Protein AF-A0A178E1E1-F1 (afdb_monomer_lite)

Foldseek 3Di:
DDDDDDPPPDPPVVCVVLQVLQVVCVVVVNHGPVSVVVLVVDPVSVVVSCVSCVPPPPLDDPVLVVDVVSVVVSVVVVVVVVVVCCVPVVPPPVDDDPPLCQPCNPPLPPLQVQVQLVLQVLLVQADDPQVLQNPPFQKKWWKLFQQPPPPVCPVPPPPWDKGKTWMFGFARDNATKTFTEIETEGEDDDPPPPPDDFAFSPHHPNVQRHPDDQQWYWYWYCDPNTIGTDDTDGDPDHRIARDKDFLVQQFDAPPDDGVLNPDDLLLLLLLLLSLLVSCLNNPPHLLPPDADARRQWMFGDDPPDPPDTPSLIIIGMDRSNVRDPPPDCDDPPQPDRDRNLLSSLQRLLCSQQSHHDDFDPDPDPRVSNRVSLVSSVVSLVVVVVCVVVVNDDDHDPLSNQLSCCSSPVDQPPVRVPDDCNDPSNVSSSSVPRHNVSSVCCSCVVVVDDVVCSSVVPPPPPPPVPPPPPVPPPPPDDDDDDDDDDDDDDDDDDDDDDDDDDDDDDDDDDDDDDDDDDDDDDDDDDDDDDDDDDDDDDDDDDDDDDDDDDDDDDDDDDDDDDDDDDDD

Radius of gyration: 34.83 Å; chains: 1; bounding box: 107×127×86 Å

Sequence (567 aa):
MEITDIHIGGDSSQFVQLRTFARECGSAGCGGYQQCFEILSHQSTHAQYITLLGEDVSLFRKSERRDADKRDKFLKRVRRAREHLLDVYYRDDAGDDVVDVSLSQHPSHGMKEDADKVCNYLARHWRCKCPEREDGPREARLSLIRYRQLVQKLVSSQKNSPAKFEVLLPMCKKSVEWKVTNVEVKKVRSLFDTRESPMAVKHDVCYHLRHTSEMAQVDFLIENEGFWHRRPQLVDGINHYTSMESLDQFLGDELDRSYISHCNPREQLILCYVLANAMLYLYPNSWFSTQWDRNTVYFVRRPNQSRSPALGFPYLALNLQTHKTPQNEPHPLQTHIHPAILSLGIVFLEVATGTRFNRSQNQSLWEQCNENHARAKQSFNDLKRRQRQRRAKQIPSSLMKAIGECLQLHTPSTAANNNLQEEGPIRHYILSCIVKPLANELENGYGVLLEDLHKSLIPEMQADLEDFDDTQSLLSHRSTVSISKSIHRNTNVNTLPVLINARADEASGPTQLHAEHVQSYFYRDRGEECVSQCAILAEADDEHVDGDDGRGSERDYPRAAPSGDQG

pLDDT: mean 70.9, std 23.61, range [21.98, 98.25]

Secondary structure (DSSP, 8-state):
---------S-GGG-HHHHHHHHHHHHTTS--HHHHTTGGG-HHHHHHHHHHHHHH--SS-HHHHS-HHHHHHHHHHHHHHHHHHHHHH-S--S-TT-----TTTSTTTTHHHHHHHHHHHHHHH-----GGGTT---EEEEESSTT-TTGGGTTS--TTPPEEEEEEEE-SSSS--EEEEEEEEESS--TT--S-PPEE--S-HHHHHHHS-TTEEEEEEEETTEEEEPPPEE-SS--EES-EEEHHHHPBPTTS--HHHHS-HHHHHHHHHHHHHHHHHHSSSGGGSSPP-TTTEEEEPPTTS-S---TTS-EEEEESSS---------TT-S-S-HHHHHHHHHHHHHHH-B-------SSHHHHHHHHHHHHHHHHHHHHHHHHTT-SPPPPHHHHHHHHHHHH----GGGTT--TTSHHHHHHHIIIIIIHHHHHIIIIIH---HHHHHHTTS--TTTTSSSSSTTS-SS----------------------------------------------PPP---------------------------PPP---PPPPPPP---

Structure (mmCIF, N/CA/C/O backbone):
data_AF-A0A178E1E1-F1
#
_entry.id   AF-A0A178E1E1-F1
#
loop_
_atom_site.group_PDB
_atom_site.id
_atom_site.type_symbol
_atom_site.label_atom_id
_atom_site.label_alt_id
_atom_site.label_comp_id
_atom_site.label_asym_id
_atom_site.label_entity_id
_atom_site.label_seq_id
_atom_site.pdbx_PDB_ins_code
_atom_site.Cartn_x
_atom_site.Cartn_y
_atom_site.Cartn_z
_atom_site.occupancy
_atom_site.B_iso_or_equiv
_atom_site.auth_seq_id
_atom_site.auth_comp_id
_atom_site.auth_asym_id
_atom_site.auth_atom_id
_atom_site.pdbx_PDB_model_num
ATOM 1 N N . MET A 1 1 ? -5.274 32.796 47.481 1.00 30.98 1 MET A N 1
ATOM 2 C CA . MET A 1 1 ? -5.339 31.324 47.423 1.00 30.98 1 MET A CA 1
ATOM 3 C C . MET A 1 1 ? -3.904 30.876 47.232 1.00 30.98 1 MET A C 1
ATOM 5 O O . MET A 1 1 ? -3.383 30.973 46.130 1.00 30.98 1 MET A O 1
ATOM 9 N N . GLU A 1 2 ? -3.222 30.616 48.345 1.00 26.52 2 GLU A N 1
ATOM 10 C CA . GLU A 1 2 ? -1.822 30.190 48.368 1.00 26.52 2 GLU A CA 1
ATOM 11 C C . GLU A 1 2 ? -1.740 28.775 47.795 1.00 26.52 2 GLU A C 1
ATOM 13 O O . GLU A 1 2 ? -2.419 27.865 48.271 1.00 26.52 2 GLU A O 1
ATOM 18 N N . ILE A 1 3 ? -0.961 28.618 46.726 1.00 28.11 3 ILE A N 1
ATOM 19 C CA . ILE A 1 3 ? -0.645 27.313 46.155 1.00 28.11 3 ILE A CA 1
ATOM 20 C C . ILE A 1 3 ? 0.373 26.680 47.099 1.00 28.11 3 ILE A C 1
ATOM 22 O O . ILE A 1 3 ? 1.466 27.204 47.290 1.00 28.11 3 ILE A O 1
ATOM 26 N N . THR A 1 4 ? -0.037 25.593 47.739 1.00 30.83 4 THR A N 1
ATOM 27 C CA . THR A 1 4 ? 0.789 24.796 48.639 1.00 30.83 4 THR A CA 1
ATOM 28 C C . THR A 1 4 ? 1.830 24.013 47.841 1.00 30.83 4 THR A C 1
ATOM 30 O O . THR A 1 4 ? 1.519 23.397 46.821 1.00 30.83 4 THR A O 1
ATOM 33 N N . ASP A 1 5 ? 3.074 24.062 48.321 1.00 33.53 5 ASP A N 1
ATOM 34 C CA . ASP A 1 5 ? 4.231 23.359 47.772 1.00 33.53 5 ASP A CA 1
ATOM 35 C C . ASP A 1 5 ? 3.972 21.852 47.652 1.00 33.53 5 ASP A C 1
ATOM 37 O O . ASP A 1 5 ? 3.761 21.147 48.643 1.00 33.53 5 ASP A O 1
ATOM 41 N N . ILE A 1 6 ? 4.051 21.334 46.427 1.00 33.41 6 ILE A N 1
ATOM 42 C CA . ILE A 1 6 ? 4.107 19.894 46.179 1.00 33.41 6 ILE A CA 1
ATOM 43 C C . ILE A 1 6 ? 5.494 19.413 46.620 1.00 33.41 6 ILE A C 1
ATOM 45 O O . ILE A 1 6 ? 6.502 19.663 45.958 1.00 33.41 6 ILE A O 1
ATOM 49 N N . HIS A 1 7 ? 5.546 18.727 47.761 1.00 34.84 7 HIS A N 1
ATOM 50 C CA . HIS A 1 7 ? 6.749 18.090 48.291 1.00 34.84 7 HIS A CA 1
ATOM 51 C C . HIS A 1 7 ? 7.154 16.904 47.398 1.00 34.84 7 HIS A C 1
ATOM 53 O O . HIS A 1 7 ? 6.679 15.781 47.565 1.00 34.84 7 HIS A O 1
ATOM 59 N N . ILE A 1 8 ? 8.044 17.143 46.433 1.00 40.53 8 ILE A N 1
ATOM 60 C CA . ILE A 1 8 ? 8.744 16.071 45.719 1.00 40.53 8 ILE A CA 1
ATOM 61 C C . ILE A 1 8 ? 9.770 15.493 46.701 1.00 40.53 8 ILE A C 1
ATOM 63 O O . ILE A 1 8 ? 10.815 16.092 46.947 1.00 40.53 8 ILE A O 1
ATOM 67 N N . GLY A 1 9 ? 9.439 14.351 47.308 1.00 36.03 9 GLY A N 1
ATOM 68 C CA . GLY A 1 9 ? 10.208 13.660 48.353 1.00 36.03 9 GLY A CA 1
ATOM 69 C C . GLY A 1 9 ? 11.513 13.000 47.888 1.00 36.03 9 GLY A C 1
ATOM 70 O O . GLY A 1 9 ? 11.798 11.873 48.278 1.00 36.03 9 GLY A O 1
ATOM 71 N N . GLY A 1 10 ? 12.300 13.682 47.056 1.00 45.28 10 GLY A N 1
ATOM 72 C CA . GLY A 1 10 ? 13.691 13.340 46.770 1.00 45.28 10 GLY A CA 1
ATOM 73 C C . GLY A 1 10 ? 14.606 14.310 47.508 1.00 45.28 10 GLY A C 1
ATOM 74 O O . GLY A 1 10 ? 14.356 15.515 47.509 1.00 45.28 10 GLY A O 1
ATOM 75 N N . ASP A 1 11 ? 15.654 13.800 48.150 1.00 47.06 11 ASP A N 1
ATOM 76 C CA . ASP A 1 11 ? 16.632 14.582 48.906 1.00 47.06 11 ASP A CA 1
ATOM 77 C C . ASP A 1 11 ? 17.359 15.592 47.995 1.00 47.06 11 ASP A C 1
ATOM 79 O O . ASP A 1 11 ? 18.430 15.347 47.438 1.00 47.06 11 ASP A O 1
ATOM 83 N N . SER A 1 12 ? 16.739 16.758 47.808 1.00 47.44 12 SER A N 1
ATOM 84 C CA . SER A 1 12 ? 17.210 17.839 46.935 1.00 47.44 12 SER A CA 1
ATOM 85 C C . SER A 1 12 ? 18.552 18.440 47.376 1.00 47.44 12 SER A C 1
ATOM 87 O O . SER A 1 12 ? 19.099 19.301 46.683 1.00 47.44 12 SER A O 1
ATOM 89 N N . SER A 1 13 ? 19.106 17.982 48.504 1.00 52.44 13 SER A N 1
ATOM 90 C CA . SER A 1 13 ? 20.466 18.287 48.943 1.00 52.44 13 SER A CA 1
ATOM 91 C C . SER A 1 13 ? 21.546 17.618 48.075 1.00 52.44 13 SER A C 1
ATOM 93 O O . SER A 1 13 ? 22.664 18.127 48.006 1.00 52.44 13 SER A O 1
ATOM 95 N N . GLN A 1 14 ? 21.216 16.549 47.339 1.00 51.47 14 GLN A N 1
ATOM 96 C CA . GLN A 1 14 ? 22.190 15.775 46.553 1.00 51.47 14 GLN A CA 1
ATOM 97 C C . GLN A 1 14 ? 22.585 16.432 45.219 1.00 51.47 14 GLN A C 1
ATOM 99 O O . GLN A 1 14 ? 23.617 16.093 44.641 1.00 51.47 14 GLN A O 1
ATOM 104 N N . PHE A 1 15 ? 21.817 17.415 44.737 1.00 54.28 15 PHE A N 1
ATOM 105 C CA . PHE A 1 15 ? 22.012 18.027 43.416 1.00 54.28 15 PHE A CA 1
ATOM 106 C C . PHE A 1 15 ? 22.240 19.539 43.506 1.00 54.28 15 PHE A C 1
ATOM 108 O O . PHE A 1 15 ? 21.513 20.341 42.916 1.00 54.28 15 PHE A O 1
ATOM 115 N N . VAL A 1 16 ? 23.285 19.935 44.240 1.00 65.25 16 VAL A N 1
ATOM 116 C CA . VAL A 1 16 ? 23.644 21.345 44.495 1.00 65.25 16 VAL A CA 1
ATOM 117 C C . VAL A 1 16 ? 23.728 22.168 43.204 1.00 65.25 16 VAL A C 1
ATOM 119 O O . VAL A 1 16 ? 23.211 23.281 43.157 1.00 65.25 16 VAL A O 1
ATOM 122 N N . GLN A 1 17 ? 24.303 21.610 42.134 1.00 61.03 17 GLN A N 1
ATOM 123 C CA . GLN A 1 17 ? 24.437 22.302 40.845 1.00 61.03 17 GLN A CA 1
ATOM 124 C C . GLN A 1 17 ? 23.088 22.540 40.155 1.00 61.03 17 GLN A C 1
ATOM 126 O O . GLN A 1 17 ? 22.851 23.631 39.645 1.00 61.03 17 GLN A O 1
ATOM 131 N N . LEU A 1 18 ? 22.171 21.568 40.208 1.00 56.81 18 LEU A N 1
ATOM 132 C CA . LEU A 1 18 ? 20.825 21.714 39.644 1.00 56.81 18 LEU A CA 1
ATOM 133 C C . LEU A 1 18 ? 20.018 22.775 40.407 1.00 56.81 18 LEU A C 1
ATOM 135 O O . LEU A 1 18 ? 19.228 23.510 39.822 1.00 56.81 18 LEU A O 1
ATOM 139 N N . ARG A 1 19 ? 20.246 22.884 41.721 1.00 65.00 19 ARG A N 1
ATOM 140 C CA . ARG A 1 19 ? 19.605 23.877 42.593 1.00 65.00 19 ARG A CA 1
ATOM 141 C C . ARG A 1 19 ? 20.136 25.289 42.356 1.00 65.00 19 ARG A C 1
ATOM 143 O O . ARG A 1 19 ? 19.377 26.251 42.442 1.00 65.00 19 ARG A O 1
ATOM 150 N N . THR A 1 20 ? 21.433 25.422 42.089 1.00 69.81 20 THR A N 1
ATOM 151 C CA . THR A 1 20 ? 22.041 26.690 41.663 1.00 69.81 20 THR A CA 1
ATOM 152 C C . THR A 1 20 ? 21.468 27.121 40.318 1.00 69.81 20 THR A C 1
ATOM 154 O O . THR A 1 20 ? 20.915 28.213 40.235 1.00 69.81 20 THR A O 1
ATOM 157 N N . PHE A 1 21 ? 21.437 26.216 39.338 1.00 65.38 21 PHE A N 1
ATOM 158 C CA . PHE A 1 21 ? 20.871 26.484 38.016 1.00 65.38 21 PHE A CA 1
ATOM 159 C C . PHE A 1 21 ? 19.385 26.881 38.066 1.00 65.38 21 PHE A C 1
ATOM 161 O O . PHE A 1 21 ? 18.981 27.877 37.475 1.00 65.38 21 PHE A O 1
ATOM 168 N N . ALA A 1 22 ? 18.555 26.160 38.829 1.00 64.12 22 ALA A N 1
ATOM 169 C CA . ALA A 1 22 ? 17.136 26.498 38.976 1.00 64.12 22 ALA A CA 1
ATOM 170 C C . ALA A 1 22 ? 16.911 27.871 39.637 1.00 64.12 22 ALA A C 1
ATOM 172 O O . ALA A 1 22 ? 15.934 28.555 39.337 1.00 64.12 22 ALA A O 1
ATOM 173 N N . ARG A 1 23 ? 17.816 28.291 40.531 1.00 73.38 23 ARG A N 1
ATOM 174 C CA . ARG A 1 23 ? 17.774 29.616 41.165 1.00 73.38 23 ARG A CA 1
ATOM 175 C C . ARG A 1 23 ? 18.157 30.714 40.179 1.00 73.38 23 ARG A C 1
ATOM 177 O O . ARG A 1 23 ? 17.515 31.761 40.166 1.00 73.38 23 ARG A O 1
ATOM 184 N N . GLU A 1 24 ? 19.175 30.472 39.360 1.00 74.12 24 GLU A N 1
ATOM 185 C CA . GLU A 1 24 ? 19.589 31.370 38.276 1.00 74.12 24 GLU A CA 1
ATOM 186 C C . GLU A 1 24 ? 18.470 31.540 37.240 1.00 74.12 24 GLU A C 1
ATOM 188 O O . GLU A 1 24 ? 18.123 32.670 36.906 1.00 74.12 24 GLU A O 1
ATOM 193 N N . CYS A 1 25 ? 17.805 30.449 36.843 1.00 66.88 25 CYS A N 1
ATOM 194 C CA . CYS A 1 25 ? 16.628 30.490 35.966 1.00 66.88 25 CYS A CA 1
ATOM 195 C C . CYS A 1 25 ? 15.478 31.306 36.575 1.00 66.88 25 CYS A C 1
ATOM 197 O O . CYS A 1 25 ? 14.899 32.161 35.901 1.00 66.88 25 CYS A O 1
ATOM 199 N N . GLY A 1 26 ? 15.194 31.108 37.868 1.00 73.38 26 GLY A N 1
ATOM 200 C CA . GLY A 1 26 ? 14.188 31.890 38.587 1.00 73.38 26 GLY A CA 1
ATOM 201 C C . GLY A 1 26 ? 14.531 33.381 38.644 1.00 73.38 26 GLY A C 1
ATOM 202 O O . GLY A 1 26 ? 13.653 34.226 38.486 1.00 73.38 26 GLY A O 1
ATOM 203 N N . SER A 1 27 ? 15.815 33.707 38.802 1.00 77.62 27 SER A N 1
ATOM 204 C CA . SER A 1 27 ? 16.307 35.088 38.897 1.00 77.62 27 SER A CA 1
ATOM 205 C C . SER A 1 27 ? 16.315 35.797 37.537 1.00 77.62 27 SER A C 1
ATOM 207 O O . SER A 1 27 ? 16.122 37.007 37.471 1.00 77.62 27 SER A O 1
ATOM 209 N N . ALA A 1 28 ? 16.475 35.038 36.451 1.00 74.31 28 ALA A N 1
ATOM 210 C CA . ALA A 1 28 ? 16.389 35.505 35.069 1.00 74.31 28 ALA A CA 1
ATOM 211 C C . ALA A 1 28 ? 14.946 35.573 34.525 1.00 74.31 28 ALA A C 1
ATOM 213 O O . ALA A 1 28 ? 14.748 35.830 33.340 1.00 74.31 28 ALA A O 1
ATOM 214 N N . GLY A 1 29 ? 13.929 35.311 35.357 1.00 76.81 29 GLY A N 1
ATOM 215 C CA . GLY A 1 29 ? 12.523 35.327 34.939 1.00 76.81 29 GLY A CA 1
ATOM 216 C C . GLY A 1 29 ? 12.108 34.148 34.049 1.00 76.81 29 GLY A C 1
ATOM 217 O O . GLY A 1 29 ? 11.016 34.170 33.489 1.00 76.81 29 GLY A O 1
ATOM 218 N N . CYS A 1 30 ? 12.944 33.112 33.935 1.00 66.38 30 CYS A N 1
ATOM 219 C CA . CYS A 1 30 ? 12.681 31.918 33.124 1.00 66.38 30 CYS A CA 1
ATOM 220 C C . CYS A 1 30 ? 11.817 30.868 33.852 1.00 66.38 30 CYS A C 1
ATOM 222 O O . CYS A 1 30 ? 11.437 29.867 33.254 1.00 66.38 30 CYS A O 1
ATOM 224 N N . GLY A 1 31 ? 11.478 31.106 35.125 1.00 71.06 31 GLY A N 1
ATOM 225 C CA . GLY A 1 31 ? 10.771 30.158 35.991 1.00 71.06 31 GLY A CA 1
ATOM 226 C C . GLY A 1 31 ? 11.721 29.364 36.898 1.00 71.06 31 GLY A C 1
ATOM 227 O O . GLY A 1 31 ? 12.930 29.319 36.680 1.00 71.06 31 GLY A O 1
ATOM 228 N N . GLY A 1 32 ? 11.180 28.796 37.976 1.00 67.31 32 GLY A N 1
ATOM 229 C CA . GLY A 1 32 ? 11.909 27.974 38.943 1.00 67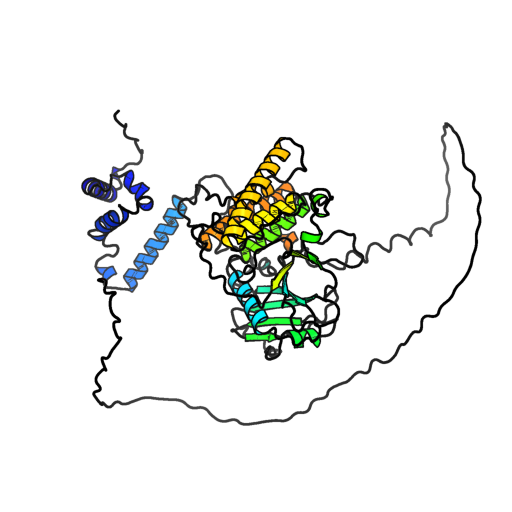.31 32 GLY A CA 1
ATOM 230 C C . GLY A 1 32 ? 11.995 26.495 38.543 1.00 67.31 32 GLY A C 1
ATOM 231 O O . GLY A 1 32 ? 11.752 26.108 37.404 1.00 67.31 32 GLY A O 1
ATOM 232 N N . TYR A 1 33 ? 12.333 25.640 39.513 1.00 54.91 33 TYR A N 1
ATOM 233 C CA . TYR A 1 33 ? 12.613 24.211 39.303 1.00 54.91 33 TYR A CA 1
ATOM 234 C C . TYR A 1 33 ? 11.488 23.441 38.584 1.00 54.91 33 TYR A C 1
ATOM 236 O O . TYR A 1 33 ? 11.773 22.587 37.750 1.00 54.91 33 TYR A O 1
ATOM 244 N N . GLN A 1 34 ? 10.219 23.752 38.877 1.00 56.31 34 GLN A N 1
ATOM 245 C CA . GLN A 1 34 ? 9.066 23.126 38.216 1.00 56.31 34 GLN A CA 1
ATOM 246 C C . GLN A 1 34 ? 8.953 23.527 36.741 1.00 56.31 34 GLN A C 1
ATOM 248 O O . GLN A 1 34 ? 8.688 22.673 35.904 1.00 56.31 34 GLN A O 1
ATOM 253 N N . GLN A 1 35 ? 9.233 24.787 36.400 1.00 59.97 35 GLN A N 1
ATOM 254 C CA . GLN A 1 35 ? 9.200 25.251 35.011 1.00 59.97 35 GLN A CA 1
ATOM 255 C C . GLN A 1 35 ? 10.381 24.718 34.185 1.00 59.97 35 GLN A C 1
ATOM 257 O O . GLN A 1 35 ? 10.253 24.546 32.974 1.00 59.97 35 GLN A O 1
ATOM 262 N N . CYS A 1 36 ? 11.504 24.365 34.826 1.00 53.47 36 CYS A N 1
ATOM 263 C CA . CYS A 1 36 ? 12.625 23.717 34.141 1.00 53.47 36 CYS A CA 1
ATOM 264 C C . CYS A 1 36 ? 12.261 22.342 33.539 1.00 53.47 36 CYS A C 1
ATOM 266 O O . CYS A 1 36 ? 12.885 21.916 32.569 1.00 53.47 36 CYS A O 1
ATOM 268 N N . PHE A 1 37 ? 11.254 21.647 34.076 1.00 53.16 37 PHE A N 1
ATOM 269 C CA . PHE A 1 37 ? 10.762 20.390 33.495 1.00 53.16 37 PHE A CA 1
ATOM 270 C C . PHE A 1 37 ? 9.948 20.604 32.208 1.00 53.16 37 PHE A C 1
ATOM 272 O O . PHE A 1 37 ? 9.867 19.700 31.380 1.00 53.16 37 PHE A O 1
ATOM 279 N N . GLU A 1 38 ? 9.408 21.806 31.999 1.00 51.97 38 GLU A N 1
ATOM 280 C CA . GLU A 1 38 ? 8.539 22.160 30.869 1.00 51.97 38 GLU A CA 1
ATOM 281 C C . GLU A 1 38 ? 9.270 22.970 29.776 1.00 51.97 38 GLU A C 1
ATOM 283 O O . GLU A 1 38 ? 8.635 23.488 28.855 1.00 51.97 38 GLU A O 1
ATOM 288 N N . ILE A 1 39 ? 10.610 23.064 29.833 1.00 52.53 39 ILE A N 1
ATOM 289 C CA . ILE A 1 39 ? 11.452 23.877 28.924 1.00 52.53 39 ILE A CA 1
ATOM 290 C C . ILE A 1 39 ? 11.191 23.584 27.441 1.00 52.53 39 ILE A C 1
ATOM 292 O O . ILE A 1 39 ? 11.249 24.491 26.611 1.00 52.53 39 ILE A O 1
ATOM 296 N N . LEU A 1 40 ? 10.889 22.332 27.090 1.00 48.91 40 LEU A N 1
ATOM 297 C CA . LEU A 1 40 ? 10.675 21.930 25.695 1.00 48.91 40 LEU A CA 1
ATOM 298 C C . LEU A 1 40 ? 9.359 22.469 25.104 1.00 48.91 40 LEU A C 1
ATOM 300 O O . LEU A 1 40 ? 9.224 22.532 23.884 1.00 48.91 40 LEU A O 1
ATOM 304 N N . SER A 1 41 ? 8.415 22.895 25.946 1.00 48.34 41 SER A N 1
ATOM 305 C CA . SER A 1 41 ? 7.077 23.356 25.543 1.00 48.34 41 SER A CA 1
ATOM 306 C C . SER A 1 41 ? 7.011 24.855 25.222 1.00 48.34 41 SER A C 1
ATOM 308 O O . SER A 1 41 ? 6.053 25.306 24.595 1.00 48.34 41 SER A O 1
ATOM 310 N N . HIS A 1 42 ? 8.015 25.646 25.618 1.00 53.50 42 HIS A N 1
ATOM 311 C CA . HIS A 1 42 ? 7.993 27.107 25.504 1.00 53.50 42 HIS A CA 1
ATOM 312 C C . HIS A 1 42 ? 9.102 27.630 24.575 1.00 53.50 42 HIS A C 1
ATOM 314 O O . HIS A 1 42 ? 10.205 27.973 24.999 1.00 53.50 42 HIS A O 1
ATOM 320 N N . GLN A 1 43 ? 8.796 27.748 23.276 1.00 56.41 43 GLN A N 1
ATOM 321 C CA . GLN A 1 43 ? 9.752 28.218 22.257 1.00 56.41 43 GLN A CA 1
ATOM 322 C C . GLN A 1 43 ? 10.350 29.608 22.551 1.00 56.41 43 GLN A C 1
ATOM 324 O O . GLN A 1 43 ? 11.498 29.864 22.193 1.00 56.41 43 GLN A O 1
ATOM 329 N N . SER A 1 44 ? 9.612 30.502 23.220 1.00 60.91 44 SER A N 1
ATOM 330 C CA . SER A 1 44 ? 10.072 31.865 23.522 1.00 60.91 44 SER A CA 1
ATOM 331 C C . SER A 1 44 ? 11.089 31.937 24.666 1.00 60.91 44 SER A C 1
ATOM 333 O O . SER A 1 44 ? 11.924 32.838 24.672 1.00 60.91 44 SER A O 1
ATOM 335 N N . THR A 1 45 ? 11.056 30.999 25.616 1.00 62.38 45 THR A N 1
ATOM 336 C CA . THR A 1 45 ? 12.011 30.939 26.738 1.00 62.38 45 THR A CA 1
ATOM 337 C C . THR A 1 45 ? 13.205 30.036 26.431 1.00 62.38 45 THR A C 1
ATOM 339 O O . THR A 1 45 ? 14.261 30.195 27.037 1.00 62.38 45 THR A O 1
ATOM 342 N N . HIS A 1 46 ? 13.099 29.151 25.434 1.00 61.97 46 HIS A N 1
ATOM 343 C CA . HIS A 1 46 ? 14.177 28.252 25.008 1.00 61.97 46 HIS A CA 1
ATOM 344 C C . HIS A 1 46 ? 15.485 28.987 24.665 1.00 61.97 46 HIS A C 1
ATOM 346 O O . HIS A 1 46 ? 16.561 28.553 25.070 1.00 61.97 46 HIS A O 1
ATOM 352 N N . ALA A 1 47 ? 15.412 30.134 23.979 1.00 62.81 47 ALA A N 1
ATOM 353 C CA . ALA A 1 47 ? 16.594 30.943 23.675 1.00 62.81 47 ALA A CA 1
ATOM 354 C C . ALA A 1 47 ? 17.258 31.508 24.944 1.00 62.81 47 ALA A C 1
ATOM 356 O O . ALA A 1 47 ? 18.478 31.494 25.042 1.00 62.81 47 ALA A O 1
ATOM 357 N N . GLN A 1 48 ? 16.473 31.939 25.937 1.00 64.69 48 GLN A N 1
ATOM 358 C CA . GLN A 1 48 ? 16.988 32.445 27.217 1.00 64.69 48 GLN A CA 1
ATOM 359 C C . GLN A 1 48 ? 17.613 31.327 28.059 1.00 64.69 48 GLN A C 1
ATOM 361 O O . GLN A 1 48 ? 18.687 31.521 28.625 1.00 64.69 48 GLN A O 1
ATOM 366 N N . TYR A 1 49 ? 17.007 30.135 28.066 1.00 65.38 49 TYR A N 1
ATOM 367 C CA . TYR A 1 49 ? 17.591 28.939 28.676 1.00 65.38 49 TYR A CA 1
ATOM 368 C C . TYR A 1 49 ? 18.898 28.522 27.997 1.00 65.38 49 TYR A C 1
ATOM 370 O O . TYR A 1 49 ? 19.853 28.181 28.688 1.00 65.38 49 TYR A O 1
ATOM 378 N N . ILE A 1 50 ? 18.976 28.579 26.663 1.00 61.53 50 ILE A N 1
ATOM 379 C CA . ILE A 1 50 ? 20.222 28.321 25.927 1.00 61.53 50 ILE A CA 1
ATOM 380 C C . ILE A 1 50 ? 21.280 29.380 26.235 1.00 61.53 50 ILE A C 1
ATOM 382 O O . ILE A 1 50 ? 22.444 29.016 26.342 1.00 61.53 50 ILE A O 1
ATOM 386 N N . THR A 1 51 ? 20.916 30.650 26.413 1.00 62.16 51 THR A N 1
ATOM 387 C CA . THR A 1 51 ? 21.868 31.694 26.824 1.00 62.16 51 THR A CA 1
ATOM 388 C C . THR A 1 51 ? 22.386 31.444 28.243 1.00 62.16 51 THR A C 1
ATOM 390 O O . THR A 1 51 ? 23.596 31.429 28.445 1.00 62.16 51 THR A O 1
ATOM 393 N N . LEU A 1 52 ? 21.501 31.133 29.199 1.00 62.94 52 LEU A N 1
ATOM 394 C CA . LEU A 1 52 ? 21.868 30.770 30.578 1.00 62.94 52 LEU A CA 1
ATOM 395 C C . LEU A 1 52 ? 22.749 29.513 30.640 1.00 62.94 52 LEU A C 1
ATOM 397 O O . LEU A 1 52 ? 23.744 29.476 31.357 1.00 62.94 52 LEU A O 1
ATOM 401 N N . LEU A 1 53 ? 22.417 28.481 29.860 1.00 61.56 53 LEU A N 1
ATOM 402 C CA . LEU A 1 53 ? 23.245 27.281 29.728 1.00 61.56 53 LEU A CA 1
ATOM 403 C C . LEU A 1 53 ? 24.551 27.580 28.975 1.00 61.56 53 LEU A C 1
ATOM 405 O O . LEU A 1 53 ? 25.584 26.989 29.262 1.00 61.56 53 LEU A O 1
ATOM 409 N N . GLY A 1 54 ? 24.521 28.478 27.996 1.00 53.53 54 GLY A N 1
ATOM 410 C CA . GLY A 1 54 ? 25.618 28.743 27.071 1.00 53.53 54 GLY A CA 1
ATOM 411 C C . GLY A 1 54 ? 26.756 29.571 27.660 1.00 53.53 54 GLY A C 1
ATOM 412 O O . GLY A 1 54 ? 27.902 29.371 27.247 1.00 53.53 54 GLY A O 1
ATOM 413 N N . GLU A 1 55 ? 26.473 30.462 28.615 1.00 50.81 55 GLU A N 1
ATOM 414 C CA . GLU A 1 55 ? 27.495 31.332 29.212 1.00 50.81 55 GLU A CA 1
ATOM 415 C C . GLU A 1 55 ? 28.387 30.594 30.228 1.00 50.81 55 GLU A C 1
ATOM 417 O O . GLU A 1 55 ? 29.608 30.753 30.170 1.00 50.81 55 GLU A O 1
ATOM 422 N N . ASP A 1 56 ? 27.832 29.690 31.049 1.00 47.69 56 ASP A N 1
ATOM 423 C CA . ASP A 1 56 ? 28.589 29.000 32.112 1.00 47.69 56 ASP A CA 1
ATOM 424 C C . ASP A 1 56 ? 28.726 27.475 31.947 1.00 47.69 56 ASP A C 1
ATOM 426 O O . ASP A 1 56 ? 29.634 26.863 32.528 1.00 47.69 56 ASP A O 1
ATOM 430 N N . VAL A 1 57 ? 27.919 26.820 31.103 1.00 49.38 57 VAL A N 1
ATOM 431 C CA . VAL A 1 57 ? 28.082 25.381 30.837 1.00 49.38 57 VAL A CA 1
ATOM 432 C C . VAL A 1 57 ? 29.036 25.192 29.669 1.00 49.38 57 VAL A C 1
ATOM 434 O O . VAL A 1 57 ? 28.663 25.017 28.507 1.00 49.38 57 VAL A O 1
ATOM 437 N N . SER A 1 58 ? 30.334 25.143 29.975 1.00 54.28 58 SER A N 1
ATOM 438 C CA . SER A 1 58 ? 31.283 24.569 29.028 1.00 54.28 58 SER A CA 1
ATOM 439 C C . SER A 1 58 ? 30.973 23.078 28.872 1.00 54.28 58 SER A C 1
ATOM 441 O O . SER A 1 58 ? 31.461 22.262 29.653 1.00 54.28 58 SER A O 1
ATOM 443 N N . LEU A 1 59 ? 30.186 22.718 27.850 1.00 56.56 59 LEU A N 1
ATOM 444 C CA . LEU A 1 59 ? 29.865 21.318 27.530 1.00 56.56 59 LEU A CA 1
ATOM 445 C C . LEU A 1 59 ? 31.141 20.466 27.437 1.00 56.56 59 LEU A C 1
ATOM 447 O O . LEU A 1 59 ? 31.156 19.301 27.799 1.00 56.56 59 LEU A O 1
ATOM 451 N N . PHE A 1 60 ? 32.230 21.100 27.004 1.00 54.06 60 PHE A N 1
ATOM 452 C CA . PHE A 1 60 ? 33.570 20.542 26.954 1.00 54.06 60 PHE A CA 1
ATOM 453 C C . PHE A 1 60 ? 34.472 21.225 27.973 1.00 54.06 60 PHE A C 1
ATOM 455 O O . PHE A 1 60 ? 34.554 22.460 28.004 1.00 54.06 60 PHE A O 1
ATOM 462 N N . ARG A 1 61 ? 35.246 20.433 28.720 1.00 71.81 61 ARG A N 1
ATOM 463 C CA . ARG A 1 61 ? 36.368 20.950 29.515 1.00 71.81 61 ARG A CA 1
ATOM 464 C C . ARG A 1 61 ? 37.327 21.719 28.602 1.00 71.81 61 ARG A C 1
ATOM 466 O O . ARG A 1 61 ? 37.448 21.413 27.415 1.00 71.81 61 ARG A O 1
ATOM 473 N N . LYS A 1 62 ? 38.086 22.680 29.145 1.00 72.25 62 LYS A N 1
ATOM 474 C CA . LYS A 1 62 ? 39.083 23.452 28.364 1.00 72.25 62 LYS A CA 1
ATOM 475 C C . LYS A 1 62 ? 40.027 22.553 27.542 1.00 72.25 62 LYS A C 1
ATOM 477 O O . LYS A 1 62 ? 40.404 22.927 26.436 1.00 72.25 62 LYS A O 1
ATOM 482 N N . SER A 1 63 ? 40.360 21.365 28.055 1.00 70.25 63 SER A N 1
ATOM 483 C CA . SER A 1 63 ? 41.170 20.351 27.366 1.00 70.25 63 SER A CA 1
ATOM 484 C C . SER A 1 63 ? 40.444 19.625 26.226 1.00 70.25 63 SER A C 1
ATOM 486 O O . SER A 1 63 ? 41.087 19.254 25.255 1.00 70.25 63 SER A O 1
ATOM 488 N N . GLU A 1 64 ? 39.128 19.436 26.318 1.00 75.06 64 GLU A N 1
ATOM 489 C CA . GLU A 1 64 ? 38.287 18.807 25.288 1.00 75.06 64 GLU A CA 1
ATOM 490 C C . GLU A 1 64 ? 37.928 19.803 24.170 1.00 75.06 64 GLU A C 1
ATOM 492 O O . GLU A 1 64 ? 37.724 19.403 23.031 1.00 75.06 64 GLU A O 1
ATOM 497 N N . ARG A 1 65 ? 37.900 21.116 24.450 1.00 74.00 65 ARG A N 1
ATOM 498 C CA . ARG A 1 65 ? 37.638 22.149 23.424 1.00 74.00 65 ARG A CA 1
ATOM 499 C C . ARG A 1 65 ? 38.718 22.216 22.342 1.00 74.00 65 ARG A C 1
ATOM 501 O O . ARG A 1 65 ? 38.402 22.502 21.192 1.00 74.00 65 ARG A O 1
ATOM 508 N N . ARG A 1 66 ? 39.980 21.995 22.720 1.00 77.94 66 ARG A N 1
ATOM 509 C CA . ARG A 1 66 ? 41.149 22.148 21.836 1.00 77.94 66 ARG A CA 1
ATOM 510 C C . ARG A 1 66 ? 41.542 20.862 21.104 1.00 77.94 66 ARG A C 1
ATOM 512 O O . ARG A 1 66 ? 42.356 20.923 20.196 1.00 77.94 66 ARG A O 1
ATOM 519 N N . ASP A 1 67 ? 40.983 19.724 21.502 1.00 81.81 67 ASP A N 1
ATOM 520 C CA . ASP A 1 67 ? 41.404 18.391 21.068 1.00 81.81 67 ASP A CA 1
ATOM 521 C C . ASP A 1 67 ? 40.182 17.617 20.551 1.00 81.81 67 ASP A C 1
ATOM 523 O O . ASP A 1 67 ? 39.273 17.272 21.314 1.00 81.81 67 ASP A O 1
ATOM 527 N N . ALA A 1 68 ? 40.140 17.397 19.234 1.00 75.56 68 ALA A N 1
ATOM 528 C CA . ALA A 1 68 ? 38.991 16.812 18.549 1.00 75.56 68 ALA A CA 1
ATOM 529 C C . ALA A 1 68 ? 38.685 15.376 19.009 1.00 75.56 68 ALA A C 1
ATOM 531 O O . ALA A 1 68 ? 37.510 15.028 19.144 1.00 75.56 68 ALA A O 1
ATOM 532 N N . ASP A 1 69 ? 39.706 14.583 19.337 1.00 81.31 69 ASP A N 1
ATOM 533 C CA . ASP A 1 69 ? 39.535 13.197 19.783 1.00 81.31 69 ASP A CA 1
ATOM 534 C C . ASP A 1 69 ? 38.949 13.146 21.193 1.00 81.31 69 ASP A C 1
ATOM 536 O O . ASP A 1 69 ? 38.043 12.359 21.495 1.00 81.31 69 ASP A O 1
ATOM 540 N N . LYS A 1 70 ? 39.411 14.038 22.078 1.00 72.94 70 LYS A N 1
ATOM 541 C CA . LYS A 1 70 ? 38.826 14.183 23.420 1.00 72.94 70 LYS A CA 1
ATOM 542 C C . LYS A 1 70 ? 37.377 14.658 23.353 1.00 72.94 70 LYS A C 1
ATOM 544 O O . LYS A 1 70 ? 36.544 14.171 24.125 1.00 72.94 70 LYS A O 1
ATOM 549 N N . ARG A 1 71 ? 37.069 15.560 22.416 1.00 74.94 71 ARG A N 1
ATOM 550 C CA . ARG A 1 71 ? 35.711 16.047 22.148 1.00 74.94 71 ARG A CA 1
ATOM 551 C C . ARG A 1 71 ? 34.780 14.923 21.696 1.00 74.94 71 ARG A C 1
ATOM 553 O O . ARG A 1 71 ? 33.705 14.766 22.275 1.00 74.94 71 ARG A O 1
ATOM 560 N N . ASP A 1 72 ? 35.199 14.105 20.732 1.00 71.94 72 ASP A N 1
ATOM 561 C CA . ASP A 1 72 ? 34.403 12.964 20.261 1.00 71.94 72 ASP A CA 1
ATOM 562 C C . ASP A 1 72 ? 34.188 11.929 21.377 1.00 71.94 72 ASP A C 1
ATOM 564 O O . ASP A 1 72 ? 33.061 11.499 21.645 1.00 71.94 72 ASP A O 1
ATOM 568 N N . LYS A 1 73 ? 35.240 11.620 22.147 1.00 75.81 73 LYS A N 1
ATOM 569 C CA . LYS A 1 73 ? 35.154 10.710 23.299 1.00 75.81 73 LYS A CA 1
ATOM 570 C C . LYS A 1 73 ? 34.211 11.224 24.391 1.00 75.81 73 LYS A C 1
ATOM 572 O O . LYS A 1 73 ? 33.574 10.423 25.081 1.00 75.81 73 LYS A O 1
ATOM 577 N N . PHE A 1 74 ? 34.116 12.538 24.593 1.00 74.12 74 PHE A N 1
ATOM 578 C CA . PHE A 1 74 ? 33.123 13.141 25.483 1.00 74.12 74 PHE A CA 1
ATOM 579 C C . PHE A 1 74 ? 31.703 13.002 24.925 1.00 74.12 74 PHE A C 1
ATOM 581 O O . PHE A 1 74 ? 30.845 12.454 25.615 1.00 74.12 74 PHE A O 1
ATOM 588 N N . LEU A 1 75 ? 31.461 13.392 23.670 1.00 70.19 75 LEU A N 1
ATOM 589 C CA . LEU A 1 75 ? 30.138 13.273 23.042 1.00 70.19 75 LEU A CA 1
ATOM 590 C C . LEU A 1 75 ? 29.638 11.828 23.029 1.00 70.19 75 LEU A C 1
ATOM 592 O O . LEU A 1 75 ? 28.466 11.571 23.295 1.00 70.19 75 LEU A O 1
ATOM 596 N N . LYS A 1 76 ? 30.533 10.864 22.804 1.00 74.00 76 LYS A N 1
ATOM 597 C CA . LYS A 1 76 ? 30.219 9.436 22.886 1.00 74.00 76 LYS A CA 1
ATOM 598 C C . LYS A 1 76 ? 29.781 9.012 24.292 1.00 74.00 76 LYS A C 1
ATOM 600 O O . LYS A 1 76 ? 28.861 8.210 24.419 1.00 74.00 76 LYS A O 1
ATOM 605 N N . ARG A 1 77 ? 30.399 9.558 25.348 1.00 72.94 77 ARG A N 1
ATOM 606 C CA . ARG A 1 77 ? 29.974 9.330 26.743 1.00 72.94 77 ARG A CA 1
ATOM 607 C C . ARG A 1 77 ? 28.620 9.974 27.032 1.00 72.94 77 ARG A C 1
ATOM 609 O O . ARG A 1 77 ? 27.791 9.323 27.653 1.00 72.94 77 ARG A O 1
ATOM 616 N N . VAL A 1 78 ? 28.372 11.189 26.541 1.00 69.06 78 VAL A N 1
ATOM 617 C CA . VAL A 1 78 ? 27.074 11.871 26.692 1.00 69.06 78 VAL A CA 1
ATOM 618 C C . VAL A 1 78 ? 25.958 11.109 25.979 1.00 69.06 78 VAL A C 1
ATOM 620 O O . VAL A 1 78 ? 24.905 10.906 26.570 1.00 69.06 78 VAL A O 1
ATOM 623 N N . ARG A 1 79 ? 26.189 10.617 24.752 1.00 67.81 79 ARG A N 1
ATOM 624 C CA . ARG A 1 79 ? 25.219 9.767 24.036 1.00 67.81 79 ARG A CA 1
ATOM 625 C C . ARG A 1 79 ? 24.892 8.500 24.827 1.00 67.81 79 ARG A C 1
ATOM 627 O O . ARG A 1 79 ? 23.721 8.231 25.049 1.00 67.81 79 ARG A O 1
ATOM 634 N N . ARG A 1 80 ? 25.911 7.800 25.341 1.00 63.62 80 ARG A N 1
ATOM 635 C CA . ARG A 1 80 ? 25.719 6.616 26.201 1.00 63.62 80 ARG A CA 1
ATOM 636 C C . ARG A 1 80 ? 24.976 6.935 27.497 1.00 63.62 80 ARG A C 1
ATOM 638 O O . ARG A 1 80 ? 24.131 6.160 27.917 1.00 63.62 80 ARG A O 1
ATOM 645 N N . ALA A 1 81 ? 25.285 8.063 28.135 1.00 60.19 81 ALA A N 1
ATOM 646 C CA . ALA A 1 81 ? 24.590 8.497 29.342 1.00 60.19 81 ALA A CA 1
ATOM 647 C C . ALA A 1 81 ? 23.123 8.834 29.045 1.00 60.19 81 ALA A C 1
ATOM 649 O O . ALA A 1 81 ? 22.255 8.431 29.804 1.00 60.19 81 ALA A O 1
ATOM 650 N N . ARG A 1 82 ? 22.829 9.499 27.920 1.00 71.50 82 ARG A N 1
ATOM 651 C CA . ARG A 1 82 ? 21.456 9.735 27.453 1.00 71.50 82 ARG A CA 1
ATOM 652 C C . ARG A 1 82 ? 20.717 8.420 27.211 1.00 71.50 82 ARG A C 1
ATOM 654 O O . ARG A 1 82 ? 19.606 8.279 27.698 1.00 71.50 82 ARG A O 1
ATOM 661 N N . GLU A 1 83 ? 21.316 7.485 26.476 1.00 61.97 83 GLU A N 1
ATOM 662 C CA . GLU A 1 83 ? 20.739 6.154 26.225 1.00 61.97 83 GLU A CA 1
ATOM 663 C C . GLU A 1 83 ? 20.425 5.435 27.542 1.00 61.97 83 GLU A C 1
ATOM 665 O O . GLU A 1 83 ? 19.322 4.933 27.716 1.00 61.97 83 GLU A O 1
ATOM 670 N N . HIS A 1 84 ? 21.356 5.464 28.499 1.00 58.88 84 HIS A N 1
ATOM 671 C CA . HIS A 1 84 ? 21.158 4.873 29.819 1.00 58.88 84 HIS A CA 1
ATOM 672 C C . HIS A 1 84 ? 20.068 5.581 30.633 1.00 58.88 84 HIS A C 1
ATOM 674 O O . HIS A 1 84 ? 19.258 4.917 31.261 1.00 58.88 84 HIS A O 1
ATOM 680 N N . LEU A 1 85 ? 20.010 6.915 30.621 1.00 54.44 85 LEU A N 1
ATOM 681 C CA . LEU A 1 85 ? 18.975 7.667 31.336 1.00 54.44 85 LEU A CA 1
ATOM 682 C C . LEU A 1 85 ? 17.585 7.448 30.728 1.00 54.44 85 LEU A C 1
ATOM 684 O O . LEU A 1 85 ? 16.613 7.372 31.471 1.00 54.44 85 LEU A O 1
ATOM 688 N N . LEU A 1 86 ? 17.489 7.310 29.403 1.00 56.69 86 LEU A N 1
ATOM 689 C CA . LEU A 1 86 ? 16.250 6.910 28.737 1.00 56.69 86 LEU A CA 1
ATOM 690 C C . LEU A 1 86 ? 15.852 5.479 29.130 1.00 56.69 86 LEU A C 1
ATOM 692 O O . LEU A 1 86 ? 14.697 5.244 29.452 1.00 56.69 86 LEU A O 1
ATOM 696 N N . ASP A 1 87 ? 16.802 4.546 29.194 1.00 51.78 87 ASP A N 1
ATOM 697 C CA . ASP A 1 87 ? 16.535 3.169 29.638 1.00 51.78 87 ASP A CA 1
ATOM 698 C C . ASP A 1 87 ? 16.156 3.076 31.129 1.00 51.78 87 ASP A C 1
ATOM 700 O O . ASP A 1 87 ? 15.327 2.260 31.504 1.00 51.78 87 ASP A O 1
ATOM 704 N N . VAL A 1 88 ? 16.731 3.907 32.002 1.00 53.81 88 VAL A N 1
ATOM 705 C CA . VAL A 1 88 ? 16.474 3.843 33.453 1.00 53.81 88 VAL A CA 1
ATOM 706 C C . VAL A 1 88 ? 15.214 4.602 33.862 1.00 53.81 88 VAL A C 1
ATOM 708 O O . VAL A 1 88 ? 14.474 4.119 34.711 1.00 53.81 88 VAL A O 1
ATOM 711 N N . TYR A 1 89 ? 14.976 5.788 33.298 1.00 46.53 89 TYR A N 1
ATOM 712 C CA . TYR A 1 89 ? 13.913 6.693 33.759 1.00 46.53 89 TYR A CA 1
ATOM 713 C C . TYR A 1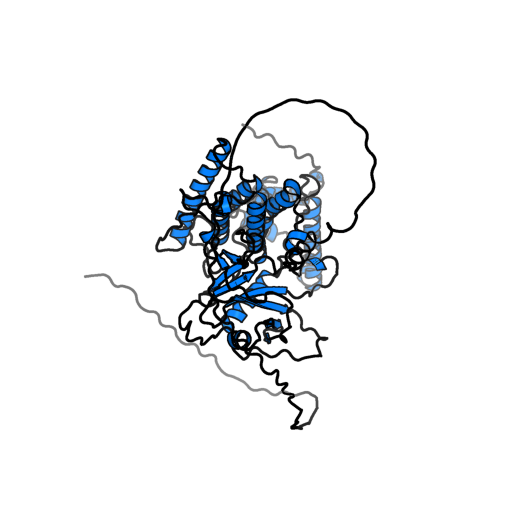 89 ? 12.717 6.790 32.810 1.00 46.53 89 TYR A C 1
ATOM 715 O O . TYR A 1 89 ? 11.679 7.305 33.211 1.00 46.53 89 TYR A O 1
ATOM 723 N N . TYR A 1 90 ? 12.861 6.323 31.569 1.00 46.28 90 TYR A N 1
ATOM 724 C CA . TYR A 1 90 ? 11.788 6.268 30.571 1.00 46.28 90 TYR A CA 1
ATOM 725 C C . TYR A 1 90 ? 11.475 4.832 30.137 1.00 46.28 90 TYR A C 1
ATOM 727 O O . TYR A 1 90 ? 10.831 4.627 29.109 1.00 46.28 90 TYR A O 1
ATOM 735 N N . ARG A 1 91 ? 11.880 3.828 30.927 1.00 46.25 91 ARG A N 1
ATOM 736 C CA . ARG A 1 91 ? 11.185 2.542 30.883 1.00 46.25 91 ARG A CA 1
ATOM 737 C C . ARG A 1 91 ? 9.743 2.818 31.274 1.00 46.25 91 ARG A C 1
ATOM 739 O O . ARG A 1 91 ? 9.470 3.167 32.417 1.00 46.25 91 ARG A O 1
ATOM 746 N N . ASP A 1 92 ? 8.852 2.742 30.293 1.00 44.94 92 ASP A N 1
ATOM 747 C CA . ASP A 1 92 ? 7.417 2.733 30.525 1.00 44.94 92 ASP A CA 1
ATOM 748 C C . ASP A 1 92 ? 7.130 1.575 31.494 1.00 44.94 92 ASP A C 1
ATOM 750 O O . ASP A 1 92 ? 7.048 0.417 31.093 1.00 44.94 92 ASP A O 1
ATOM 754 N N . ASP A 1 93 ? 6.966 1.885 32.782 1.00 40.78 93 ASP A N 1
ATOM 755 C CA . ASP A 1 93 ? 6.485 0.959 33.820 1.00 40.78 93 ASP A CA 1
ATOM 756 C C . ASP A 1 93 ? 5.006 0.564 33.594 1.00 40.78 93 ASP A C 1
ATOM 758 O O . ASP A 1 93 ? 4.360 -0.062 34.438 1.00 40.78 93 ASP A O 1
ATOM 762 N N . ALA A 1 94 ? 4.440 0.904 32.433 1.00 46.41 94 ALA A N 1
ATOM 763 C CA . ALA A 1 94 ? 3.132 0.476 31.977 1.00 46.41 94 ALA A CA 1
ATOM 764 C C . ALA A 1 94 ? 3.158 -0.981 31.481 1.00 46.41 94 ALA A C 1
ATOM 766 O O . ALA A 1 94 ? 2.812 -1.248 30.337 1.00 46.41 94 ALA A O 1
ATOM 767 N N . GLY A 1 95 ? 3.503 -1.911 32.373 1.00 44.78 95 GLY A N 1
ATOM 768 C CA . GLY A 1 95 ? 3.139 -3.326 32.282 1.00 44.78 95 GLY A CA 1
ATOM 769 C C . GLY A 1 95 ? 3.859 -4.146 31.206 1.00 44.78 95 GLY A C 1
ATOM 770 O O . GLY A 1 95 ? 3.767 -3.876 30.015 1.00 44.78 95 GLY A O 1
ATOM 771 N N . ASP A 1 96 ? 4.528 -5.193 31.683 1.00 46.59 96 ASP A N 1
ATOM 772 C CA . ASP A 1 96 ? 5.060 -6.366 30.983 1.00 46.59 96 ASP A CA 1
ATOM 773 C C . ASP A 1 96 ? 4.663 -6.579 29.499 1.00 46.59 96 ASP A C 1
ATOM 775 O O . ASP A 1 96 ? 3.495 -6.580 29.107 1.00 46.59 96 ASP A O 1
ATOM 779 N N . ASP A 1 97 ? 5.696 -6.901 28.711 1.00 46.50 97 ASP A N 1
ATOM 780 C CA . ASP A 1 97 ? 5.683 -7.570 27.399 1.00 46.50 97 ASP A CA 1
ATOM 781 C C . ASP A 1 97 ? 5.363 -6.783 26.122 1.00 46.50 97 ASP A C 1
ATOM 783 O O . ASP A 1 97 ? 5.305 -7.366 25.033 1.00 46.50 97 ASP A O 1
ATOM 787 N N . VAL A 1 98 ? 5.289 -5.452 26.154 1.00 51.41 98 VAL A N 1
ATOM 788 C CA . VAL A 1 98 ? 5.342 -4.687 24.899 1.00 51.41 98 VAL A CA 1
ATOM 789 C C . VAL A 1 98 ? 6.784 -4.320 24.571 1.00 51.41 98 VAL A C 1
ATOM 791 O O . VAL A 1 98 ? 7.232 -3.210 24.831 1.00 51.41 98 VAL A O 1
ATOM 794 N N . VAL A 1 99 ? 7.506 -5.257 23.945 1.00 57.16 99 VAL A N 1
ATOM 795 C CA . VAL A 1 99 ? 8.749 -4.952 23.221 1.00 57.16 99 VAL A CA 1
ATOM 796 C C . VAL A 1 99 ? 8.443 -3.796 22.268 1.00 57.16 99 VAL A C 1
ATOM 798 O O . VAL A 1 99 ? 7.710 -3.971 21.288 1.00 57.16 99 VAL A O 1
ATOM 801 N N . ASP A 1 100 ? 8.936 -2.599 22.583 1.00 60.88 100 ASP A N 1
ATOM 802 C CA . ASP A 1 100 ? 8.817 -1.450 21.696 1.00 60.88 100 ASP A CA 1
ATOM 803 C C . ASP A 1 100 ? 9.670 -1.741 20.460 1.00 60.88 100 ASP A C 1
ATOM 805 O O . ASP A 1 100 ? 10.904 -1.721 20.484 1.00 60.88 100 ASP A O 1
ATOM 809 N N . VAL A 1 101 ? 9.001 -2.148 19.382 1.00 64.56 101 VAL A N 1
ATOM 810 C CA . VAL A 1 101 ? 9.663 -2.543 18.145 1.00 64.56 101 VAL A CA 1
ATOM 811 C C . VAL A 1 101 ? 10.195 -1.276 17.488 1.00 64.56 101 VAL A C 1
ATOM 813 O O . VAL A 1 101 ? 9.489 -0.590 16.746 1.00 64.56 101 VAL A O 1
ATOM 816 N N . SER A 1 102 ? 11.464 -0.967 17.751 1.00 75.25 102 SER A N 1
ATOM 817 C CA . SER A 1 102 ? 12.165 0.115 17.069 1.00 75.25 102 SER A CA 1
ATOM 818 C C . SER A 1 102 ? 12.065 -0.080 15.555 1.00 75.25 102 SER A C 1
ATOM 820 O O . SER A 1 102 ? 12.457 -1.123 15.027 1.00 75.25 102 SER A O 1
ATOM 822 N N . LEU A 1 103 ? 11.607 0.943 14.824 1.00 76.94 103 LEU A N 1
ATOM 823 C CA . LEU A 1 103 ? 11.527 0.904 13.356 1.00 76.94 103 LEU A CA 1
ATOM 824 C C . LEU A 1 103 ? 12.859 0.545 12.689 1.00 76.94 103 LEU A C 1
ATOM 826 O O . LEU A 1 103 ? 12.860 -0.044 11.615 1.00 76.94 103 LEU A O 1
ATOM 830 N N . SER A 1 104 ? 13.980 0.896 13.325 1.00 77.44 104 SER A N 1
ATOM 831 C CA . SER A 1 104 ? 15.330 0.578 12.843 1.00 77.44 104 SER A CA 1
ATOM 832 C C . SER A 1 104 ? 15.623 -0.926 12.815 1.00 77.44 104 SER A C 1
ATOM 834 O O . SER A 1 104 ? 16.441 -1.385 12.020 1.00 77.44 104 SER A O 1
ATOM 836 N N . GLN A 1 105 ? 14.944 -1.688 13.673 1.00 77.38 105 GLN A N 1
ATOM 837 C CA . GLN A 1 105 ? 15.023 -3.145 13.761 1.00 77.38 105 GLN A CA 1
ATOM 838 C C . GLN A 1 105 ? 13.854 -3.821 13.040 1.00 77.38 105 GLN A C 1
ATOM 840 O O . GLN A 1 105 ? 13.911 -5.014 12.746 1.00 77.38 105 GLN A O 1
ATOM 845 N N . HIS A 1 106 ? 12.791 -3.069 12.745 1.00 80.94 106 HIS A N 1
ATOM 846 C CA . HIS A 1 106 ? 11.644 -3.592 12.029 1.00 80.94 106 HIS A CA 1
ATOM 847 C C . HIS A 1 106 ? 12.040 -3.965 10.585 1.00 80.94 106 HIS A C 1
ATOM 849 O O . HIS A 1 106 ? 12.763 -3.207 9.929 1.00 80.94 106 HIS A O 1
ATOM 855 N N . PRO A 1 107 ? 11.527 -5.074 10.015 1.00 81.06 107 PRO A N 1
ATOM 856 C CA . PRO A 1 107 ? 11.946 -5.529 8.686 1.00 81.06 107 PRO A CA 1
ATOM 857 C C . PRO A 1 107 ? 11.550 -4.595 7.530 1.00 81.06 107 PRO A C 1
ATOM 859 O O . PRO A 1 107 ? 11.936 -4.817 6.385 1.00 81.06 107 PRO A O 1
ATOM 862 N N . SER A 1 108 ? 10.780 -3.541 7.813 1.00 82.25 108 SER A N 1
ATOM 863 C CA . SER A 1 108 ? 10.469 -2.476 6.857 1.00 82.25 108 SER A CA 1
ATOM 864 C C . SER A 1 108 ? 11.611 -1.490 6.624 1.00 82.25 108 SER A C 1
ATOM 866 O O . SER A 1 108 ? 11.528 -0.679 5.697 1.00 82.25 108 SER A O 1
ATOM 868 N N . HIS A 1 109 ? 12.633 -1.491 7.479 1.00 83.88 109 HIS A N 1
ATOM 869 C CA . HIS A 1 109 ? 13.771 -0.593 7.355 1.00 83.88 109 HIS A CA 1
ATOM 870 C C . HIS A 1 109 ? 14.542 -0.871 6.056 1.00 83.88 109 HIS A C 1
ATOM 872 O O . HIS A 1 109 ? 14.928 -2.006 5.782 1.00 83.88 109 HIS A O 1
ATOM 878 N N . GLY A 1 110 ? 14.771 0.158 5.238 1.00 85.25 110 GLY A N 1
ATOM 879 C CA . GLY A 1 110 ? 15.479 0.020 3.962 1.00 85.25 110 GLY A CA 1
ATOM 880 C C . GLY A 1 110 ? 14.639 -0.513 2.790 1.00 85.25 110 GLY A C 1
ATOM 881 O O . GLY A 1 110 ? 15.099 -0.457 1.651 1.00 85.25 110 GLY A O 1
ATOM 882 N N . MET A 1 111 ? 13.437 -1.056 3.044 1.00 88.19 111 MET A N 1
ATOM 883 C CA . MET A 1 111 ? 12.596 -1.655 1.994 1.00 88.19 111 MET A CA 1
ATOM 884 C C . MET A 1 111 ? 12.009 -0.594 1.060 1.00 88.19 111 MET A C 1
ATOM 886 O O . MET A 1 111 ? 11.822 -0.841 -0.129 1.00 88.19 111 MET A O 1
ATOM 890 N N . LYS A 1 112 ? 11.731 0.594 1.603 1.00 90.12 112 LYS A N 1
ATOM 891 C CA . LYS A 1 112 ? 11.241 1.743 0.847 1.00 90.12 112 LYS A CA 1
ATOM 892 C C . LYS A 1 112 ? 12.215 2.092 -0.278 1.00 90.12 112 LYS A C 1
ATOM 894 O O . LYS A 1 112 ? 11.805 2.155 -1.430 1.00 90.12 112 LYS A O 1
ATOM 899 N N . GLU A 1 113 ? 13.490 2.276 0.039 1.00 91.19 113 GLU A N 1
ATOM 900 C CA . GLU A 1 113 ? 14.510 2.677 -0.928 1.00 91.19 113 GLU A CA 1
ATOM 901 C C . GLU A 1 113 ? 14.676 1.620 -2.025 1.00 91.19 113 GLU A C 1
ATOM 903 O O . GLU A 1 113 ? 14.800 1.951 -3.204 1.00 91.19 113 GLU A O 1
ATOM 908 N N . ASP A 1 114 ? 14.629 0.340 -1.650 1.00 93.25 114 ASP A N 1
ATOM 909 C CA . ASP A 1 114 ? 14.728 -0.768 -2.597 1.00 93.25 114 ASP A CA 1
ATOM 910 C C . ASP A 1 114 ? 13.485 -0.831 -3.511 1.00 93.25 114 ASP A C 1
ATOM 912 O O . ASP A 1 114 ? 13.616 -0.986 -4.726 1.00 93.25 114 ASP A O 1
ATOM 916 N N . ALA A 1 115 ? 12.282 -0.614 -2.972 1.00 92.94 115 ALA A N 1
ATOM 917 C CA . ALA A 1 115 ? 11.050 -0.552 -3.758 1.00 92.94 115 ALA A CA 1
ATOM 918 C C . ALA A 1 115 ? 11.011 0.670 -4.697 1.00 92.94 115 ALA A C 1
ATOM 920 O O . ALA A 1 115 ? 10.580 0.542 -5.846 1.00 92.94 115 ALA A O 1
ATOM 921 N N . ASP A 1 116 ? 11.486 1.836 -4.243 1.00 92.44 116 ASP A N 1
ATOM 922 C CA . ASP A 1 116 ? 11.639 3.046 -5.067 1.00 92.44 116 ASP A CA 1
ATOM 923 C C . ASP A 1 116 ? 12.577 2.774 -6.250 1.00 92.44 116 ASP A C 1
ATOM 925 O O . ASP A 1 116 ? 12.269 3.133 -7.390 1.00 92.44 116 ASP A O 1
ATOM 929 N N . LYS A 1 117 ? 13.700 2.079 -6.010 1.00 94.44 117 LYS A N 1
ATOM 930 C CA . LYS A 1 117 ? 14.603 1.637 -7.082 1.00 94.44 117 LYS A CA 1
ATOM 931 C C . LYS A 1 117 ? 13.863 0.768 -8.092 1.00 94.44 117 LYS A C 1
ATOM 933 O O . LYS A 1 117 ? 13.932 1.066 -9.282 1.00 94.44 117 LYS A O 1
ATOM 938 N N . VAL A 1 118 ? 13.119 -0.250 -7.651 1.00 95.19 118 VAL A N 1
ATOM 939 C CA . VAL A 1 118 ? 12.341 -1.101 -8.570 1.00 95.19 118 VAL A CA 1
ATOM 940 C C . VAL A 1 118 ? 11.399 -0.268 -9.438 1.00 95.19 118 VAL A C 1
ATOM 942 O O . VAL A 1 118 ? 11.419 -0.427 -10.658 1.00 95.19 118 VAL A O 1
ATOM 945 N N . CYS A 1 119 ? 10.630 0.649 -8.843 1.00 93.88 119 CYS A N 1
ATOM 946 C CA . CYS A 1 119 ? 9.725 1.516 -9.600 1.00 93.88 119 CYS A CA 1
ATOM 947 C C . CYS A 1 119 ? 10.482 2.338 -10.656 1.00 93.88 119 CYS A C 1
ATOM 949 O O . CYS A 1 119 ? 10.140 2.306 -11.839 1.00 93.88 119 CYS A O 1
ATOM 951 N N . ASN A 1 120 ? 11.563 3.008 -10.250 1.00 93.25 120 ASN A N 1
ATOM 952 C CA . ASN A 1 120 ? 12.348 3.884 -11.119 1.00 93.25 120 ASN A CA 1
ATOM 953 C C . ASN A 1 120 ? 13.022 3.130 -12.274 1.00 93.25 120 ASN A C 1
ATOM 955 O O . ASN A 1 120 ? 12.991 3.593 -13.418 1.00 93.25 120 ASN A O 1
ATOM 959 N N . TYR A 1 121 ? 13.616 1.963 -12.008 1.00 94.88 121 TYR A N 1
ATOM 960 C CA . TYR A 1 121 ? 14.242 1.145 -13.050 1.00 94.88 121 TYR A CA 1
ATOM 961 C C . TYR A 1 121 ? 13.200 0.585 -14.020 1.00 94.88 121 TYR A C 1
ATOM 963 O O . TYR A 1 121 ? 13.400 0.672 -15.233 1.00 94.88 121 TYR A O 1
ATOM 971 N N . LEU A 1 122 ? 12.060 0.093 -13.526 1.00 94.50 122 LEU A N 1
ATOM 972 C CA . LEU A 1 122 ? 10.974 -0.342 -14.403 1.00 94.50 122 LEU A CA 1
ATOM 973 C C . LEU A 1 122 ? 10.463 0.822 -15.258 1.00 94.50 122 LEU A C 1
ATOM 975 O O . LEU A 1 122 ? 10.434 0.695 -16.476 1.00 94.50 122 LEU A O 1
ATOM 979 N N . ALA A 1 123 ? 10.159 1.982 -14.673 1.00 91.88 123 ALA A N 1
ATOM 980 C CA . ALA A 1 123 ? 9.693 3.154 -15.415 1.00 91.88 123 ALA A CA 1
ATOM 981 C C . ALA A 1 123 ? 10.687 3.610 -16.501 1.00 91.88 123 ALA A C 1
ATOM 983 O O . ALA A 1 123 ? 10.293 3.908 -17.631 1.00 91.88 123 ALA A O 1
ATOM 984 N N . ARG A 1 124 ? 11.989 3.620 -16.190 1.00 92.00 124 ARG A N 1
ATOM 985 C CA . ARG A 1 124 ? 13.053 4.044 -17.115 1.00 92.00 124 ARG A CA 1
ATOM 986 C C . ARG A 1 124 ? 13.275 3.064 -18.270 1.00 92.00 124 ARG A C 1
ATOM 988 O O . ARG A 1 124 ? 13.546 3.500 -19.398 1.00 92.00 124 ARG A O 1
ATOM 995 N N . HIS A 1 125 ? 13.211 1.764 -17.987 1.00 92.69 125 HIS A N 1
ATOM 996 C CA . HIS A 1 125 ? 13.545 0.699 -18.938 1.00 92.69 125 HIS A CA 1
ATOM 997 C C . HIS A 1 125 ? 12.321 0.081 -19.626 1.00 92.69 125 HIS A C 1
ATOM 999 O O . HIS A 1 125 ? 12.486 -0.667 -20.586 1.00 92.69 125 HIS A O 1
ATOM 1005 N N . TRP A 1 126 ? 11.105 0.420 -19.203 1.00 90.00 126 TRP A N 1
ATOM 1006 C CA . TRP A 1 126 ? 9.873 0.029 -19.880 1.00 90.00 126 TRP A CA 1
ATOM 1007 C C . TRP A 1 126 ? 9.577 0.984 -21.034 1.00 90.00 126 TRP A C 1
ATOM 1009 O O . TRP A 1 126 ? 9.066 2.080 -20.828 1.00 90.00 126 TRP A O 1
ATOM 1019 N N . ARG A 1 127 ? 9.881 0.579 -22.263 1.00 85.31 127 ARG A N 1
ATOM 1020 C CA . ARG A 1 127 ? 9.751 1.316 -23.531 1.00 85.31 127 ARG A CA 1
ATOM 1021 C C . ARG A 1 127 ? 8.993 0.517 -24.604 1.00 85.31 127 ARG A C 1
ATOM 1023 O O . ARG A 1 127 ? 9.378 0.551 -25.771 1.00 85.31 127 ARG A O 1
ATOM 1030 N N . CYS A 1 128 ? 7.910 -0.161 -24.216 1.00 82.31 128 CYS A N 1
ATOM 1031 C CA . CYS A 1 128 ? 7.103 -0.967 -25.136 1.00 82.31 128 CYS A CA 1
ATOM 1032 C C . CYS A 1 128 ? 6.643 -0.156 -26.363 1.00 82.31 128 CYS A C 1
ATOM 1034 O O . CYS A 1 128 ? 5.994 0.879 -26.208 1.00 82.31 128 CYS A O 1
ATOM 1036 N N . LYS A 1 129 ? 6.915 -0.672 -27.569 1.00 81.56 129 LYS A N 1
ATOM 1037 C CA . LYS A 1 129 ? 6.308 -0.240 -28.844 1.00 81.56 129 LYS A CA 1
ATOM 1038 C C . LYS A 1 129 ? 5.278 -1.271 -29.290 1.00 81.56 129 LYS A C 1
ATOM 1040 O O . LYS A 1 129 ? 5.507 -2.030 -30.231 1.00 81.56 129 LYS A O 1
ATOM 1045 N N . CYS A 1 130 ? 4.201 -1.389 -28.531 1.00 80.44 130 CYS A N 1
ATOM 1046 C CA . CYS A 1 130 ? 3.183 -2.389 -28.805 1.00 80.44 130 CYS A CA 1
ATOM 1047 C C . CYS A 1 130 ? 2.055 -1.715 -29.582 1.00 80.44 130 CYS A C 1
ATOM 1049 O O . CYS A 1 130 ? 1.407 -0.850 -28.999 1.00 80.44 130 CYS A O 1
ATOM 1051 N N . PRO A 1 131 ? 1.828 -2.080 -30.860 1.00 72.81 131 PRO A N 1
ATOM 1052 C CA . PRO A 1 131 ? 0.852 -1.401 -31.718 1.00 72.81 131 PRO A CA 1
ATOM 1053 C C . PRO A 1 131 ? -0.568 -1.459 -31.134 1.00 72.81 131 PRO A C 1
ATOM 1055 O O . PRO A 1 131 ? -1.375 -0.559 -31.300 1.00 72.81 131 PRO A O 1
ATOM 1058 N N . GLU A 1 132 ? -0.855 -2.506 -30.363 1.00 71.75 132 GLU A N 1
ATOM 1059 C CA . GLU A 1 132 ? -2.136 -2.705 -29.679 1.00 71.75 132 GLU A CA 1
ATOM 1060 C C . GLU A 1 132 ? -2.308 -1.814 -28.432 1.00 71.75 132 GLU A C 1
ATOM 1062 O O . GLU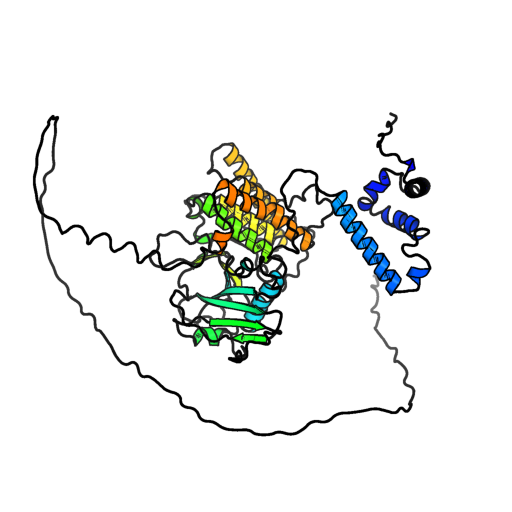 A 1 132 ? -3.373 -1.805 -27.821 1.00 71.75 132 GLU A O 1
ATOM 1067 N N . ARG A 1 133 ? -1.264 -1.083 -28.018 1.00 68.38 133 ARG A N 1
ATOM 1068 C CA . ARG A 1 133 ? -1.239 -0.241 -26.811 1.00 68.38 133 ARG A CA 1
ATOM 1069 C C . ARG A 1 133 ? -0.515 1.088 -27.027 1.00 68.38 133 ARG A C 1
ATOM 1071 O O . ARG A 1 133 ? 0.098 1.583 -26.083 1.00 68.38 133 ARG A O 1
ATOM 1078 N N . GLU A 1 134 ? -0.553 1.643 -28.239 1.00 60.16 134 GLU A N 1
ATOM 1079 C CA . GLU A 1 134 ? 0.279 2.803 -28.604 1.00 60.16 134 GLU A CA 1
ATOM 1080 C C . GLU A 1 134 ? 0.154 3.993 -27.635 1.00 60.16 134 GLU A C 1
ATOM 1082 O O . GLU A 1 134 ? 1.171 4.631 -27.380 1.00 60.16 134 GLU A O 1
ATOM 1087 N N . ASP A 1 135 ? -0.995 4.168 -26.964 1.00 63.66 135 ASP A N 1
ATOM 1088 C CA . ASP A 1 135 ? -1.229 5.251 -25.989 1.00 63.66 135 ASP A CA 1
ATOM 1089 C C . ASP A 1 135 ? -1.743 4.789 -24.605 1.00 63.66 135 ASP A C 1
ATOM 1091 O O . ASP A 1 135 ? -2.229 5.589 -23.801 1.00 63.66 135 ASP A O 1
ATOM 1095 N N . GLY A 1 136 ? -1.668 3.490 -24.297 1.00 68.56 136 GLY A N 1
ATOM 1096 C CA . GLY A 1 136 ? -2.172 2.956 -23.026 1.00 68.56 136 GLY A CA 1
ATOM 1097 C C . GLY A 1 136 ? -1.258 3.275 -21.828 1.00 68.56 136 GLY A C 1
ATOM 1098 O O . GLY A 1 136 ? -0.032 3.269 -21.979 1.00 68.56 136 GLY A O 1
ATOM 1099 N N . PRO A 1 137 ? -1.810 3.491 -20.615 1.00 77.81 137 PRO A N 1
ATOM 1100 C CA . PRO A 1 137 ? -1.003 3.683 -19.415 1.00 77.81 137 PRO A CA 1
ATOM 1101 C C . PRO A 1 137 ? -0.095 2.471 -19.172 1.00 77.81 137 PRO A C 1
ATOM 1103 O O . PRO A 1 137 ? -0.531 1.319 -19.251 1.00 77.81 137 PRO A O 1
ATOM 1106 N N . ARG A 1 138 ? 1.182 2.720 -18.853 1.00 84.81 138 ARG A N 1
ATOM 1107 C CA . ARG A 1 138 ? 2.151 1.670 -18.490 1.00 84.81 138 ARG A CA 1
ATOM 1108 C C . ARG A 1 138 ? 1.915 1.213 -17.058 1.00 84.81 138 ARG A C 1
ATOM 1110 O O . ARG A 1 138 ? 2.671 1.550 -16.149 1.00 84.81 138 ARG A O 1
ATOM 1117 N N . GLU A 1 139 ? 0.823 0.490 -16.868 1.00 91.56 139 GLU A N 1
ATOM 1118 C CA . GLU A 1 139 ? 0.447 -0.058 -15.574 1.00 91.56 139 GLU A CA 1
ATOM 1119 C C . GLU A 1 139 ? 1.329 -1.260 -15.209 1.00 91.56 139 GLU A C 1
ATOM 1121 O O . GLU A 1 139 ? 1.471 -2.204 -15.985 1.00 91.56 139 GLU A O 1
ATOM 1126 N N . ALA A 1 140 ? 1.898 -1.230 -14.010 1.00 94.06 140 ALA A N 1
ATOM 1127 C CA . ALA A 1 140 ? 2.532 -2.360 -13.347 1.00 94.06 140 ALA A CA 1
ATOM 1128 C C . ALA A 1 140 ? 1.790 -2.638 -12.039 1.00 94.06 140 ALA A C 1
ATOM 1130 O O . ALA A 1 140 ? 1.271 -1.707 -11.422 1.00 94.06 140 ALA A O 1
ATOM 1131 N N . ARG A 1 141 ? 1.740 -3.900 -11.597 1.00 95.00 141 ARG A N 1
ATOM 1132 C CA . ARG A 1 141 ? 1.065 -4.251 -10.338 1.00 95.00 141 ARG A CA 1
ATOM 1133 C C . ARG A 1 141 ? 2.018 -4.916 -9.358 1.00 95.00 141 ARG A C 1
ATOM 1135 O O . ARG A 1 141 ? 2.488 -6.019 -9.610 1.00 95.00 141 ARG A O 1
ATOM 1142 N N . LEU A 1 142 ? 2.299 -4.259 -8.241 1.00 95.12 142 LEU A N 1
ATOM 1143 C CA . LEU A 1 142 ? 3.179 -4.771 -7.192 1.00 95.12 142 LEU A CA 1
ATOM 1144 C C . LEU A 1 142 ? 2.412 -5.722 -6.272 1.00 95.12 142 LEU A C 1
ATOM 1146 O O . LEU A 1 142 ? 1.371 -5.345 -5.739 1.00 95.12 142 LEU A O 1
ATOM 1150 N N . SER A 1 143 ? 2.932 -6.925 -6.031 1.00 94.19 143 SER A N 1
ATOM 1151 C CA . SER A 1 143 ? 2.387 -7.799 -4.986 1.00 94.19 143 SER A CA 1
ATOM 1152 C C . SER A 1 143 ? 2.571 -7.152 -3.615 1.00 94.19 143 SER A C 1
ATOM 1154 O O . SER A 1 143 ? 3.692 -6.812 -3.238 1.00 94.19 143 SER A O 1
ATOM 1156 N N . LEU A 1 144 ? 1.499 -7.037 -2.831 1.00 92.44 144 LEU A N 1
ATOM 1157 C CA . LEU A 1 144 ? 1.548 -6.416 -1.502 1.00 92.44 144 LEU A CA 1
ATOM 1158 C C . LEU A 1 144 ? 1.983 -7.367 -0.382 1.00 92.44 144 LEU A C 1
ATOM 1160 O O . LEU A 1 144 ? 1.926 -7.003 0.792 1.00 92.44 144 LEU A O 1
ATOM 1164 N N . ILE A 1 145 ? 2.438 -8.574 -0.724 1.00 87.19 145 ILE A N 1
ATOM 1165 C CA . ILE A 1 145 ? 2.938 -9.529 0.273 1.00 87.19 145 ILE A CA 1
ATOM 1166 C C . ILE A 1 145 ? 4.264 -10.158 -0.130 1.00 87.19 145 ILE A C 1
ATOM 1168 O O . ILE A 1 145 ? 5.153 -10.325 0.708 1.00 87.19 145 ILE A O 1
ATOM 1172 N N . ARG A 1 146 ? 4.452 -10.461 -1.418 1.00 80.56 146 ARG A N 1
ATOM 1173 C CA . ARG A 1 146 ? 5.630 -11.200 -1.896 1.00 80.56 146 ARG A CA 1
ATOM 1174 C C . ARG A 1 146 ? 6.917 -10.378 -1.977 1.00 80.56 146 ARG A C 1
ATOM 1176 O O . ARG A 1 146 ? 7.922 -10.887 -2.452 1.00 80.56 146 ARG A O 1
ATOM 1183 N N . TYR A 1 147 ? 6.938 -9.159 -1.441 1.00 68.69 147 TYR A N 1
ATOM 1184 C CA . TYR A 1 147 ? 8.175 -8.390 -1.294 1.00 68.69 147 TYR A CA 1
ATOM 1185 C C . TYR A 1 147 ? 9.005 -8.775 -0.039 1.00 68.69 147 TYR A C 1
ATOM 1187 O O . TYR A 1 147 ? 10.069 -8.214 0.220 1.00 68.69 147 TYR A O 1
ATOM 1195 N N . ARG A 1 148 ? 8.511 -9.728 0.776 1.00 60.16 148 ARG A N 1
ATOM 1196 C CA . ARG A 1 148 ? 8.982 -10.014 2.151 1.00 60.16 148 ARG A CA 1
ATOM 1197 C C . ARG A 1 148 ? 9.769 -11.299 2.367 1.00 60.16 148 ARG A C 1
ATOM 1199 O O . ARG A 1 148 ? 10.090 -11.601 3.516 1.00 60.16 148 ARG A O 1
ATOM 1206 N N . GLN A 1 149 ? 10.142 -12.038 1.320 1.00 59.34 149 GLN A N 1
ATOM 1207 C CA . GLN A 1 149 ? 10.928 -13.282 1.472 1.00 59.34 149 GLN A CA 1
ATOM 1208 C C . GLN A 1 149 ? 12.282 -13.083 2.209 1.00 59.34 149 GLN A C 1
ATOM 1210 O O . GLN A 1 149 ? 12.969 -14.040 2.547 1.00 59.34 149 GLN A O 1
ATOM 1215 N N . LEU A 1 150 ? 12.634 -11.834 2.520 1.00 49.25 150 LEU A N 1
ATOM 1216 C CA . LEU A 1 150 ? 13.747 -11.391 3.349 1.00 49.25 150 LEU A CA 1
ATOM 1217 C C . LEU A 1 150 ? 13.660 -11.697 4.856 1.00 49.25 150 LEU A C 1
ATOM 1219 O O . LEU A 1 150 ? 14.703 -11.878 5.486 1.00 49.25 150 LEU A O 1
ATOM 1223 N N . VAL A 1 151 ? 12.467 -11.712 5.462 1.00 49.59 151 VAL A N 1
ATOM 1224 C CA . VAL A 1 151 ? 12.344 -11.565 6.933 1.00 49.59 151 VAL A CA 1
ATOM 1225 C C . VAL A 1 151 ? 12.724 -12.836 7.698 1.00 49.59 151 VAL A C 1
ATOM 1227 O O . VAL A 1 151 ? 13.222 -12.769 8.819 1.00 49.59 151 VAL A O 1
ATOM 1230 N N . GLN A 1 152 ? 12.605 -14.007 7.074 1.00 51.31 152 GLN A N 1
ATOM 1231 C CA . GLN A 1 152 ? 12.857 -15.286 7.743 1.00 51.31 152 GLN A CA 1
ATOM 1232 C C . GLN A 1 152 ? 14.340 -15.544 8.086 1.00 51.31 152 GLN A C 1
ATOM 1234 O O . GLN A 1 152 ? 14.665 -16.552 8.707 1.00 51.31 152 GLN A O 1
ATOM 1239 N N . LYS A 1 153 ? 15.250 -14.627 7.724 1.00 50.62 153 LYS A N 1
ATOM 1240 C CA . LYS A 1 153 ? 16.681 -14.703 8.049 1.00 50.62 153 LYS A CA 1
ATOM 1241 C C . LYS A 1 153 ? 17.105 -13.923 9.295 1.00 50.62 153 LYS A C 1
ATOM 1243 O O . LYS A 1 153 ? 18.296 -13.935 9.588 1.00 50.62 153 LYS A O 1
ATOM 1248 N N . LEU A 1 154 ? 16.187 -13.309 10.051 1.00 49.66 154 LEU A N 1
ATOM 1249 C CA . LEU A 1 154 ? 16.493 -12.549 11.282 1.00 49.66 154 LEU A CA 1
ATOM 1250 C C . LEU A 1 154 ? 17.252 -13.343 12.363 1.00 49.66 154 LEU A C 1
ATOM 1252 O O . LEU A 1 154 ? 17.880 -12.743 13.228 1.00 49.66 154 LEU A O 1
ATOM 1256 N N . VAL A 1 155 ? 17.265 -14.675 12.283 1.00 53.91 155 VAL A N 1
ATOM 1257 C CA . VAL A 1 155 ? 18.045 -15.542 13.186 1.00 53.91 155 VAL A CA 1
ATOM 1258 C C . VAL A 1 155 ? 19.502 -15.722 12.716 1.00 53.91 155 VAL A C 1
ATOM 1260 O O . VAL A 1 155 ? 20.363 -16.151 13.477 1.00 53.91 155 VAL A O 1
ATOM 1263 N N . SER A 1 156 ? 19.824 -15.347 11.476 1.00 55.16 156 SER A N 1
ATOM 1264 C CA . SER A 1 156 ? 21.174 -15.422 10.912 1.00 55.16 156 SER A CA 1
ATOM 1265 C C . SER A 1 156 ? 21.744 -14.019 10.698 1.00 55.16 156 SER A C 1
ATOM 1267 O O . SER A 1 156 ? 21.133 -13.167 10.065 1.00 55.16 156 SER A O 1
ATOM 1269 N N . SER A 1 157 ? 22.952 -13.776 11.190 1.00 57.25 157 SER A N 1
ATOM 1270 C CA . SER A 1 157 ? 23.699 -12.507 11.179 1.00 57.25 157 SER A CA 1
ATOM 1271 C C . SER A 1 157 ? 24.062 -11.938 9.786 1.00 57.25 157 SER A C 1
ATOM 1273 O O . SER A 1 157 ? 24.946 -11.086 9.665 1.00 57.25 157 SER A O 1
ATOM 1275 N N . GLN A 1 158 ? 23.390 -12.359 8.712 1.00 58.75 158 GLN A N 1
ATOM 1276 C CA . GLN A 1 158 ? 23.623 -11.880 7.351 1.00 58.75 158 GLN A CA 1
ATOM 1277 C C . GLN A 1 158 ? 22.873 -10.567 7.086 1.00 58.75 158 GLN A C 1
ATOM 1279 O O . GLN A 1 158 ? 21.743 -10.560 6.609 1.00 58.75 158 GLN A O 1
ATOM 1284 N N . LYS A 1 159 ? 23.547 -9.436 7.319 1.00 66.12 159 LYS A N 1
ATOM 1285 C CA . LYS A 1 159 ? 23.041 -8.071 7.053 1.00 66.12 159 LYS A CA 1
ATOM 1286 C C . LYS A 1 159 ? 22.747 -7.737 5.573 1.00 66.12 159 LYS A C 1
ATOM 1288 O O . LYS A 1 159 ? 22.302 -6.631 5.296 1.00 66.12 159 LYS A O 1
ATOM 1293 N N . ASN A 1 160 ? 22.984 -8.657 4.632 1.00 72.56 160 ASN A N 1
ATOM 1294 C CA . ASN A 1 160 ? 22.991 -8.380 3.187 1.00 72.56 160 ASN A CA 1
ATOM 1295 C C . ASN A 1 160 ? 22.065 -9.310 2.383 1.00 72.56 160 ASN A C 1
ATOM 1297 O O . ASN A 1 160 ? 22.419 -9.742 1.285 1.00 72.56 160 ASN A O 1
ATOM 1301 N N . SER A 1 161 ? 20.904 -9.677 2.919 1.00 79.06 161 SER A N 1
ATOM 1302 C CA . SER A 1 161 ? 19.918 -10.417 2.133 1.00 79.06 161 SER A CA 1
ATOM 1303 C C . SER A 1 161 ? 19.308 -9.509 1.044 1.00 79.06 161 SER A C 1
ATOM 1305 O O . SER A 1 161 ? 19.002 -8.346 1.314 1.00 79.06 161 SER A O 1
ATOM 1307 N N . PRO A 1 162 ? 19.167 -9.997 -0.201 1.00 87.50 162 PRO A N 1
ATOM 1308 C CA . PRO A 1 162 ? 18.646 -9.195 -1.304 1.00 87.50 162 PRO A CA 1
ATOM 1309 C C . PRO A 1 162 ? 17.124 -9.054 -1.240 1.00 87.50 162 PRO A C 1
ATOM 1311 O O . PRO A 1 162 ? 16.418 -10.047 -1.053 1.00 87.50 162 PRO A O 1
ATOM 1314 N N . ALA A 1 163 ? 16.607 -7.839 -1.426 1.00 90.06 163 ALA A N 1
ATOM 1315 C CA . ALA A 1 163 ? 15.165 -7.613 -1.491 1.00 90.06 163 ALA A CA 1
ATOM 1316 C C . ALA A 1 163 ? 14.608 -8.154 -2.803 1.00 90.06 163 ALA A C 1
ATOM 1318 O O . ALA A 1 163 ? 15.190 -7.917 -3.852 1.00 90.06 163 ALA A O 1
ATOM 1319 N N . LYS A 1 164 ? 13.494 -8.884 -2.767 1.00 92.12 164 LYS A N 1
ATOM 1320 C CA . LYS A 1 164 ? 12.867 -9.464 -3.960 1.00 92.12 164 LYS A CA 1
ATOM 1321 C C . LYS A 1 164 ? 11.437 -8.970 -4.041 1.00 92.12 164 LYS A C 1
ATOM 1323 O O . LYS A 1 164 ? 10.704 -9.156 -3.083 1.00 92.12 164 LYS A O 1
ATOM 1328 N N . PHE A 1 165 ? 11.054 -8.370 -5.161 1.00 93.75 165 PHE A N 1
ATOM 1329 C CA . PHE A 1 165 ? 9.727 -7.807 -5.399 1.00 93.75 165 PHE A CA 1
ATOM 1330 C C . PHE A 1 165 ? 9.042 -8.562 -6.531 1.00 93.75 165 PHE A C 1
ATOM 1332 O O . PHE A 1 165 ? 9.590 -8.642 -7.627 1.00 93.75 165 PHE A O 1
ATOM 1339 N N . GLU A 1 166 ? 7.842 -9.084 -6.294 1.00 94.06 166 GLU A N 1
ATOM 1340 C CA . GLU A 1 166 ? 7.007 -9.614 -7.371 1.00 94.06 166 GLU A CA 1
ATOM 1341 C C . GLU A 1 166 ? 6.186 -8.486 -7.996 1.00 94.06 166 GLU A C 1
ATOM 1343 O O . GLU A 1 166 ? 5.403 -7.816 -7.313 1.00 94.06 166 GLU A O 1
ATOM 1348 N N . VAL A 1 167 ? 6.341 -8.308 -9.303 1.00 95.19 167 VAL A N 1
ATOM 1349 C CA . VAL A 1 167 ? 5.631 -7.313 -10.098 1.00 95.19 167 VAL A CA 1
ATOM 1350 C C . VAL A 1 167 ? 4.952 -8.010 -11.270 1.00 95.19 167 VAL A C 1
ATOM 1352 O O . VAL A 1 167 ? 5.568 -8.776 -12.012 1.00 95.19 167 VAL A O 1
ATOM 1355 N N . LEU A 1 168 ? 3.666 -7.731 -11.451 1.00 95.00 168 LEU A N 1
ATOM 1356 C CA . LEU A 1 168 ? 2.921 -8.135 -12.629 1.00 95.00 168 LEU A CA 1
ATOM 1357 C C . LEU A 1 168 ? 3.074 -7.083 -13.710 1.00 95.00 168 LEU A C 1
ATOM 1359 O O . LEU A 1 168 ? 2.790 -5.899 -13.503 1.00 95.00 168 LEU A O 1
ATOM 1363 N N . LEU A 1 169 ? 3.509 -7.549 -14.869 1.00 94.19 169 LEU A N 1
ATOM 1364 C CA . LEU A 1 169 ? 3.871 -6.717 -15.997 1.00 94.19 169 LEU A CA 1
ATOM 1365 C C . LEU A 1 169 ? 3.043 -7.158 -17.208 1.00 94.19 169 LEU A C 1
ATOM 1367 O O . LEU A 1 169 ? 3.032 -8.348 -17.539 1.00 94.19 169 LEU A O 1
ATOM 1371 N N . PRO A 1 170 ? 2.298 -6.253 -17.859 1.00 91.69 170 PRO A N 1
ATOM 1372 C CA . PRO A 1 170 ? 1.312 -6.671 -18.835 1.00 91.69 170 PRO A CA 1
ATOM 1373 C C . PRO A 1 170 ? 1.997 -6.982 -20.171 1.00 91.69 170 PRO A C 1
ATOM 1375 O O . PRO A 1 170 ? 2.742 -6.166 -20.713 1.00 91.69 170 PRO A O 1
ATOM 1378 N N . MET A 1 171 ? 1.714 -8.149 -20.739 1.00 87.88 171 MET A N 1
ATOM 1379 C CA . MET A 1 171 ? 2.268 -8.593 -22.015 1.00 87.88 171 MET A CA 1
ATOM 1380 C C . MET A 1 171 ? 1.650 -7.836 -23.189 1.00 87.88 171 MET A C 1
ATOM 1382 O O . MET A 1 171 ? 0.499 -7.400 -23.137 1.00 87.88 171 MET A O 1
ATOM 1386 N N . CYS A 1 172 ? 2.426 -7.689 -24.260 1.00 83.50 172 CYS A N 1
ATOM 1387 C CA . CYS A 1 172 ? 1.969 -7.086 -25.506 1.00 83.50 172 CYS A CA 1
ATOM 1388 C C . CYS A 1 172 ? 1.299 -8.119 -26.403 1.00 83.50 172 CYS A C 1
ATOM 1390 O O . CYS A 1 172 ? 1.912 -8.638 -27.337 1.00 83.50 172 CYS A O 1
ATOM 1392 N N . LYS A 1 173 ? 0.053 -8.424 -26.053 1.00 80.00 173 LYS A N 1
ATOM 1393 C CA . LYS A 1 173 ? -0.869 -9.277 -26.795 1.00 80.00 173 LYS A CA 1
ATOM 1394 C C . LYS A 1 173 ? -2.238 -8.585 -26.868 1.00 80.00 173 LYS A C 1
ATOM 1396 O O . LYS A 1 173 ? -2.521 -7.687 -26.067 1.00 80.00 173 LYS A O 1
ATOM 1401 N N . LYS A 1 174 ? -3.100 -9.072 -27.773 1.00 74.06 174 LYS A N 1
ATOM 1402 C CA . LYS A 1 174 ? -4.478 -8.583 -27.969 1.00 74.06 174 LYS A CA 1
ATOM 1403 C C . LYS A 1 174 ? -5.309 -8.643 -26.685 1.00 74.06 174 LYS A C 1
ATOM 1405 O O . LYS A 1 174 ? -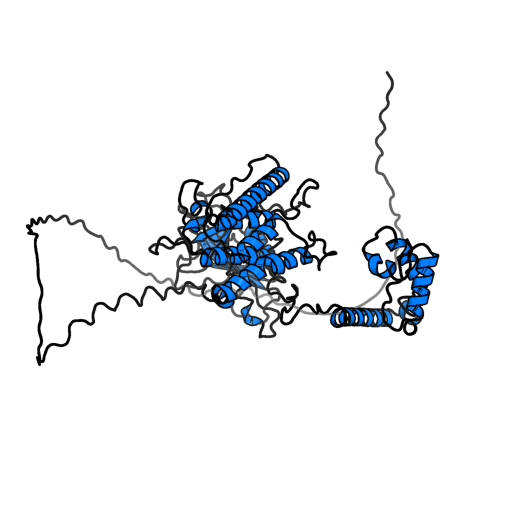6.152 -7.783 -26.455 1.00 74.06 174 LYS A O 1
ATOM 1410 N N . SER A 1 175 ? -5.067 -9.658 -25.857 1.00 74.81 175 SER A N 1
ATOM 1411 C CA . SER A 1 175 ? -5.611 -9.812 -24.508 1.00 74.81 175 SER A CA 1
ATOM 1412 C C . SER A 1 175 ? -4.633 -9.274 -23.462 1.00 74.81 175 SER A C 1
ATOM 1414 O O . SER A 1 175 ? -3.414 -9.418 -23.579 1.00 74.81 175 SER A O 1
ATOM 1416 N N . VAL A 1 176 ? -5.165 -8.665 -22.398 1.00 79.44 176 VAL A N 1
ATOM 1417 C CA . VAL A 1 176 ? -4.346 -8.241 -21.257 1.00 79.44 176 VAL A CA 1
ATOM 1418 C C . VAL A 1 176 ? -3.961 -9.471 -20.440 1.00 79.44 176 VAL A C 1
ATOM 1420 O O . VAL A 1 176 ? -4.717 -9.941 -19.598 1.00 79.44 176 VAL A O 1
ATOM 1423 N N . GLU A 1 177 ? -2.762 -9.980 -20.693 1.00 89.62 177 GLU A N 1
ATOM 1424 C CA . GLU A 1 177 ? -2.129 -11.018 -19.882 1.00 89.62 177 GLU A CA 1
ATOM 1425 C C . GLU A 1 177 ? -1.052 -10.390 -18.994 1.00 89.62 177 GLU A C 1
ATOM 1427 O O . GLU A 1 177 ? -0.258 -9.569 -19.452 1.00 89.62 177 GLU A O 1
ATOM 1432 N N . TRP A 1 178 ? -1.011 -10.769 -17.723 1.00 92.44 178 TRP A N 1
ATOM 1433 C CA . TRP A 1 178 ? -0.107 -10.225 -16.712 1.00 92.44 178 TRP A CA 1
ATOM 1434 C C . TRP A 1 178 ? 0.994 -11.227 -16.400 1.00 92.44 178 TRP A C 1
ATOM 1436 O O . TRP A 1 178 ? 0.721 -12.232 -15.754 1.00 92.44 178 TRP A O 1
ATOM 1446 N N . LYS A 1 179 ? 2.234 -10.974 -16.825 1.00 93.00 179 LYS A N 1
ATOM 1447 C CA . LYS A 1 179 ? 3.362 -11.878 -16.569 1.00 93.00 179 LYS A CA 1
ATOM 1448 C C . LYS A 1 179 ? 3.942 -11.641 -15.177 1.00 93.00 179 LYS A C 1
ATOM 1450 O O . LYS A 1 179 ? 4.236 -10.500 -14.813 1.00 93.00 179 LYS A O 1
ATOM 1455 N N . VAL A 1 180 ? 4.127 -12.718 -14.419 1.00 93.44 180 VAL A N 1
ATOM 1456 C CA . VAL A 1 180 ? 4.744 -12.690 -13.089 1.00 93.44 180 VAL A CA 1
ATOM 1457 C C . VAL A 1 180 ? 6.249 -12.507 -13.244 1.00 93.44 180 VAL A C 1
ATOM 1459 O O . VAL A 1 180 ? 6.926 -13.360 -13.817 1.00 93.44 180 VAL A O 1
ATOM 1462 N N . THR A 1 181 ? 6.771 -11.400 -12.724 1.00 94.44 181 THR A N 1
ATOM 1463 C CA . THR A 1 181 ? 8.184 -11.026 -12.845 1.00 94.44 181 THR A CA 1
ATOM 1464 C C . THR A 1 181 ? 8.748 -10.720 -11.468 1.00 94.44 181 THR A C 1
ATOM 1466 O O . THR A 1 181 ? 8.152 -9.934 -10.731 1.00 94.44 181 THR A O 1
ATOM 1469 N N . ASN A 1 182 ? 9.905 -11.281 -11.112 1.00 94.81 182 ASN A N 1
ATOM 1470 C CA . ASN A 1 182 ? 10.592 -10.868 -9.893 1.00 94.81 182 ASN A CA 1
ATOM 1471 C C . ASN A 1 182 ? 11.681 -9.841 -10.193 1.00 94.81 182 ASN A C 1
ATOM 1473 O O . ASN A 1 182 ? 12.449 -9.991 -11.141 1.00 94.81 182 ASN A O 1
ATOM 1477 N N . VAL A 1 183 ? 11.797 -8.825 -9.344 1.00 95.75 183 VAL A N 1
ATOM 1478 C CA . VAL A 1 183 ? 12.902 -7.866 -9.364 1.00 95.75 183 VAL A CA 1
ATOM 1479 C C . VAL A 1 183 ? 13.657 -7.970 -8.050 1.00 95.75 183 VAL A C 1
ATOM 1481 O O . VAL A 1 183 ? 13.117 -7.672 -6.986 1.00 95.75 183 VAL A O 1
ATOM 1484 N N . GLU A 1 184 ? 14.904 -8.420 -8.116 1.00 94.88 184 GLU A N 1
ATOM 1485 C CA . GLU A 1 184 ? 15.788 -8.525 -6.959 1.00 94.88 184 GLU A CA 1
ATOM 1486 C C . GLU A 1 184 ? 16.683 -7.284 -6.842 1.00 94.88 184 GLU A C 1
ATOM 1488 O O . GLU A 1 184 ? 17.216 -6.819 -7.843 1.00 94.88 184 GLU A O 1
ATOM 1493 N N . VAL A 1 185 ? 16.888 -6.754 -5.638 1.00 93.94 185 VAL A N 1
ATOM 1494 C CA . VAL A 1 185 ? 17.738 -5.594 -5.348 1.00 93.94 185 VAL A CA 1
ATOM 1495 C C . VAL A 1 185 ? 18.879 -6.026 -4.427 1.00 93.94 185 VAL A C 1
ATOM 1497 O O . VAL A 1 185 ? 18.660 -6.422 -3.279 1.00 93.94 185 VAL A O 1
ATOM 1500 N N . LYS A 1 186 ? 20.114 -5.944 -4.933 1.00 93.19 186 LYS A N 1
ATOM 1501 C CA . LYS A 1 186 ? 21.355 -6.233 -4.199 1.00 93.19 186 LYS A CA 1
ATOM 1502 C C . LYS A 1 186 ? 22.101 -4.930 -3.898 1.00 93.19 186 LYS A C 1
ATOM 1504 O O . LYS A 1 186 ? 22.447 -4.178 -4.807 1.00 93.19 186 LYS A O 1
ATOM 1509 N N . LYS A 1 187 ? 22.391 -4.684 -2.613 1.00 88.69 187 LYS A N 1
ATOM 1510 C CA . LYS A 1 187 ? 23.165 -3.507 -2.157 1.00 88.69 187 LYS A CA 1
ATOM 1511 C C . LYS A 1 187 ? 24.674 -3.679 -2.320 1.00 88.69 187 LYS A C 1
ATOM 1513 O O . LYS A 1 187 ? 25.379 -2.698 -2.514 1.00 88.69 187 LYS A O 1
ATOM 1518 N N . VAL A 1 188 ? 25.164 -4.914 -2.228 1.00 86.25 188 VAL A N 1
ATOM 1519 C CA . VAL A 1 188 ? 26.591 -5.247 -2.307 1.00 86.25 188 VAL A CA 1
ATOM 1520 C C . VAL A 1 188 ? 26.792 -6.258 -3.421 1.00 86.25 188 VAL A C 1
ATOM 1522 O O . VAL A 1 188 ? 26.047 -7.236 -3.503 1.00 86.25 188 VAL A O 1
ATOM 1525 N N . ARG A 1 189 ? 27.817 -6.032 -4.249 1.00 77.25 189 ARG A N 1
ATOM 1526 C CA . ARG A 1 189 ? 28.199 -6.958 -5.313 1.00 77.25 189 ARG A CA 1
ATOM 1527 C C . ARG A 1 189 ? 28.555 -8.318 -4.720 1.00 77.25 189 ARG A C 1
ATOM 1529 O O . ARG A 1 189 ? 29.458 -8.412 -3.886 1.00 77.25 189 ARG A O 1
ATOM 1536 N N . SER A 1 190 ? 27.879 -9.371 -5.170 1.00 76.12 190 SER A N 1
ATOM 1537 C CA . SER A 1 190 ? 28.292 -10.735 -4.832 1.00 76.12 190 SER A CA 1
ATOM 1538 C C . SER A 1 190 ? 29.635 -11.025 -5.505 1.00 76.12 190 SER A C 1
ATOM 1540 O O . SER A 1 190 ? 29.710 -11.128 -6.726 1.00 76.12 190 SER A O 1
ATOM 1542 N N . LEU A 1 191 ? 30.707 -11.152 -4.718 1.00 75.06 191 LEU A N 1
ATOM 1543 C CA . LEU A 1 191 ? 32.037 -11.513 -5.229 1.00 75.06 191 LEU A CA 1
ATOM 1544 C C . LEU A 1 191 ? 32.103 -12.963 -5.748 1.00 75.06 191 LEU A C 1
ATOM 1546 O O . LEU A 1 191 ? 33.077 -13.328 -6.399 1.00 75.06 191 LEU A O 1
ATOM 1550 N N . PHE A 1 192 ? 31.079 -13.780 -5.475 1.00 63.31 192 PHE A N 1
ATOM 1551 C CA . PHE A 1 192 ? 31.098 -15.227 -5.704 1.00 63.31 192 PHE A CA 1
ATOM 1552 C C . PHE A 1 192 ? 30.135 -15.730 -6.793 1.00 63.31 192 PHE A C 1
ATOM 1554 O O . PHE A 1 192 ? 30.149 -16.921 -7.091 1.00 63.31 192 PHE A O 1
ATOM 1561 N N . ASP A 1 193 ? 29.347 -14.864 -7.442 1.00 65.69 193 ASP A N 1
ATOM 1562 C CA . ASP A 1 193 ? 28.535 -15.259 -8.608 1.00 65.69 193 ASP A CA 1
ATOM 1563 C C . ASP A 1 193 ? 29.374 -15.162 -9.896 1.00 65.69 193 ASP A C 1
ATOM 1565 O O . ASP A 1 193 ? 29.220 -14.254 -10.709 1.00 65.69 193 ASP A O 1
ATOM 1569 N N . THR A 1 194 ? 30.321 -16.084 -10.075 1.00 58.22 194 THR A N 1
ATOM 1570 C CA . THR A 1 194 ? 31.222 -16.122 -11.244 1.00 58.22 194 THR A CA 1
ATOM 1571 C C . THR A 1 194 ? 30.669 -16.894 -12.438 1.00 58.22 194 THR A C 1
ATOM 1573 O O . THR A 1 194 ? 31.335 -16.959 -13.468 1.00 58.22 194 THR A O 1
ATOM 1576 N N . ARG A 1 195 ? 29.486 -17.515 -12.336 1.00 62.25 195 ARG A N 1
ATOM 1577 C CA . ARG A 1 195 ? 29.102 -18.531 -13.326 1.00 62.25 195 ARG A CA 1
ATOM 1578 C C . ARG A 1 195 ? 28.417 -18.011 -14.582 1.00 62.25 195 ARG A C 1
ATOM 1580 O O . ARG A 1 195 ? 28.650 -18.609 -15.622 1.00 62.25 195 ARG A O 1
ATOM 1587 N N . GLU A 1 196 ? 27.679 -16.904 -14.552 1.00 67.69 196 GLU A N 1
ATOM 1588 C CA . GLU A 1 196 ? 27.111 -16.307 -15.772 1.00 67.69 196 GLU A CA 1
ATOM 1589 C C . GLU A 1 196 ? 26.986 -14.790 -15.601 1.00 67.69 196 GLU A C 1
ATOM 1591 O O . GLU A 1 196 ? 26.411 -14.314 -14.622 1.00 67.69 196 GLU A O 1
ATOM 1596 N N . SER A 1 197 ? 27.547 -14.017 -16.534 1.00 73.00 197 SER A N 1
ATOM 1597 C CA . SER A 1 197 ? 27.447 -12.559 -16.515 1.00 73.00 197 SER A CA 1
ATOM 1598 C C . SER A 1 197 ? 25.993 -12.141 -16.780 1.00 73.00 197 SER A C 1
ATOM 1600 O O . SER A 1 197 ? 25.449 -12.458 -17.840 1.00 73.00 197 SER A O 1
ATOM 1602 N N . PRO A 1 198 ? 25.334 -11.425 -15.847 1.00 80.38 198 PRO A N 1
ATOM 1603 C CA . PRO A 1 198 ? 23.989 -10.919 -16.076 1.00 80.38 198 PRO A CA 1
ATOM 1604 C C . PRO A 1 198 ? 23.959 -10.063 -17.343 1.00 80.38 198 PRO A C 1
ATOM 1606 O O . PRO A 1 198 ? 24.837 -9.223 -17.565 1.00 80.38 198 PRO A O 1
ATOM 1609 N N . MET A 1 199 ? 22.941 -10.245 -18.182 1.00 85.62 199 MET A N 1
ATOM 1610 C CA . MET A 1 199 ? 22.786 -9.413 -19.371 1.00 85.62 199 MET A CA 1
ATOM 1611 C C . MET A 1 199 ? 22.198 -8.073 -18.950 1.00 85.62 199 MET A C 1
ATOM 1613 O O . MET A 1 199 ? 21.099 -8.022 -18.400 1.00 85.62 199 MET A O 1
ATOM 1617 N N . ALA A 1 200 ? 22.908 -6.975 -19.209 1.00 90.94 200 ALA A N 1
ATOM 1618 C CA . ALA A 1 200 ? 22.355 -5.646 -18.978 1.00 90.94 200 ALA A CA 1
ATOM 1619 C C . ALA A 1 200 ? 21.041 -5.493 -19.757 1.00 90.94 200 ALA A C 1
ATOM 1621 O O . ALA A 1 200 ? 20.985 -5.818 -20.949 1.00 90.94 200 ALA A O 1
ATOM 1622 N N . VAL A 1 201 ? 20.014 -4.939 -19.109 1.00 89.50 201 VAL A N 1
ATOM 1623 C CA . VAL A 1 201 ? 18.732 -4.548 -19.718 1.00 89.50 201 VAL A CA 1
ATOM 1624 C C . VAL A 1 201 ? 18.976 -3.275 -20.544 1.00 89.50 201 VAL A C 1
ATOM 1626 O O . VAL A 1 201 ? 18.505 -2.179 -20.244 1.00 89.50 201 VAL A O 1
ATOM 1629 N N . LYS A 1 202 ? 19.831 -3.411 -21.570 1.00 79.12 202 LYS A N 1
ATOM 1630 C CA . LYS A 1 202 ? 20.076 -2.419 -22.629 1.00 79.12 202 LYS A CA 1
ATOM 1631 C C . LYS A 1 202 ? 18.855 -2.310 -23.545 1.00 79.12 202 LYS A C 1
ATOM 1633 O O . LYS A 1 202 ? 18.631 -1.271 -24.156 1.00 79.12 202 LYS A O 1
ATOM 1638 N N . HIS A 1 203 ? 18.087 -3.396 -23.616 1.00 66.94 203 HIS A N 1
ATOM 1639 C CA . HIS A 1 203 ? 16.831 -3.520 -24.336 1.00 66.94 203 HIS A CA 1
ATOM 1640 C C . HIS A 1 203 ? 15.667 -3.254 -23.380 1.00 66.94 203 HIS A C 1
ATOM 1642 O O . HIS A 1 203 ? 15.787 -3.397 -22.171 1.00 66.94 203 HIS A O 1
ATOM 1648 N N . ASP A 1 204 ? 14.545 -2.833 -23.936 1.00 84.12 204 ASP A N 1
ATOM 1649 C CA . ASP A 1 204 ? 13.307 -2.571 -23.214 1.00 84.12 204 ASP A CA 1
ATOM 1650 C C . ASP A 1 204 ? 12.820 -3.805 -22.418 1.00 84.12 204 ASP A C 1
ATOM 1652 O O . ASP A 1 204 ? 12.862 -4.921 -22.935 1.00 84.12 204 ASP A O 1
ATOM 1656 N N . VAL A 1 205 ? 12.315 -3.624 -21.190 1.00 92.25 205 VAL A N 1
ATOM 1657 C CA . VAL A 1 205 ? 11.678 -4.693 -20.380 1.00 92.25 205 VAL A CA 1
ATOM 1658 C C . VAL A 1 205 ? 10.670 -5.498 -21.211 1.00 92.25 205 VAL A C 1
ATOM 1660 O O . VAL A 1 205 ? 10.608 -6.725 -21.123 1.00 92.25 205 VAL A O 1
ATOM 1663 N N . CYS A 1 206 ? 9.942 -4.822 -22.099 1.00 90.31 206 CYS A N 1
ATOM 1664 C CA . CYS A 1 206 ? 8.990 -5.431 -23.021 1.00 90.31 206 CYS A CA 1
ATOM 1665 C C . CYS A 1 206 ? 9.599 -6.494 -23.939 1.00 90.31 206 CYS A C 1
ATOM 1667 O O . CYS A 1 206 ? 8.963 -7.508 -24.228 1.00 90.31 206 CYS A O 1
ATOM 1669 N N . TYR A 1 207 ? 10.831 -6.268 -24.406 1.00 91.44 207 TYR A N 1
ATOM 1670 C CA . TYR A 1 207 ? 11.540 -7.213 -25.262 1.00 91.44 207 TYR A CA 1
ATOM 1671 C C . TYR A 1 207 ? 11.696 -8.551 -24.538 1.00 91.44 207 TYR A C 1
ATOM 1673 O O . TYR A 1 207 ? 11.344 -9.591 -25.094 1.00 91.44 207 TYR A O 1
ATOM 1681 N N . HIS A 1 208 ? 12.139 -8.518 -23.280 1.00 91.81 208 HIS A N 1
ATOM 1682 C CA . HIS A 1 208 ? 12.311 -9.719 -22.466 1.00 91.81 208 HIS A CA 1
ATOM 1683 C C . HIS A 1 208 ? 10.978 -10.423 -22.206 1.00 91.81 208 HIS A C 1
ATOM 1685 O O . HIS A 1 208 ? 10.886 -11.640 -22.364 1.00 91.81 208 HIS A O 1
ATOM 1691 N N . LEU A 1 209 ? 9.921 -9.671 -21.889 1.00 91.31 209 LEU A N 1
ATOM 1692 C CA . LEU A 1 209 ? 8.592 -10.245 -21.666 1.00 91.31 209 LEU A CA 1
ATOM 1693 C C . LEU A 1 209 ? 8.030 -10.927 -22.919 1.00 91.31 209 LEU A C 1
ATOM 1695 O O . LEU A 1 209 ? 7.481 -12.021 -22.807 1.00 91.31 209 LEU A O 1
ATOM 1699 N N . ARG A 1 210 ? 8.205 -10.312 -24.097 1.00 89.25 210 ARG A N 1
ATOM 1700 C CA . ARG A 1 210 ? 7.682 -10.803 -25.383 1.00 89.25 210 ARG A CA 1
ATOM 1701 C C . ARG A 1 210 ? 8.415 -12.034 -25.910 1.00 89.25 210 ARG A C 1
ATOM 1703 O O . ARG A 1 210 ? 7.778 -12.898 -26.498 1.00 89.25 210 ARG A O 1
ATOM 1710 N N . HIS A 1 211 ? 9.736 -12.090 -25.754 1.00 88.94 211 HIS A N 1
ATOM 1711 C CA . HIS A 1 211 ? 10.555 -13.159 -26.342 1.00 88.94 211 HIS A CA 1
ATOM 1712 C C . HIS A 1 211 ? 10.764 -14.347 -25.401 1.00 88.94 211 HIS A C 1
ATOM 1714 O O . HIS A 1 211 ? 11.278 -15.380 -25.819 1.00 88.94 211 HIS A O 1
ATOM 1720 N N . THR A 1 212 ? 10.370 -14.222 -24.135 1.00 89.38 212 THR A N 1
ATOM 1721 C CA . THR A 1 212 ? 10.447 -15.336 -23.190 1.00 89.38 212 THR A CA 1
ATOM 1722 C C . THR A 1 212 ? 9.224 -16.231 -23.335 1.00 89.38 212 THR A C 1
ATOM 1724 O O . THR A 1 212 ? 8.098 -15.741 -23.261 1.00 89.38 212 THR A O 1
ATOM 1727 N N . SER A 1 213 ? 9.464 -17.539 -23.474 1.00 86.94 213 SER A N 1
ATOM 1728 C CA . SER A 1 213 ? 8.434 -18.584 -23.539 1.00 86.94 213 SER A CA 1
ATOM 1729 C C . SER A 1 213 ? 7.365 -18.429 -22.449 1.00 86.94 213 SER A C 1
ATOM 1731 O O . SER A 1 213 ? 7.637 -17.953 -21.342 1.00 86.94 213 SER A O 1
ATOM 1733 N N . GLU A 1 214 ? 6.150 -18.880 -22.753 1.00 84.38 214 GLU A N 1
ATOM 1734 C CA . GLU A 1 214 ? 5.045 -18.983 -21.795 1.00 84.38 214 GLU A CA 1
ATOM 1735 C C . GLU A 1 214 ? 5.319 -19.976 -20.666 1.00 84.38 214 GLU A C 1
ATOM 1737 O O . GLU A 1 214 ? 4.597 -19.957 -19.686 1.00 84.38 214 GLU A O 1
ATOM 1742 N N . MET A 1 215 ? 6.371 -20.792 -20.749 1.00 87.12 215 MET A N 1
ATOM 1743 C CA . MET A 1 215 ? 6.781 -21.708 -19.673 1.00 87.12 215 MET A CA 1
ATOM 1744 C C . MET A 1 215 ? 7.957 -21.171 -18.847 1.00 87.12 215 MET A C 1
ATOM 1746 O O . MET A 1 215 ? 8.439 -21.837 -17.935 1.00 87.12 215 MET A O 1
ATOM 1750 N N . ALA A 1 216 ? 8.454 -19.974 -19.174 1.00 90.44 216 ALA A N 1
ATOM 1751 C CA . ALA A 1 216 ? 9.627 -19.394 -18.536 1.00 90.44 216 ALA A CA 1
ATOM 1752 C C . ALA A 1 216 ? 9.293 -18.080 -17.818 1.00 90.44 216 ALA A C 1
ATOM 1754 O O . ALA A 1 216 ? 8.595 -17.206 -18.349 1.00 90.44 216 ALA A O 1
ATOM 1755 N N . GLN A 1 217 ? 9.810 -17.937 -16.601 1.00 91.19 217 GLN A N 1
ATOM 1756 C CA . GLN A 1 217 ? 9.720 -16.714 -15.813 1.00 91.19 217 GLN A CA 1
ATOM 1757 C C . GLN A 1 217 ? 10.856 -15.762 -16.173 1.00 91.19 217 GLN A C 1
ATOM 1759 O O . GLN A 1 217 ? 12.008 -16.164 -16.340 1.00 91.19 217 GLN A O 1
ATOM 1764 N N . VAL A 1 218 ? 10.497 -14.487 -16.308 1.00 92.50 218 VAL A N 1
ATOM 1765 C CA . VAL A 1 218 ? 11.435 -13.391 -16.538 1.00 92.50 218 VAL A CA 1
ATOM 1766 C C . VAL A 1 218 ? 11.730 -12.760 -15.193 1.00 92.50 218 VAL A C 1
ATOM 1768 O O . VAL A 1 218 ? 10.812 -12.283 -14.533 1.00 92.50 218 VAL A O 1
ATOM 1771 N N . ASP A 1 219 ? 13.002 -12.728 -14.821 1.00 94.31 219 ASP A N 1
ATOM 1772 C CA . ASP A 1 219 ? 13.453 -12.113 -13.581 1.00 94.31 219 ASP A CA 1
ATOM 1773 C C . ASP A 1 219 ? 14.509 -11.050 -13.870 1.00 94.31 219 ASP A C 1
ATOM 1775 O O . ASP A 1 219 ? 15.313 -11.157 -14.804 1.00 94.31 219 ASP A O 1
ATOM 1779 N N . PHE A 1 220 ? 14.527 -10.022 -13.032 1.00 96.06 220 PHE A N 1
ATOM 1780 C CA . PHE A 1 220 ? 15.470 -8.923 -13.114 1.00 96.06 220 PHE A CA 1
ATOM 1781 C C . PHE A 1 220 ? 16.260 -8.759 -11.818 1.00 96.06 220 PHE A C 1
ATOM 1783 O O . PHE A 1 220 ? 15.841 -9.165 -10.734 1.00 96.06 220 PHE A O 1
ATOM 1790 N N . LEU A 1 221 ? 17.425 -8.135 -11.941 1.00 95.44 221 LEU A N 1
ATOM 1791 C CA . LEU A 1 221 ? 18.327 -7.805 -10.852 1.00 95.44 221 LEU A CA 1
ATOM 1792 C C . LEU A 1 221 ? 18.740 -6.338 -10.961 1.00 95.44 221 LEU A C 1
ATOM 1794 O O . LEU A 1 221 ? 19.197 -5.893 -12.009 1.00 95.44 221 LEU A O 1
ATOM 1798 N N . ILE A 1 222 ? 18.626 -5.612 -9.860 1.00 95.62 222 ILE A N 1
ATOM 1799 C CA . ILE A 1 222 ? 19.208 -4.294 -9.653 1.00 95.62 222 ILE A CA 1
ATOM 1800 C C . ILE A 1 222 ? 20.430 -4.482 -8.757 1.00 95.62 222 ILE A C 1
ATOM 1802 O O . ILE A 1 222 ? 20.312 -4.900 -7.605 1.00 95.62 222 ILE A O 1
ATOM 1806 N N . GLU A 1 223 ? 21.611 -4.198 -9.293 1.00 94.50 223 GLU A N 1
ATOM 1807 C CA . GLU A 1 223 ? 22.880 -4.314 -8.569 1.00 94.50 223 GLU A CA 1
ATOM 1808 C C . GLU A 1 223 ? 23.856 -3.250 -9.083 1.00 94.50 223 GLU A C 1
ATOM 1810 O O . GLU A 1 223 ? 24.033 -3.114 -10.296 1.00 94.50 223 GLU A O 1
ATOM 1815 N N . ASN A 1 224 ? 24.497 -2.513 -8.165 1.00 90.25 224 ASN A N 1
ATOM 1816 C CA . ASN A 1 224 ? 25.461 -1.438 -8.460 1.00 90.25 224 ASN A CA 1
ATOM 1817 C C . ASN A 1 224 ? 24.937 -0.392 -9.459 1.00 90.25 224 ASN A C 1
ATOM 1819 O O . ASN A 1 224 ? 25.631 -0.031 -10.405 1.00 90.25 224 ASN A O 1
ATOM 1823 N N . GLU A 1 225 ? 23.689 0.046 -9.283 1.00 90.56 225 GLU A N 1
ATOM 1824 C CA . GLU A 1 225 ? 22.995 0.962 -10.205 1.00 90.56 225 GLU A CA 1
ATOM 1825 C C . GLU A 1 225 ? 22.857 0.446 -11.657 1.00 90.56 225 GLU A C 1
ATOM 1827 O O . GLU A 1 225 ? 22.511 1.178 -12.585 1.00 90.56 225 GLU A O 1
ATOM 1832 N N . GLY A 1 226 ? 23.111 -0.845 -11.868 1.00 93.50 226 GLY A N 1
ATOM 1833 C CA . GLY A 1 226 ? 22.795 -1.550 -13.098 1.00 93.50 226 GLY A CA 1
ATOM 1834 C C . GLY A 1 226 ? 21.454 -2.265 -12.989 1.00 93.50 226 GLY A C 1
ATOM 1835 O O . GLY A 1 226 ? 21.061 -2.712 -11.911 1.00 93.50 226 GLY A O 1
ATOM 1836 N N . PHE A 1 227 ? 20.785 -2.411 -14.132 1.00 95.31 227 PHE A N 1
ATOM 1837 C CA . PHE A 1 227 ? 19.578 -3.216 -14.276 1.00 95.31 227 PHE A CA 1
ATOM 1838 C C . PHE A 1 227 ? 19.848 -4.365 -15.237 1.00 95.31 227 PHE A C 1
ATOM 1840 O O . PHE A 1 227 ? 20.252 -4.156 -16.385 1.00 95.31 227 PHE A O 1
ATOM 1847 N N . TRP A 1 228 ? 19.658 -5.582 -14.747 1.00 94.56 228 TRP A N 1
ATOM 1848 C CA . TRP A 1 228 ? 20.128 -6.806 -15.374 1.00 94.56 228 TRP A CA 1
ATOM 1849 C C . TRP A 1 228 ? 18.983 -7.801 -15.519 1.00 94.56 228 TRP A C 1
ATOM 1851 O O . TRP A 1 228 ? 18.157 -7.945 -14.623 1.00 94.56 228 TRP A O 1
ATOM 1861 N N . HIS A 1 229 ? 18.944 -8.508 -16.639 1.00 93.75 229 HIS A N 1
ATOM 1862 C CA . HIS A 1 229 ? 18.053 -9.637 -16.853 1.00 93.75 229 HIS A CA 1
ATOM 1863 C C . HIS A 1 229 ? 18.737 -10.907 -16.352 1.00 93.75 229 HIS A C 1
ATOM 1865 O O . HIS A 1 229 ? 19.897 -11.173 -16.689 1.00 93.75 229 HIS A O 1
ATOM 1871 N N . ARG A 1 230 ? 18.022 -11.690 -15.544 1.00 91.69 230 ARG A N 1
ATOM 1872 C CA . ARG A 1 230 ? 18.470 -13.015 -15.116 1.00 91.69 230 ARG A CA 1
ATOM 1873 C C . ARG A 1 230 ? 18.113 -14.052 -16.165 1.00 91.69 230 ARG A C 1
ATOM 1875 O O . ARG A 1 230 ? 17.195 -13.867 -16.958 1.00 91.69 230 ARG A O 1
ATOM 1882 N N . ARG A 1 231 ? 18.850 -15.161 -16.169 1.00 88.56 231 ARG A N 1
ATOM 1883 C CA . ARG A 1 231 ? 18.519 -16.296 -17.025 1.00 88.56 231 ARG A CA 1
ATOM 1884 C C . ARG A 1 231 ? 17.085 -16.752 -16.716 1.00 88.56 231 ARG A C 1
ATOM 1886 O O . ARG A 1 231 ? 16.803 -17.007 -15.543 1.00 88.56 231 ARG A O 1
ATOM 1893 N N . PRO A 1 232 ? 16.201 -16.854 -17.725 1.00 88.50 232 PRO A N 1
ATOM 1894 C CA . PRO A 1 232 ? 14.843 -17.313 -17.500 1.00 88.50 232 PRO A CA 1
ATOM 1895 C C . PRO A 1 232 ? 14.849 -18.709 -16.888 1.00 88.50 232 PRO A C 1
ATOM 1897 O O . PRO A 1 232 ? 15.614 -19.577 -17.318 1.00 88.50 232 PRO A O 1
ATOM 1900 N N . GLN A 1 233 ? 13.999 -18.913 -15.891 1.00 88.00 233 GLN A N 1
ATOM 1901 C CA . GLN A 1 233 ? 13.818 -20.208 -15.247 1.00 88.00 233 GLN A CA 1
ATOM 1902 C C . GLN A 1 233 ? 12.527 -20.827 -15.767 1.00 88.00 233 GLN A C 1
ATOM 1904 O O . GLN A 1 233 ? 11.515 -20.134 -15.892 1.00 88.00 233 GLN A O 1
ATOM 1909 N N . LEU A 1 234 ? 12.574 -22.115 -16.110 1.00 89.81 234 LEU A N 1
ATOM 1910 C CA . LEU A 1 234 ? 11.355 -22.876 -16.364 1.00 89.81 234 LEU A CA 1
ATOM 1911 C C . LEU A 1 234 ? 10.598 -22.993 -15.045 1.00 89.81 234 LEU A C 1
ATOM 1913 O O . LEU A 1 234 ? 11.212 -23.261 -14.012 1.00 89.81 234 LEU A O 1
ATOM 1917 N N . VAL A 1 235 ? 9.295 -22.745 -15.084 1.00 86.62 235 VAL A N 1
ATOM 1918 C CA . VAL A 1 235 ? 8.454 -22.808 -13.890 1.00 86.62 235 VAL A CA 1
ATOM 1919 C C . VAL A 1 235 ? 7.380 -23.850 -14.107 1.00 86.62 235 VAL A C 1
ATOM 1921 O O . VAL A 1 235 ? 6.623 -23.773 -15.073 1.00 86.62 235 VAL A O 1
ATOM 1924 N N . ASP A 1 236 ? 7.283 -24.778 -13.165 1.00 76.06 236 ASP A N 1
ATOM 1925 C CA . ASP A 1 236 ? 6.196 -25.746 -13.091 1.00 76.06 236 ASP A CA 1
ATOM 1926 C C . ASP A 1 236 ? 4.976 -25.052 -12.459 1.00 76.06 236 ASP A C 1
ATOM 1928 O O . ASP A 1 236 ? 4.649 -25.261 -11.293 1.00 76.06 236 ASP A O 1
ATOM 1932 N N . GLY A 1 237 ? 4.351 -24.110 -13.175 1.00 76.88 237 GLY A N 1
ATOM 1933 C CA . GLY A 1 237 ? 3.165 -23.420 -12.667 1.00 76.88 237 GLY A CA 1
ATOM 1934 C C . GLY A 1 237 ? 2.720 -22.181 -13.437 1.00 76.88 237 GLY A C 1
ATOM 1935 O O . GLY A 1 237 ? 3.228 -21.850 -14.508 1.00 76.88 237 GLY A O 1
ATOM 1936 N N . ILE A 1 238 ? 1.733 -21.481 -12.867 1.00 71.06 238 ILE A N 1
ATOM 1937 C CA . ILE A 1 238 ? 1.160 -20.261 -13.447 1.00 71.06 238 ILE A CA 1
ATOM 1938 C C . ILE A 1 238 ? 2.200 -19.136 -13.401 1.00 71.06 238 ILE A C 1
ATOM 1940 O O . ILE A 1 238 ? 2.477 -18.568 -12.345 1.00 71.06 238 ILE A O 1
ATOM 1944 N N . ASN A 1 239 ? 2.741 -18.770 -14.560 1.00 81.75 239 ASN A N 1
ATOM 1945 C CA . ASN A 1 239 ? 3.655 -17.635 -14.705 1.00 81.75 239 ASN A CA 1
ATOM 1946 C C . ASN A 1 239 ? 2.981 -16.377 -15.284 1.00 81.75 239 ASN A C 1
ATOM 1948 O O . ASN A 1 239 ? 3.644 -15.356 -15.491 1.00 81.75 239 ASN A O 1
ATOM 1952 N N . HIS A 1 240 ? 1.678 -16.442 -15.557 1.00 86.06 240 HIS A N 1
ATOM 1953 C CA . HIS A 1 240 ? 0.893 -15.315 -16.032 1.00 86.06 240 HIS A CA 1
ATOM 1954 C C . HIS A 1 240 ? -0.566 -15.398 -15.575 1.00 86.06 240 HIS A C 1
ATOM 1956 O O . HIS A 1 240 ? -1.117 -16.478 -15.396 1.00 86.06 240 HIS A O 1
ATOM 1962 N N . TYR A 1 241 ? -1.218 -14.249 -15.434 1.00 88.94 241 TYR A N 1
ATOM 1963 C CA . TYR A 1 241 ? -2.636 -14.157 -15.103 1.00 88.94 241 TYR A CA 1
ATOM 1964 C C . TYR A 1 241 ? -3.410 -13.508 -16.244 1.00 88.94 241 TYR A C 1
ATOM 1966 O O . TYR A 1 241 ? -3.027 -12.456 -16.751 1.00 88.94 241 TYR A O 1
ATOM 1974 N N . THR A 1 242 ? -4.519 -14.124 -16.638 1.00 85.75 242 THR A N 1
ATOM 1975 C CA . THR A 1 242 ? -5.394 -13.627 -17.713 1.00 85.75 242 THR A CA 1
ATOM 1976 C C . THR A 1 242 ? -6.568 -12.808 -17.182 1.00 85.75 242 THR A C 1
ATOM 1978 O O . THR A 1 242 ? -7.140 -12.002 -17.909 1.00 85.75 242 THR A O 1
ATOM 1981 N N . SER A 1 243 ? -6.929 -12.990 -15.909 1.00 87.44 243 SER A N 1
ATOM 1982 C CA . SER A 1 243 ? -8.046 -12.300 -15.271 1.00 87.44 243 SER A CA 1
ATOM 1983 C C . SER A 1 243 ? -7.638 -11.754 -13.910 1.00 87.44 243 SER A C 1
ATOM 1985 O O . SER A 1 243 ? -7.101 -12.460 -13.051 1.00 87.44 243 SER A O 1
ATOM 1987 N N . MET A 1 244 ? -7.894 -10.465 -13.727 1.00 91.06 244 MET A N 1
ATOM 1988 C CA . MET A 1 244 ? -7.718 -9.769 -12.467 1.00 91.06 244 MET A CA 1
ATOM 1989 C C . MET A 1 244 ? -8.856 -8.777 -12.295 1.00 91.06 244 MET A C 1
ATOM 1991 O O . MET A 1 244 ? -9.256 -8.115 -13.252 1.00 91.06 244 MET A O 1
ATOM 1995 N N . GLU A 1 245 ? -9.322 -8.644 -11.067 1.00 92.12 245 GLU A N 1
ATOM 1996 C CA . GLU A 1 245 ? -10.472 -7.819 -10.716 1.00 92.12 245 GLU A CA 1
ATOM 1997 C C . GLU A 1 245 ? -10.048 -6.821 -9.646 1.00 92.12 245 GLU A C 1
ATOM 1999 O O . GLU A 1 245 ? -9.285 -7.164 -8.738 1.00 92.12 245 GLU A O 1
ATOM 2004 N N . SER A 1 246 ? -10.480 -5.570 -9.775 1.00 95.06 246 SER A N 1
ATOM 2005 C CA . SER A 1 246 ? -10.204 -4.554 -8.763 1.00 95.06 246 SER A CA 1
ATOM 2006 C C . SER A 1 246 ? -11.086 -4.763 -7.531 1.00 95.06 246 SER A C 1
ATOM 2008 O O . SER A 1 246 ? -12.136 -5.405 -7.603 1.00 95.06 246 SER A O 1
ATOM 2010 N N . LEU A 1 247 ? -10.701 -4.184 -6.393 1.00 95.56 247 LEU A N 1
ATOM 2011 C CA . LEU A 1 247 ? -11.528 -4.165 -5.188 1.00 95.56 247 LEU A CA 1
ATOM 2012 C C . LEU A 1 247 ? -12.918 -3.586 -5.483 1.00 95.56 247 LEU A C 1
ATOM 2014 O O . LEU A 1 247 ? -13.903 -4.096 -4.961 1.00 95.56 247 LEU A O 1
ATOM 2018 N N . ASP A 1 248 ? -13.009 -2.585 -6.363 1.00 95.38 248 ASP A N 1
ATOM 2019 C CA . ASP A 1 248 ? -14.273 -1.993 -6.810 1.00 95.38 248 ASP A CA 1
ATOM 2020 C C . ASP A 1 248 ? -15.276 -3.028 -7.329 1.00 95.38 248 ASP A C 1
ATOM 2022 O O . ASP A 1 248 ? -16.459 -2.939 -7.006 1.00 95.38 248 ASP A O 1
ATOM 2026 N N . GLN A 1 249 ? -14.817 -4.048 -8.053 1.00 93.06 249 GLN A N 1
ATOM 2027 C CA . GLN A 1 249 ? -15.686 -5.093 -8.604 1.00 93.06 249 GLN A CA 1
ATOM 2028 C C . GLN A 1 249 ? -16.251 -6.024 -7.522 1.00 93.06 249 GLN A C 1
ATOM 2030 O O . GLN A 1 249 ? -17.275 -6.672 -7.730 1.00 93.06 249 GLN A O 1
ATOM 2035 N N . PHE A 1 250 ? -15.618 -6.068 -6.347 1.00 92.12 250 PHE A N 1
ATOM 2036 C CA . PHE A 1 250 ? -16.068 -6.858 -5.200 1.00 92.12 250 PHE A CA 1
ATOM 2037 C C . PHE A 1 250 ? -16.908 -6.063 -4.201 1.00 92.12 250 PHE A C 1
ATOM 2039 O O . PHE A 1 250 ? -17.475 -6.654 -3.272 1.00 92.12 250 PHE A O 1
ATOM 2046 N N . LEU A 1 251 ? -16.991 -4.745 -4.383 1.00 92.31 251 LEU A N 1
ATOM 2047 C CA . LEU A 1 251 ? -17.836 -3.847 -3.610 1.00 92.31 251 LEU A CA 1
ATOM 2048 C C . LEU A 1 251 ? -19.217 -3.725 -4.259 1.00 92.31 251 LEU A C 1
ATOM 2050 O O . LEU A 1 251 ? -19.394 -3.907 -5.462 1.00 92.31 251 LEU A O 1
ATOM 2054 N N . GLY A 1 252 ? -20.214 -3.460 -3.427 1.00 85.88 252 GLY A N 1
ATOM 2055 C CA . GLY A 1 252 ? -21.601 -3.309 -3.841 1.00 85.88 252 GLY A CA 1
ATOM 2056 C C . GLY A 1 252 ? -21.982 -1.845 -3.851 1.00 85.88 252 GLY A C 1
ATOM 2057 O O . GLY A 1 252 ? -21.347 -1.013 -3.187 1.00 85.88 252 GLY A O 1
ATOM 2058 N N . ASP A 1 253 ? -23.049 -1.555 -4.578 1.00 81.06 253 ASP A N 1
ATOM 2059 C CA . ASP A 1 253 ? -23.782 -0.313 -4.385 1.00 81.06 253 ASP A CA 1
ATOM 2060 C C . ASP A 1 253 ? -24.627 -0.413 -3.110 1.00 81.06 253 ASP A C 1
ATOM 2062 O O . ASP A 1 253 ? -24.751 -1.482 -2.515 1.00 81.06 253 ASP A O 1
ATOM 2066 N N . GLU A 1 254 ? -25.217 0.694 -2.660 1.00 66.94 254 GLU A N 1
ATOM 2067 C CA . GLU A 1 254 ? -25.960 0.737 -1.388 1.00 66.94 254 GLU A CA 1
ATOM 2068 C C . GLU A 1 254 ? -27.111 -0.288 -1.299 1.00 66.94 254 GLU A C 1
ATOM 2070 O O . GLU A 1 254 ? -27.550 -0.627 -0.199 1.00 66.94 254 GLU A O 1
ATOM 2075 N N . LEU A 1 255 ? -27.579 -0.793 -2.445 1.00 65.31 255 LEU A N 1
ATOM 2076 C CA . LEU A 1 255 ? -28.694 -1.732 -2.568 1.00 65.31 255 LEU A CA 1
ATOM 2077 C C . LEU A 1 255 ? -28.258 -3.179 -2.856 1.00 65.31 255 LEU A C 1
ATOM 2079 O O . LEU A 1 255 ? -29.005 -4.103 -2.527 1.00 65.31 255 LEU A O 1
ATOM 2083 N N . ASP A 1 256 ? -27.065 -3.390 -3.420 1.00 72.69 256 ASP A N 1
ATOM 2084 C CA . ASP A 1 256 ? -26.611 -4.705 -3.878 1.00 72.69 256 ASP A CA 1
ATOM 2085 C C . ASP A 1 256 ? -25.666 -5.365 -2.877 1.00 72.69 256 ASP A C 1
ATOM 2087 O O . ASP A 1 256 ? -24.712 -4.772 -2.367 1.00 72.69 256 ASP A O 1
ATOM 2091 N N . ARG A 1 257 ? -25.906 -6.653 -2.606 1.00 73.00 257 ARG A N 1
ATOM 2092 C CA . ARG A 1 257 ? -25.027 -7.409 -1.715 1.00 73.00 257 ARG A CA 1
ATOM 2093 C C . ARG A 1 257 ? -23.697 -7.682 -2.406 1.00 73.00 257 ARG A C 1
ATOM 2095 O O . ARG A 1 257 ? -23.618 -8.469 -3.345 1.00 73.00 257 ARG A O 1
ATOM 2102 N N . SER A 1 258 ? -22.641 -7.077 -1.884 1.00 85.94 258 SER A N 1
ATOM 2103 C CA . SER A 1 258 ? -21.291 -7.215 -2.418 1.00 85.94 258 SER A CA 1
ATOM 2104 C C . SER A 1 258 ? -20.624 -8.529 -2.034 1.00 85.94 258 SER A C 1
ATOM 2106 O O . SER A 1 258 ? -20.972 -9.134 -1.015 1.00 85.94 258 SER A O 1
ATOM 2108 N N . TYR A 1 259 ? -19.617 -8.961 -2.794 1.00 88.38 259 TYR A N 1
ATOM 2109 C CA . TYR A 1 259 ? -18.800 -10.115 -2.409 1.00 88.38 259 TYR A CA 1
ATOM 2110 C C . TYR A 1 259 ? -18.123 -9.878 -1.047 1.00 88.38 259 TYR A C 1
ATOM 2112 O O . TYR A 1 259 ? -18.211 -10.716 -0.147 1.00 88.38 259 TYR A O 1
ATOM 2120 N N . ILE A 1 260 ? -17.546 -8.687 -0.847 1.00 90.25 260 ILE A N 1
ATOM 2121 C CA . ILE A 1 260 ? -16.878 -8.308 0.408 1.00 90.25 260 ILE A CA 1
ATOM 2122 C C . ILE A 1 260 ? -17.830 -8.347 1.610 1.00 90.25 260 ILE A C 1
ATOM 2124 O O . ILE A 1 260 ? -17.428 -8.756 2.701 1.00 90.25 260 ILE A O 1
ATOM 2128 N N . SER A 1 261 ? -19.103 -7.976 1.435 1.00 87.56 261 SER A N 1
ATOM 2129 C CA . SER A 1 261 ? -20.091 -8.020 2.522 1.00 87.56 261 SER A CA 1
ATOM 2130 C C . SER A 1 261 ? -20.354 -9.447 3.026 1.00 87.56 261 SER A C 1
ATOM 2132 O O . SER A 1 261 ? -20.624 -9.631 4.219 1.00 87.56 261 SER A O 1
ATOM 2134 N N . HIS A 1 262 ? -20.189 -10.455 2.163 1.00 88.06 262 HIS A N 1
ATOM 2135 C CA . HIS A 1 262 ? -20.324 -11.874 2.501 1.00 88.06 262 HIS A CA 1
ATOM 2136 C C . HIS A 1 262 ? -19.033 -12.510 3.024 1.00 88.06 262 HIS A C 1
ATOM 2138 O O . HIS A 1 262 ? -19.108 -13.554 3.667 1.00 88.06 262 HIS A O 1
ATOM 2144 N N . CYS A 1 263 ? -17.873 -11.887 2.796 1.00 88.81 263 CYS A N 1
ATOM 2145 C CA . CYS A 1 263 ? -16.602 -12.379 3.326 1.00 88.81 263 CYS A CA 1
ATOM 2146 C C . CYS A 1 263 ? -16.663 -12.471 4.847 1.00 88.81 263 CYS A C 1
ATOM 2148 O O . CYS A 1 263 ? -17.283 -11.631 5.516 1.00 88.81 263 CYS A O 1
ATOM 2150 N N . ASN A 1 264 ? -16.021 -13.482 5.417 1.00 90.25 264 ASN A N 1
ATOM 2151 C CA . ASN A 1 264 ? -15.989 -13.591 6.868 1.00 90.25 264 ASN A CA 1
ATOM 2152 C C . ASN A 1 264 ? -15.136 -12.438 7.462 1.00 90.25 264 ASN A C 1
ATOM 2154 O O . ASN A 1 264 ? -14.275 -11.873 6.779 1.00 90.25 264 ASN A O 1
ATOM 2158 N N . PRO A 1 265 ? -15.367 -12.033 8.725 1.00 92.88 265 PRO A N 1
ATOM 2159 C CA . PRO A 1 265 ? -14.590 -10.960 9.351 1.00 92.88 265 PRO A CA 1
ATOM 2160 C C . PRO A 1 265 ? -13.074 -11.207 9.353 1.00 92.88 265 PRO A C 1
ATOM 2162 O O . PRO A 1 265 ? -12.304 -10.254 9.270 1.00 92.88 265 PRO A O 1
ATOM 2165 N N . ARG A 1 266 ? -12.647 -12.478 9.391 1.00 93.75 266 ARG A N 1
ATOM 2166 C CA . ARG A 1 266 ? -11.238 -12.888 9.328 1.00 93.75 266 ARG A CA 1
ATOM 2167 C C . ARG A 1 266 ? -10.591 -12.493 7.998 1.00 93.75 266 ARG A C 1
ATOM 2169 O O . ARG A 1 266 ? -9.522 -11.902 8.007 1.00 93.75 266 ARG A O 1
ATOM 2176 N N . GLU A 1 267 ? -11.237 -12.755 6.866 1.00 92.81 267 GLU A N 1
ATOM 2177 C CA . GLU A 1 267 ? -10.760 -12.398 5.520 1.00 92.81 267 GLU A CA 1
ATOM 2178 C C . GLU A 1 267 ? -10.682 -10.887 5.320 1.00 92.81 267 GLU A C 1
ATOM 2180 O O . GLU A 1 267 ? -9.687 -10.381 4.803 1.00 92.81 267 GLU A O 1
ATOM 2185 N N . GLN A 1 268 ? -11.709 -10.159 5.770 1.00 94.81 268 GLN A N 1
ATOM 2186 C CA . GLN A 1 268 ? -11.709 -8.694 5.747 1.00 94.81 268 GLN A CA 1
ATOM 2187 C C . GLN A 1 268 ? -10.529 -8.142 6.560 1.00 94.81 268 GLN A C 1
ATOM 2189 O O . GLN A 1 268 ? -9.827 -7.236 6.112 1.00 94.81 268 GLN A O 1
ATOM 2194 N N . LEU A 1 269 ? -10.277 -8.722 7.738 1.00 95.81 269 LEU A N 1
ATOM 2195 C CA . LEU A 1 269 ? -9.178 -8.326 8.609 1.00 95.81 269 LEU A CA 1
ATOM 2196 C C . LEU A 1 269 ? -7.806 -8.671 8.012 1.00 95.81 269 LEU A C 1
ATOM 2198 O O . LEU A 1 269 ? -6.904 -7.841 8.086 1.00 95.81 269 LEU A O 1
ATOM 2202 N N . ILE A 1 270 ? -7.659 -9.838 7.372 1.00 94.94 270 ILE A N 1
ATOM 2203 C CA . ILE A 1 270 ? -6.446 -10.226 6.633 1.00 94.94 270 ILE A CA 1
ATOM 2204 C C . ILE A 1 270 ? -6.155 -9.213 5.524 1.00 94.94 270 ILE A C 1
ATOM 2206 O O . ILE A 1 270 ? -5.030 -8.722 5.434 1.00 94.94 270 ILE A O 1
ATOM 2210 N N . LEU A 1 271 ? -7.155 -8.855 4.712 1.00 95.56 271 LEU A N 1
ATOM 2211 C CA . LEU A 1 271 ? -6.986 -7.867 3.647 1.00 95.56 271 LEU A CA 1
ATOM 2212 C C . LEU A 1 271 ? -6.545 -6.510 4.213 1.00 95.56 271 LEU A C 1
ATOM 2214 O O . LEU A 1 271 ? -5.556 -5.939 3.753 1.00 95.56 271 LEU A O 1
ATOM 2218 N N . CYS A 1 272 ? -7.231 -6.009 5.244 1.00 97.56 272 CYS A N 1
ATOM 2219 C CA . CYS A 1 272 ? -6.868 -4.745 5.884 1.00 97.56 272 CYS A CA 1
ATOM 2220 C C . CYS A 1 272 ? -5.460 -4.787 6.492 1.00 97.56 272 CYS A C 1
ATOM 2222 O O . CYS A 1 272 ? -4.693 -3.837 6.331 1.00 97.56 272 CYS A O 1
ATOM 2224 N N . TYR A 1 273 ? -5.086 -5.894 7.138 1.00 96.56 273 TYR A N 1
ATOM 2225 C CA . TYR A 1 273 ? -3.735 -6.093 7.651 1.00 96.56 273 TYR A CA 1
ATOM 2226 C C . TYR A 1 273 ? -2.708 -6.029 6.526 1.00 96.56 273 TYR A C 1
ATOM 2228 O O . TYR A 1 273 ? -1.780 -5.235 6.620 1.00 96.56 273 TYR A O 1
ATOM 2236 N N . VAL A 1 274 ? -2.885 -6.790 5.443 1.00 95.06 274 VAL A N 1
ATOM 2237 C CA . VAL A 1 274 ? -1.958 -6.789 4.300 1.00 95.06 274 VAL A CA 1
ATOM 2238 C C . VAL A 1 274 ? -1.779 -5.378 3.738 1.00 95.06 274 VAL A C 1
ATOM 2240 O O . VAL A 1 274 ? -0.647 -4.944 3.532 1.00 95.06 274 VAL A O 1
ATOM 2243 N N . LEU A 1 275 ? -2.870 -4.633 3.555 1.00 96.19 275 LEU A N 1
ATOM 2244 C CA . LEU A 1 275 ? -2.831 -3.260 3.049 1.00 96.19 275 LEU A CA 1
ATOM 2245 C C . LEU A 1 275 ? -2.102 -2.299 4.006 1.00 96.19 275 LEU A C 1
ATOM 2247 O O . LEU A 1 275 ? -1.220 -1.559 3.568 1.00 96.19 275 LEU A O 1
ATOM 2251 N N . ALA A 1 276 ? -2.405 -2.320 5.311 1.00 96.12 276 ALA A N 1
ATOM 2252 C CA . ALA A 1 276 ? -1.693 -1.495 6.298 1.00 96.12 276 ALA A CA 1
ATOM 2253 C C . ALA A 1 276 ? -0.213 -1.870 6.402 1.00 96.12 276 ALA A C 1
ATOM 2255 O O . ALA A 1 276 ? 0.660 -1.019 6.558 1.00 96.12 276 ALA A O 1
ATOM 2256 N N . ASN A 1 277 ? 0.085 -3.157 6.310 1.00 94.06 277 ASN A N 1
ATOM 2257 C CA . ASN A 1 277 ? 1.437 -3.659 6.431 1.00 94.06 277 ASN A CA 1
ATOM 2258 C C . ASN A 1 277 ? 2.255 -3.334 5.170 1.00 94.06 277 ASN A C 1
ATOM 2260 O O . ASN A 1 277 ? 3.435 -3.013 5.269 1.00 94.06 277 ASN A O 1
ATOM 2264 N N . ALA A 1 278 ? 1.639 -3.332 3.989 1.00 93.38 278 ALA A N 1
ATOM 2265 C CA . ALA A 1 278 ? 2.232 -2.772 2.778 1.00 93.38 278 ALA A CA 1
ATOM 2266 C C . ALA A 1 278 ? 2.499 -1.268 2.918 1.00 93.38 278 ALA A C 1
ATOM 2268 O O . ALA A 1 278 ? 3.609 -0.822 2.617 1.00 93.38 278 ALA A O 1
ATOM 2269 N N . MET A 1 279 ? 1.540 -0.510 3.464 1.00 93.50 279 MET A N 1
ATOM 2270 C CA . MET A 1 279 ? 1.725 0.908 3.793 1.00 93.50 279 MET A CA 1
ATOM 2271 C C . MET A 1 279 ? 2.948 1.115 4.696 1.00 93.50 279 MET A C 1
ATOM 2273 O O . MET A 1 279 ? 3.800 1.927 4.374 1.00 93.50 279 MET A O 1
ATOM 2277 N N . LEU A 1 280 ? 3.128 0.339 5.765 1.00 92.88 280 LEU A N 1
ATOM 2278 C CA . LEU A 1 280 ? 4.291 0.472 6.656 1.00 92.88 280 LEU A CA 1
ATOM 2279 C C . LEU A 1 280 ? 5.654 0.277 5.956 1.00 92.88 280 LEU A C 1
ATOM 2281 O O . LEU A 1 280 ? 6.650 0.925 6.300 1.00 92.88 280 LEU A O 1
ATOM 2285 N N . TYR A 1 281 ? 5.724 -0.659 5.008 1.00 90.56 281 TYR A N 1
ATOM 2286 C CA . TYR A 1 281 ? 6.980 -1.001 4.333 1.00 90.56 281 TYR A CA 1
ATOM 2287 C C . TYR A 1 281 ? 7.339 -0.040 3.226 1.00 90.56 281 TYR A C 1
ATOM 2289 O O . TYR A 1 281 ? 8.520 0.209 2.990 1.00 90.56 281 TYR A O 1
ATOM 2297 N N . LEU A 1 282 ? 6.319 0.466 2.554 1.00 89.88 282 LEU A N 1
ATOM 2298 C CA . LEU A 1 282 ? 6.502 1.248 1.362 1.00 89.88 282 LEU A CA 1
ATOM 2299 C C . LEU A 1 282 ? 6.318 2.750 1.674 1.00 89.88 282 LEU A C 1
ATOM 2301 O O . LEU A 1 282 ? 6.809 3.564 0.927 1.00 89.88 282 LEU A O 1
ATOM 2305 N N . TYR A 1 283 ? 5.651 3.196 2.738 1.00 88.81 283 TYR A N 1
ATOM 2306 C CA . TYR A 1 283 ? 5.370 4.628 2.928 1.00 88.81 283 TYR A CA 1
ATOM 2307 C C . TYR A 1 283 ? 6.577 5.442 3.446 1.00 88.81 283 TYR A C 1
ATOM 2309 O O . TYR A 1 283 ? 7.245 4.985 4.377 1.00 88.81 283 TYR A O 1
ATOM 2317 N N . PRO A 1 284 ? 6.798 6.686 2.962 1.00 85.69 284 PRO A N 1
ATOM 2318 C CA . PRO A 1 284 ? 6.285 7.275 1.718 1.00 85.69 284 PRO A CA 1
ATOM 2319 C C . PRO A 1 284 ? 7.181 6.884 0.527 1.00 85.69 284 PRO A C 1
ATOM 2321 O O . PRO A 1 284 ? 8.388 7.085 0.599 1.00 85.69 284 PRO A O 1
ATOM 2324 N N . ASN A 1 285 ? 6.624 6.368 -0.571 1.00 82.62 285 ASN A N 1
ATOM 2325 C CA . ASN A 1 285 ? 7.383 5.889 -1.744 1.00 82.62 285 ASN A CA 1
ATOM 2326 C C . ASN A 1 285 ? 6.665 6.228 -3.051 1.00 82.62 285 ASN A C 1
ATOM 2328 O O . ASN A 1 285 ? 5.461 6.482 -3.071 1.00 82.62 285 ASN A O 1
ATOM 2332 N N . SER A 1 286 ? 7.417 6.172 -4.141 1.00 83.12 286 SER A N 1
ATOM 2333 C CA . SER A 1 286 ? 6.995 6.126 -5.542 1.00 83.12 286 SER A CA 1
ATOM 2334 C C . SER A 1 286 ? 5.750 5.272 -5.835 1.00 83.12 286 SER A C 1
ATOM 2336 O O . SER A 1 286 ? 4.843 5.719 -6.538 1.00 83.12 286 SER A O 1
ATOM 2338 N N . TRP A 1 287 ? 5.629 4.094 -5.221 1.00 84.56 287 TRP A N 1
ATOM 2339 C CA . TRP A 1 287 ? 4.456 3.217 -5.307 1.00 84.56 287 TRP A CA 1
ATOM 2340 C C . TRP A 1 287 ? 3.173 3.821 -4.694 1.00 84.56 287 TRP A C 1
ATOM 2342 O O . TRP A 1 287 ? 2.094 3.270 -4.885 1.00 84.56 287 TRP A O 1
ATOM 2352 N N . PHE A 1 288 ? 3.261 4.972 -4.012 1.00 77.50 288 PHE A N 1
ATOM 2353 C CA . PHE A 1 288 ? 2.131 5.789 -3.531 1.00 77.50 288 PHE A CA 1
ATOM 2354 C C . PHE A 1 288 ? 1.974 7.113 -4.279 1.00 77.50 288 PHE A C 1
ATOM 2356 O O . PHE A 1 288 ? 1.278 8.007 -3.796 1.00 77.50 288 PHE A O 1
ATOM 2363 N N . SER A 1 289 ? 2.616 7.285 -5.437 1.00 70.44 289 SER A N 1
ATOM 2364 C CA . SER A 1 289 ? 2.413 8.493 -6.248 1.00 70.44 289 SER A CA 1
ATOM 2365 C C . SER A 1 289 ? 0.947 8.650 -6.679 1.00 70.44 289 SER A C 1
ATOM 2367 O O . SER A 1 289 ? 0.455 9.771 -6.787 1.00 70.44 289 SER A O 1
ATOM 2369 N N . THR A 1 290 ? 0.222 7.539 -6.844 1.00 69.06 290 THR A N 1
ATOM 2370 C CA . THR A 1 290 ? -1.234 7.510 -7.014 1.00 69.06 290 THR A CA 1
ATOM 2371 C C . THR A 1 290 ? -1.946 7.256 -5.688 1.00 69.06 290 THR A C 1
ATOM 2373 O O . THR A 1 290 ? -1.577 6.362 -4.923 1.00 69.06 290 THR A O 1
ATOM 2376 N N . GLN A 1 291 ? -3.011 8.019 -5.433 1.00 81.62 291 GLN A N 1
ATOM 2377 C CA . GLN A 1 291 ? -3.865 7.832 -4.264 1.00 81.62 291 GLN A CA 1
ATOM 2378 C C . GLN A 1 291 ? -4.451 6.412 -4.257 1.00 81.62 291 GLN A C 1
ATOM 2380 O O . GLN A 1 291 ? -5.085 6.010 -5.227 1.00 81.62 291 GLN A O 1
ATOM 2385 N N . TRP A 1 292 ? -4.267 5.667 -3.162 1.00 88.81 292 TRP A N 1
ATOM 2386 C CA . TRP A 1 292 ? -4.867 4.339 -3.033 1.00 88.81 292 TRP A CA 1
ATOM 2387 C C . TRP A 1 292 ? -6.391 4.435 -3.041 1.00 88.81 292 TRP A C 1
ATOM 2389 O O . TRP A 1 292 ? -7.013 5.164 -2.255 1.00 88.81 292 TRP A O 1
ATOM 2399 N N . ASP A 1 293 ? -7.007 3.657 -3.909 1.00 93.12 293 ASP A N 1
ATOM 2400 C CA . ASP A 1 293 ? -8.444 3.501 -3.947 1.00 93.12 293 ASP A CA 1
ATOM 2401 C C . ASP A 1 293 ? -8.832 2.069 -4.320 1.00 93.12 293 ASP A C 1
ATOM 2403 O O . ASP A 1 293 ? -8.001 1.177 -4.523 1.00 93.12 293 ASP A O 1
ATOM 2407 N N . ARG A 1 294 ? -10.140 1.839 -4.380 1.00 94.81 294 ARG A N 1
ATOM 2408 C CA . ARG A 1 294 ? -10.708 0.554 -4.772 1.00 94.81 294 ARG A CA 1
ATOM 2409 C C . ARG A 1 294 ? -10.387 0.137 -6.215 1.00 94.81 294 ARG A C 1
ATOM 2411 O O . ARG A 1 294 ? -10.538 -1.036 -6.541 1.00 94.81 294 ARG A O 1
ATOM 2418 N N . ASN A 1 295 ? -9.939 1.053 -7.070 1.00 95.25 295 ASN A N 1
ATOM 2419 C CA . ASN A 1 295 ? -9.548 0.776 -8.451 1.00 95.25 295 ASN A CA 1
ATOM 2420 C C . ASN A 1 295 ? -8.059 0.443 -8.579 1.00 95.25 295 ASN A C 1
ATOM 2422 O O . ASN A 1 295 ? -7.670 -0.166 -9.570 1.00 95.25 295 ASN A O 1
ATOM 2426 N N . THR A 1 296 ? -7.226 0.811 -7.601 1.00 94.50 296 THR A N 1
ATOM 2427 C CA . THR A 1 296 ? -5.788 0.498 -7.608 1.00 94.50 296 THR A CA 1
ATOM 2428 C C . THR A 1 296 ? -5.452 -0.844 -6.961 1.00 94.50 296 THR A C 1
ATOM 2430 O O . THR A 1 296 ? -4.368 -1.370 -7.189 1.00 94.50 296 THR A O 1
ATOM 2433 N N . VAL A 1 297 ? -6.343 -1.410 -6.143 1.00 95.94 297 VAL A N 1
ATOM 2434 C CA . VAL A 1 297 ? -6.129 -2.712 -5.488 1.00 95.94 297 VAL A CA 1
ATOM 2435 C C . VAL A 1 297 ? -6.762 -3.816 -6.329 1.00 95.94 297 VAL A C 1
ATOM 2437 O O . VAL A 1 297 ? -7.968 -3.797 -6.541 1.00 95.94 297 VAL A O 1
ATOM 2440 N N . TYR A 1 298 ? -5.967 -4.784 -6.780 1.00 95.62 298 TYR A N 1
ATOM 2441 C CA . TYR A 1 298 ? -6.384 -5.878 -7.657 1.00 95.62 298 TYR A CA 1
ATOM 2442 C C . TYR A 1 298 ? -6.175 -7.248 -7.030 1.00 95.62 298 TYR A C 1
ATOM 2444 O O . TYR A 1 298 ? -5.231 -7.472 -6.278 1.00 95.62 298 TYR A O 1
ATOM 2452 N N . PHE A 1 299 ? -7.006 -8.196 -7.439 1.00 93.88 299 PHE A N 1
ATOM 2453 C CA . PHE A 1 299 ? -6.936 -9.592 -7.038 1.00 93.88 299 PHE A CA 1
ATOM 2454 C C . PHE A 1 299 ? -6.884 -10.478 -8.276 1.00 93.88 299 PHE A C 1
ATOM 2456 O O . PHE A 1 299 ? -7.535 -10.205 -9.285 1.00 93.88 299 PHE A O 1
ATOM 2463 N N . VAL A 1 300 ? -6.099 -11.548 -8.201 1.00 89.81 300 VAL A N 1
ATOM 2464 C CA . VAL A 1 300 ? -6.056 -12.569 -9.251 1.00 89.81 300 VAL A CA 1
ATOM 2465 C C . VAL A 1 300 ? -7.334 -13.398 -9.198 1.00 89.81 300 VAL A C 1
ATOM 2467 O O . VAL A 1 300 ? -7.717 -13.884 -8.130 1.00 89.81 300 VAL A O 1
ATOM 2470 N N . ARG A 1 301 ? -7.952 -13.620 -10.362 1.00 84.31 301 ARG A N 1
ATOM 2471 C CA . ARG A 1 301 ? -9.066 -14.554 -10.517 1.00 84.31 301 ARG A CA 1
ATOM 2472 C C . ARG A 1 301 ? -8.561 -15.827 -11.179 1.00 84.31 301 ARG A C 1
ATOM 2474 O O . ARG A 1 301 ? -8.074 -15.800 -12.308 1.00 84.31 301 ARG A O 1
ATOM 2481 N N . ARG A 1 302 ? -8.649 -16.948 -10.464 1.00 74.50 302 ARG A N 1
ATOM 2482 C CA . ARG A 1 302 ? -8.218 -18.241 -10.999 1.00 74.50 302 ARG A CA 1
ATOM 2483 C C . ARG A 1 302 ? -9.309 -18.820 -11.898 1.00 74.50 302 ARG A C 1
ATOM 2485 O O . ARG A 1 302 ? -10.476 -18.816 -11.497 1.00 74.50 302 ARG A O 1
ATOM 2492 N N . PRO A 1 303 ? -8.961 -19.321 -13.093 1.00 66.75 303 PRO A N 1
ATOM 2493 C CA . PRO A 1 303 ? -9.901 -20.101 -13.878 1.00 66.75 303 PRO A CA 1
ATOM 2494 C C . PRO A 1 303 ? -10.287 -21.351 -13.072 1.00 66.75 303 PRO A C 1
ATOM 2496 O O . PRO A 1 303 ? -9.431 -21.987 -12.466 1.00 66.75 303 PRO A O 1
ATOM 2499 N N . ASN A 1 304 ? -11.578 -21.679 -13.050 1.00 67.00 304 ASN A N 1
ATOM 2500 C CA . ASN A 1 304 ? -12.146 -22.910 -12.479 1.00 67.00 304 ASN A CA 1
ATOM 2501 C C . ASN A 1 304 ? -12.172 -23.060 -10.945 1.00 67.00 304 ASN A C 1
ATOM 2503 O O . ASN A 1 304 ? -12.774 -24.017 -10.470 1.00 67.00 304 ASN A O 1
ATOM 2507 N N . GLN A 1 305 ? -11.619 -22.131 -10.159 1.00 64.94 305 GLN A N 1
ATOM 2508 C CA . GLN A 1 305 ? -11.841 -22.129 -8.705 1.00 64.94 305 GLN A CA 1
ATOM 2509 C C . GLN A 1 305 ? -13.132 -21.380 -8.351 1.00 64.94 305 GLN A C 1
ATOM 2511 O O . GLN A 1 305 ? -13.594 -20.513 -9.103 1.00 64.94 305 GLN A O 1
ATOM 2516 N N . SER A 1 306 ? -13.746 -21.754 -7.220 1.00 57.19 306 SER A N 1
ATOM 2517 C CA . SER A 1 306 ? -14.943 -21.108 -6.670 1.00 57.19 306 SER A CA 1
ATOM 2518 C C . SER A 1 306 ? -14.821 -19.586 -6.744 1.00 57.19 306 SER A C 1
ATOM 2520 O O . SER A 1 306 ? -13.727 -19.045 -6.629 1.00 57.19 306 SER A O 1
ATOM 2522 N N . ARG A 1 307 ? -15.954 -18.889 -6.921 1.00 60.59 307 ARG A N 1
ATOM 2523 C CA . ARG A 1 307 ? -16.084 -17.430 -7.162 1.00 60.59 307 ARG A CA 1
ATOM 2524 C C . ARG A 1 307 ? -15.376 -16.497 -6.155 1.00 60.59 307 ARG A C 1
ATOM 2526 O O . ARG A 1 307 ? -15.539 -15.286 -6.246 1.00 60.59 307 ARG A O 1
ATOM 2533 N N . SER A 1 308 ? -14.650 -17.033 -5.185 1.00 70.25 308 SER A N 1
ATOM 2534 C CA . SER A 1 308 ? -13.899 -16.315 -4.174 1.00 70.25 308 SER A CA 1
ATOM 2535 C C . SER A 1 308 ? -12.540 -15.831 -4.702 1.00 70.25 308 SER A C 1
ATOM 2537 O O . SER A 1 308 ? -11.640 -16.658 -4.879 1.00 70.25 308 SER A O 1
ATOM 2539 N N . PRO A 1 309 ? -12.332 -14.519 -4.935 1.00 77.12 309 PRO A N 1
ATOM 2540 C CA . PRO A 1 309 ? -10.993 -13.966 -5.114 1.00 77.12 309 PRO A CA 1
ATOM 2541 C C . PRO A 1 309 ? -10.077 -14.315 -3.940 1.00 77.12 309 PRO A C 1
ATOM 2543 O O . PRO A 1 309 ? -10.499 -14.378 -2.783 1.00 77.12 309 PRO A O 1
ATOM 2546 N N . ALA A 1 310 ? -8.788 -14.459 -4.236 1.00 81.75 310 ALA A N 1
ATOM 2547 C CA . ALA A 1 310 ? -7.754 -14.634 -3.228 1.00 81.75 310 ALA A CA 1
ATOM 2548 C C . ALA A 1 310 ? -7.485 -13.297 -2.506 1.00 81.75 310 ALA A C 1
ATOM 2550 O O . ALA A 1 310 ? -6.489 -12.625 -2.769 1.00 81.75 310 ALA A O 1
ATOM 2551 N N . LEU A 1 311 ? -8.385 -12.891 -1.599 1.00 84.94 311 LEU A N 1
ATOM 2552 C CA . LEU A 1 311 ? -8.309 -11.606 -0.879 1.00 84.94 311 LEU A CA 1
ATOM 2553 C C . LEU A 1 311 ? -7.026 -11.440 -0.057 1.00 84.94 311 LEU A C 1
ATOM 2555 O O . LEU A 1 311 ? -6.588 -10.323 0.197 1.00 84.94 311 LEU A O 1
ATOM 2559 N N . GLY A 1 312 ? -6.401 -12.553 0.320 1.00 85.50 312 GLY A N 1
ATOM 2560 C CA . GLY A 1 312 ? -5.095 -12.569 0.961 1.00 85.50 312 GLY A CA 1
ATOM 2561 C C . GLY A 1 312 ? -3.925 -12.306 0.016 1.00 85.50 312 GLY A C 1
ATOM 2562 O O . GLY A 1 312 ? -2.812 -12.528 0.448 1.00 85.50 312 GLY A O 1
ATOM 2563 N N . PHE A 1 313 ? -4.128 -11.905 -1.246 1.00 88.50 313 PHE A N 1
ATOM 2564 C CA . PHE A 1 313 ? -3.054 -11.638 -2.217 1.00 88.50 313 PHE A CA 1
ATOM 2565 C C . PHE A 1 313 ? -3.353 -10.418 -3.104 1.00 88.50 313 PHE A C 1
ATOM 2567 O O . PHE A 1 313 ? -3.451 -10.540 -4.330 1.00 88.50 313 PHE A O 1
ATOM 2574 N N . PRO A 1 314 ? -3.528 -9.228 -2.511 1.00 94.31 314 PRO A N 1
ATOM 2575 C CA . PRO A 1 314 ? -3.749 -8.029 -3.290 1.00 94.31 314 PRO A CA 1
ATOM 2576 C C . PRO A 1 314 ? -2.477 -7.604 -4.031 1.00 94.31 314 PRO A C 1
ATOM 2578 O O . PRO A 1 314 ? -1.351 -7.703 -3.530 1.00 94.31 314 PRO A O 1
ATOM 2581 N N . TYR A 1 315 ? -2.693 -7.062 -5.220 1.00 95.06 315 TYR A N 1
ATOM 2582 C CA . TYR A 1 315 ? -1.707 -6.363 -6.022 1.00 95.06 315 TYR A CA 1
ATOM 2583 C C . TYR A 1 315 ? -2.078 -4.886 -6.092 1.00 95.06 315 TYR A C 1
ATOM 2585 O O . TYR A 1 315 ? -3.247 -4.542 -6.242 1.00 95.06 315 TYR A O 1
ATOM 2593 N N . LEU A 1 316 ? -1.087 -4.010 -6.013 1.00 94.81 316 LEU A N 1
ATOM 2594 C CA . LEU A 1 316 ? -1.270 -2.575 -6.165 1.00 94.81 316 LEU A CA 1
ATOM 2595 C C . LEU A 1 316 ? -0.864 -2.146 -7.567 1.00 94.81 316 LEU A C 1
ATOM 2597 O O . LEU A 1 316 ? 0.309 -2.247 -7.923 1.00 94.81 316 LEU A O 1
ATOM 2601 N N . ALA A 1 317 ? -1.823 -1.657 -8.343 1.00 94.50 317 ALA A N 1
ATOM 2602 C CA . ALA A 1 317 ? -1.585 -1.071 -9.648 1.00 94.50 317 ALA A CA 1
ATOM 2603 C C . ALA A 1 317 ? -0.988 0.334 -9.533 1.00 94.50 317 ALA A C 1
ATOM 2605 O O . ALA A 1 317 ? -1.437 1.160 -8.738 1.00 94.50 317 ALA A O 1
ATOM 2606 N N . LEU A 1 318 ? -0.001 0.599 -10.380 1.00 92.12 318 LEU A N 1
ATOM 2607 C CA . LEU A 1 318 ? 0.659 1.882 -10.535 1.00 92.12 318 LEU A CA 1
ATOM 2608 C C . LEU A 1 318 ? 0.923 2.130 -12.017 1.00 92.12 318 LEU A C 1
ATOM 2610 O O . LEU A 1 318 ? 1.440 1.258 -12.713 1.00 92.12 318 LEU A O 1
ATOM 2614 N N . ASN A 1 319 ? 0.655 3.344 -12.491 1.00 91.19 319 ASN A N 1
ATOM 2615 C CA . ASN A 1 319 ? 1.112 3.771 -13.807 1.00 91.19 319 ASN A CA 1
ATOM 2616 C C . ASN A 1 319 ? 2.539 4.338 -13.714 1.00 91.19 319 ASN A C 1
ATOM 2618 O O . ASN A 1 319 ? 2.780 5.395 -13.130 1.00 91.19 319 ASN A O 1
ATOM 2622 N N . LEU A 1 320 ? 3.487 3.632 -14.331 1.00 88.56 320 LEU A N 1
ATOM 2623 C CA . LEU A 1 320 ? 4.914 3.953 -14.302 1.00 88.56 320 LEU A CA 1
ATOM 2624 C C . LEU A 1 320 ? 5.273 5.250 -15.054 1.00 88.56 320 LEU A C 1
ATOM 2626 O O . LEU A 1 320 ? 6.363 5.778 -14.860 1.00 88.56 320 LEU A O 1
ATOM 2630 N N . GLN A 1 321 ? 4.397 5.776 -15.919 1.00 82.38 321 GLN A N 1
ATOM 2631 C CA . GLN A 1 321 ? 4.645 7.018 -16.674 1.00 82.38 321 GLN A CA 1
ATOM 2632 C C . GLN A 1 321 ? 4.142 8.271 -15.970 1.00 82.38 321 GLN A C 1
ATOM 2634 O O . GLN A 1 321 ? 4.701 9.348 -16.159 1.00 82.38 321 GLN A O 1
ATOM 2639 N N . THR A 1 322 ? 3.098 8.154 -15.152 1.00 76.12 322 THR A N 1
ATOM 2640 C CA . THR A 1 322 ? 2.534 9.285 -14.395 1.00 76.12 322 THR A CA 1
ATOM 2641 C C . THR A 1 322 ? 3.367 9.645 -13.174 1.00 76.12 322 THR A C 1
ATOM 2643 O O . THR A 1 322 ? 2.924 10.417 -12.328 1.00 76.12 322 THR A O 1
ATOM 2646 N N . HIS A 1 323 ? 4.577 9.094 -13.095 1.00 62.00 323 HIS A N 1
ATOM 2647 C CA . HIS A 1 323 ? 5.515 9.219 -12.004 1.00 62.00 323 HIS A CA 1
ATOM 2648 C C . HIS A 1 323 ? 6.106 10.633 -11.933 1.00 62.00 323 HIS A C 1
ATOM 2650 O O . HIS A 1 323 ? 7.288 10.870 -12.171 1.00 62.00 323 HIS A O 1
ATOM 2656 N N . LYS A 1 324 ? 5.263 11.612 -11.612 1.00 60.47 324 LYS A N 1
ATOM 2657 C CA . LYS A 1 324 ? 5.727 12.879 -11.068 1.00 60.47 324 LYS A CA 1
ATOM 2658 C C . LYS A 1 324 ? 6.127 12.586 -9.634 1.00 60.47 324 LYS A C 1
ATOM 2660 O O . LYS A 1 324 ? 5.345 12.004 -8.882 1.00 60.47 324 LYS A O 1
ATOM 2665 N N . THR A 1 325 ? 7.354 12.949 -9.274 1.00 57.00 325 THR A N 1
ATOM 2666 C CA . THR A 1 325 ? 7.778 12.990 -7.876 1.00 57.00 325 THR A CA 1
ATOM 2667 C C . THR A 1 325 ? 6.666 13.692 -7.103 1.00 57.00 325 THR A C 1
ATOM 2669 O O . THR A 1 325 ? 6.265 14.777 -7.539 1.00 57.00 325 THR A O 1
ATOM 2672 N N . PRO A 1 326 ? 6.116 13.105 -6.027 1.00 54.50 326 PRO A N 1
ATOM 2673 C CA . PRO A 1 326 ? 5.175 13.813 -5.181 1.00 54.50 326 PRO A CA 1
ATOM 2674 C C . PRO A 1 326 ? 5.937 14.944 -4.479 1.00 54.50 326 PRO A C 1
ATOM 2676 O O . PRO A 1 326 ? 6.341 14.835 -3.329 1.00 54.50 326 PRO A O 1
ATOM 2679 N N . GLN A 1 327 ? 6.179 16.045 -5.190 1.00 53.41 327 GLN A N 1
ATOM 2680 C CA . GLN A 1 327 ? 6.234 17.349 -4.564 1.00 53.41 327 GLN A CA 1
ATOM 2681 C C . GLN A 1 327 ? 4.818 17.578 -4.102 1.00 53.41 327 GLN A C 1
ATOM 2683 O O . GLN A 1 327 ? 3.967 17.781 -4.953 1.00 53.41 327 GLN A O 1
ATOM 2688 N N . ASN A 1 328 ? 4.560 17.442 -2.812 1.00 54.28 328 ASN A N 1
ATOM 2689 C CA . ASN A 1 328 ? 3.459 18.120 -2.153 1.00 54.28 328 ASN A CA 1
ATOM 2690 C C . ASN A 1 328 ? 3.706 17.967 -0.663 1.00 54.28 328 ASN A C 1
ATOM 2692 O O . ASN A 1 328 ? 3.231 17.026 -0.025 1.00 54.28 328 ASN A O 1
ATOM 2696 N N . GLU A 1 329 ? 4.440 18.929 -0.106 1.00 70.06 329 GLU A N 1
ATOM 2697 C CA . GLU A 1 329 ? 4.093 19.348 1.244 1.00 70.06 329 GLU A CA 1
ATOM 2698 C C . GLU A 1 329 ? 2.564 19.518 1.286 1.00 70.06 329 GLU A C 1
ATOM 2700 O O . GLU A 1 329 ? 1.984 20.062 0.334 1.00 70.06 329 GLU A O 1
ATOM 2705 N N . PRO A 1 330 ? 1.885 18.966 2.303 1.00 78.88 330 PRO A N 1
ATOM 2706 C CA . PRO A 1 330 ? 0.438 19.047 2.376 1.00 78.88 330 PRO A CA 1
ATOM 2707 C C . PRO A 1 330 ? 0.020 20.511 2.268 1.00 78.88 330 PRO A C 1
ATOM 2709 O O . PRO A 1 330 ? 0.590 21.380 2.928 1.00 78.88 330 PRO A O 1
ATOM 2712 N N . HIS A 1 331 ? -0.966 20.783 1.410 1.00 87.38 331 HIS A N 1
ATOM 2713 C CA . HIS A 1 331 ? -1.463 22.142 1.239 1.00 87.38 331 HIS A CA 1
ATOM 2714 C C . HIS A 1 331 ? -1.863 22.705 2.619 1.00 87.38 331 HIS A C 1
ATOM 2716 O O . HIS A 1 331 ? -2.494 21.974 3.383 1.00 87.38 331 HIS A O 1
ATOM 2722 N N . PRO A 1 332 ? -1.572 23.975 2.958 1.00 87.81 332 PRO A N 1
ATOM 2723 C CA . PRO A 1 332 ? -1.845 24.517 4.297 1.00 87.81 332 PRO A CA 1
ATOM 2724 C C . PRO A 1 332 ? -3.313 24.415 4.737 1.00 87.81 332 PRO A C 1
ATOM 2726 O O . PRO A 1 332 ? -3.614 24.360 5.924 1.00 87.81 332 PRO A O 1
ATOM 2729 N N . LEU A 1 333 ? -4.237 24.377 3.769 1.00 90.75 333 LEU A N 1
ATOM 2730 C CA . LEU A 1 333 ? -5.680 24.214 4.002 1.00 90.75 333 LEU A CA 1
ATOM 2731 C C . LEU A 1 333 ? -6.140 22.746 4.041 1.00 90.75 333 LEU A C 1
ATOM 2733 O O . LEU A 1 333 ? -7.333 22.474 4.181 1.00 90.75 333 LEU A O 1
ATOM 2737 N N . GLN A 1 334 ? -5.234 21.787 3.865 1.00 91.38 334 GLN A N 1
ATOM 2738 C CA . GLN A 1 334 ? -5.560 20.369 3.882 1.00 91.38 334 GLN A CA 1
ATOM 2739 C C . GLN A 1 334 ? -5.735 19.887 5.324 1.00 91.38 334 GLN A C 1
ATOM 2741 O O . GLN A 1 334 ? -4.823 19.908 6.142 1.00 91.38 334 GLN A O 1
ATOM 2746 N N . THR A 1 335 ? -6.929 19.396 5.623 1.00 92.12 335 THR A N 1
ATOM 2747 C CA . THR A 1 335 ? -7.358 18.959 6.959 1.00 92.12 335 THR A CA 1
ATOM 2748 C C . THR A 1 335 ? -6.724 17.648 7.419 1.00 92.12 335 THR A C 1
ATOM 2750 O O . THR A 1 335 ? -6.772 17.330 8.604 1.00 92.12 335 THR A O 1
ATOM 2753 N N . HIS A 1 336 ? -6.175 16.857 6.496 1.00 92.62 336 HIS A N 1
ATOM 2754 C CA . HIS A 1 336 ? -5.502 15.599 6.796 1.00 92.62 336 HIS A CA 1
ATOM 2755 C C . HIS A 1 336 ? -4.055 15.669 6.310 1.00 92.62 336 HIS A C 1
ATOM 2757 O O . HIS A 1 336 ? -3.814 15.737 5.109 1.00 92.62 336 HIS A O 1
ATOM 2763 N N . ILE A 1 337 ? -3.084 15.627 7.221 1.00 91.25 337 ILE A N 1
ATOM 2764 C CA . ILE A 1 337 ? -1.663 15.840 6.890 1.00 91.25 337 ILE A CA 1
ATOM 2765 C C . ILE A 1 337 ? -1.056 14.731 6.009 1.00 91.25 337 ILE A C 1
ATOM 2767 O O . ILE A 1 337 ? -0.088 14.977 5.297 1.00 91.25 337 ILE A O 1
ATOM 2771 N N . HIS A 1 338 ? -1.661 13.534 5.985 1.00 91.50 338 HIS A N 1
ATOM 2772 C CA . HIS A 1 338 ? -1.205 12.399 5.167 1.00 91.50 338 HIS A CA 1
ATOM 2773 C C . HIS A 1 338 ? -2.320 11.811 4.285 1.00 91.50 338 HIS A C 1
ATOM 2775 O O . HIS A 1 338 ? -3.019 10.890 4.716 1.00 91.50 338 HIS A O 1
ATOM 2781 N N . PRO A 1 339 ? -2.512 12.292 3.044 1.00 91.44 339 PRO A N 1
ATOM 2782 C CA . PRO A 1 339 ? -3.563 11.803 2.144 1.00 91.44 339 PRO A CA 1
ATOM 2783 C C . PRO A 1 339 ? -3.540 10.295 1.883 1.00 91.44 339 PRO A C 1
ATOM 2785 O O . PRO A 1 339 ? -4.597 9.681 1.747 1.00 91.44 339 PRO A O 1
ATOM 2788 N N . ALA A 1 340 ? -2.358 9.672 1.837 1.00 92.31 340 ALA A N 1
ATOM 2789 C CA . ALA A 1 340 ? -2.239 8.227 1.632 1.00 92.31 340 ALA A CA 1
ATOM 2790 C C . ALA A 1 340 ? -2.847 7.426 2.797 1.00 92.31 340 ALA A C 1
ATOM 2792 O O . ALA A 1 340 ? -3.548 6.443 2.567 1.00 92.31 340 ALA A O 1
ATOM 2793 N N . ILE A 1 341 ? -2.650 7.884 4.039 1.00 94.94 341 ILE A N 1
ATOM 2794 C CA . ILE A 1 341 ? -3.212 7.239 5.234 1.00 94.94 341 ILE A CA 1
ATOM 2795 C C . ILE A 1 341 ? -4.729 7.441 5.291 1.00 94.94 341 ILE A C 1
ATOM 2797 O O . ILE A 1 341 ? -5.461 6.483 5.534 1.00 94.94 341 ILE A O 1
ATOM 2801 N N . LEU A 1 342 ? -5.219 8.639 4.954 1.00 95.62 342 LEU A N 1
ATOM 2802 C CA . LEU A 1 342 ? -6.658 8.877 4.793 1.00 95.62 342 LEU A CA 1
ATOM 2803 C C . LEU A 1 342 ? -7.267 7.915 3.764 1.00 95.62 342 LEU A C 1
ATOM 2805 O O . LEU A 1 342 ? -8.324 7.329 3.984 1.00 95.62 342 LEU A O 1
ATOM 2809 N N . SER A 1 343 ? -6.583 7.745 2.636 1.00 95.31 343 SER A N 1
ATOM 2810 C CA . SER A 1 343 ? -7.030 6.882 1.543 1.00 95.31 343 SER A CA 1
ATOM 2811 C C . SER A 1 343 ? -7.092 5.417 1.956 1.00 95.31 343 SER A C 1
ATOM 2813 O O . SER A 1 343 ? -8.061 4.738 1.624 1.00 95.31 343 SER A O 1
ATOM 2815 N N . LEU A 1 344 ? -6.119 4.955 2.745 1.00 96.94 344 LEU A N 1
ATOM 2816 C CA . LEU A 1 344 ? -6.151 3.639 3.381 1.00 96.94 344 LEU A CA 1
ATOM 2817 C C . LEU A 1 344 ? -7.354 3.500 4.324 1.00 96.94 344 LEU A C 1
ATOM 2819 O O . LEU A 1 344 ? -8.064 2.502 4.254 1.00 96.94 344 LEU A O 1
ATOM 2823 N N . GLY A 1 345 ? -7.634 4.515 5.147 1.00 97.81 345 GLY A N 1
ATOM 2824 C CA . GLY A 1 345 ? -8.808 4.537 6.025 1.00 97.81 345 GLY A CA 1
ATOM 2825 C C . GLY A 1 345 ? -10.135 4.450 5.266 1.00 97.81 345 GLY A C 1
ATOM 2826 O O . GLY A 1 345 ? -11.051 3.753 5.700 1.00 97.81 345 GLY A O 1
ATOM 2827 N N . ILE A 1 346 ? -10.230 5.104 4.105 1.00 98.00 346 ILE A N 1
ATOM 2828 C CA . ILE A 1 346 ? -11.388 4.997 3.207 1.00 98.00 346 ILE A CA 1
ATOM 2829 C C . ILE A 1 346 ? -11.501 3.581 2.634 1.00 98.00 346 ILE A C 1
ATOM 2831 O O . ILE A 1 346 ? -12.583 3.006 2.680 1.00 98.00 346 ILE A O 1
ATOM 2835 N N . VAL A 1 347 ? -10.402 2.988 2.160 1.00 97.81 347 VAL A N 1
ATOM 2836 C CA . VAL A 1 347 ? -10.410 1.597 1.676 1.00 97.81 347 VAL A CA 1
ATOM 2837 C C . VAL A 1 347 ? -10.825 0.632 2.793 1.00 97.81 347 VAL A C 1
ATOM 2839 O O . VAL A 1 347 ? -11.610 -0.279 2.555 1.00 97.81 347 VAL A O 1
ATOM 2842 N N . PHE A 1 348 ? -10.384 0.848 4.036 1.00 98.12 348 PHE A N 1
ATOM 2843 C CA . PHE A 1 348 ? -10.823 0.038 5.177 1.00 98.12 348 PHE A CA 1
ATOM 2844 C C . PHE A 1 348 ? -12.309 0.193 5.474 1.00 98.12 348 PHE A C 1
ATOM 2846 O O . PHE A 1 348 ? -12.959 -0.799 5.797 1.00 98.12 348 PHE A O 1
ATOM 2853 N N . LEU A 1 349 ? -12.860 1.404 5.349 1.00 97.25 349 LEU A N 1
ATOM 2854 C CA . LEU A 1 349 ? -14.304 1.610 5.434 1.00 97.25 349 LEU A CA 1
ATOM 2855 C C . LEU A 1 349 ? -15.031 0.804 4.358 1.00 97.25 349 LEU A C 1
ATOM 2857 O O . LEU A 1 349 ? -15.958 0.078 4.700 1.00 97.25 349 LEU A O 1
ATOM 2861 N N . GLU A 1 350 ? -14.585 0.879 3.102 1.00 97.00 350 GLU A N 1
ATOM 2862 C CA . GLU A 1 350 ? -15.172 0.126 1.987 1.00 97.00 350 GLU A CA 1
ATOM 2863 C C . GLU A 1 350 ? -15.102 -1.389 2.225 1.00 97.00 350 GLU A C 1
ATOM 2865 O O . GLU A 1 350 ? -16.087 -2.092 2.008 1.00 97.00 350 GLU A O 1
ATOM 2870 N N . VAL A 1 351 ? -13.979 -1.903 2.740 1.00 96.75 351 VAL A N 1
ATOM 2871 C CA . VAL A 1 351 ? -13.831 -3.327 3.087 1.00 96.75 351 VAL A CA 1
ATOM 2872 C C . VAL A 1 351 ? -14.749 -3.722 4.248 1.00 96.75 351 VAL A C 1
ATOM 2874 O O . VAL A 1 351 ? -15.395 -4.769 4.209 1.00 96.75 351 VAL A O 1
ATOM 2877 N N . ALA A 1 352 ? -14.839 -2.888 5.283 1.00 95.69 352 ALA A N 1
ATOM 2878 C CA . ALA A 1 352 ? -15.628 -3.182 6.472 1.00 95.69 352 ALA A CA 1
ATOM 2879 C C . ALA A 1 352 ? -17.141 -3.138 6.200 1.00 95.69 352 ALA A C 1
ATOM 2881 O O . ALA A 1 352 ? -17.897 -3.935 6.763 1.00 95.69 352 ALA A O 1
ATOM 2882 N N . THR A 1 353 ? -17.599 -2.226 5.338 1.00 94.19 353 THR A N 1
ATOM 2883 C CA . THR A 1 353 ? -19.017 -2.108 4.964 1.00 94.19 353 THR A CA 1
ATOM 2884 C C . THR A 1 353 ? -19.384 -2.955 3.751 1.00 94.19 353 THR A C 1
ATOM 2886 O O . THR A 1 353 ? -20.554 -3.291 3.577 1.00 94.19 353 THR A O 1
ATOM 2889 N N . GLY A 1 354 ? -18.409 -3.302 2.911 1.00 94.56 354 GLY A N 1
ATOM 2890 C CA . GLY A 1 354 ? -18.627 -3.914 1.605 1.00 94.56 354 GLY A CA 1
ATOM 2891 C C . GLY A 1 354 ? -19.268 -2.969 0.584 1.00 94.56 354 GLY A C 1
ATOM 2892 O O . GLY A 1 354 ? -19.758 -3.454 -0.434 1.00 94.56 354 GLY A O 1
ATOM 2893 N N . THR A 1 355 ? -19.300 -1.660 0.841 1.00 94.19 355 THR A N 1
ATOM 2894 C CA . THR A 1 355 ? -19.956 -0.657 -0.014 1.00 94.19 355 THR A CA 1
ATOM 2895 C C . THR A 1 355 ? -18.936 0.296 -0.615 1.00 94.19 355 THR A C 1
ATOM 2897 O O . THR A 1 355 ? -17.969 0.664 0.051 1.00 94.19 355 THR A O 1
ATOM 2900 N N . ARG A 1 356 ? -19.180 0.764 -1.841 1.00 95.00 356 ARG A N 1
ATOM 2901 C CA . ARG A 1 356 ? -18.350 1.795 -2.479 1.00 95.00 356 ARG A CA 1
ATOM 2902 C C . ARG A 1 356 ? -18.427 3.127 -1.727 1.00 95.00 356 ARG A C 1
ATOM 2904 O O . ARG A 1 356 ? -19.504 3.580 -1.347 1.00 95.00 356 ARG A O 1
ATOM 2911 N N . PHE A 1 357 ? -17.286 3.786 -1.544 1.00 94.81 357 PHE A N 1
ATOM 2912 C CA . PHE A 1 357 ? -17.209 5.138 -1.000 1.00 94.81 357 PHE A CA 1
ATOM 2913 C C . PHE A 1 357 ? -17.273 6.184 -2.119 1.00 94.81 357 PHE A C 1
ATOM 2915 O O . PHE A 1 357 ? -16.440 6.208 -3.027 1.00 94.81 357 PHE A O 1
ATOM 2922 N N . ASN A 1 358 ? -18.237 7.098 -2.062 1.00 92.62 358 ASN A N 1
ATOM 2923 C CA . ASN A 1 358 ? -18.405 8.121 -3.094 1.00 92.62 358 ASN A CA 1
ATOM 2924 C C . ASN A 1 358 ? -17.370 9.245 -2.941 1.00 92.62 358 ASN A C 1
ATOM 2926 O O . ASN A 1 358 ? -17.600 10.240 -2.243 1.00 92.62 358 ASN A O 1
ATOM 2930 N N . ARG A 1 359 ? -16.220 9.070 -3.605 1.00 91.88 359 ARG A N 1
ATOM 2931 C CA . ARG A 1 359 ? -15.137 10.058 -3.650 1.00 91.88 359 ARG A CA 1
ATOM 2932 C C . ARG A 1 359 ? -15.569 11.311 -4.411 1.00 91.88 359 ARG A C 1
ATOM 2934 O O . ARG A 1 359 ? -16.320 11.238 -5.382 1.00 91.88 359 ARG A O 1
ATOM 2941 N N . SER A 1 360 ? -15.094 12.460 -3.948 1.00 89.88 360 SER A N 1
ATOM 2942 C CA . SER A 1 360 ? -15.289 13.746 -4.608 1.00 89.88 360 SER A CA 1
ATOM 2943 C C . SER A 1 360 ? -14.562 13.803 -5.952 1.00 89.88 360 SER A C 1
ATOM 2945 O O . SER A 1 360 ? -13.459 13.276 -6.086 1.00 89.88 360 SER A O 1
ATOM 2947 N N . GLN A 1 361 ? -15.177 14.481 -6.922 1.00 86.81 361 GLN A N 1
ATOM 2948 C CA . GLN A 1 361 ? -14.600 14.791 -8.233 1.00 86.81 361 GLN A CA 1
ATOM 2949 C C . GLN A 1 361 ? -14.208 16.280 -8.350 1.00 86.81 361 GLN A C 1
ATOM 2951 O O . GLN A 1 361 ? -14.138 16.808 -9.457 1.00 86.81 361 GLN A O 1
ATOM 2956 N N . ASN A 1 362 ? -13.990 16.978 -7.223 1.00 79.81 362 ASN A N 1
ATOM 2957 C CA . ASN A 1 362 ? -13.597 18.397 -7.216 1.00 79.81 362 ASN A CA 1
ATOM 2958 C C . ASN A 1 362 ? -12.347 18.668 -8.060 1.00 79.81 362 ASN A C 1
ATOM 2960 O O . ASN A 1 362 ? -11.545 17.778 -8.313 1.00 79.81 362 ASN A O 1
ATOM 2964 N N . GLN A 1 363 ? -12.143 19.916 -8.475 1.00 75.75 363 GLN A N 1
ATOM 2965 C CA . GLN A 1 363 ? -11.075 20.236 -9.425 1.00 75.75 363 GLN A CA 1
ATOM 2966 C C . GLN A 1 363 ? -9.668 20.193 -8.805 1.00 75.75 363 GLN A C 1
ATOM 2968 O O . GLN A 1 363 ? -8.728 19.799 -9.494 1.00 75.75 363 GLN A O 1
ATOM 2973 N N . SER A 1 364 ? -9.500 20.545 -7.522 1.00 88.44 364 SER A N 1
ATOM 2974 C CA . SER A 1 364 ? -8.189 20.506 -6.856 1.00 88.44 364 SER A CA 1
ATOM 2975 C C . SER A 1 364 ? -8.017 19.302 -5.916 1.00 88.44 364 SER A C 1
ATOM 2977 O O . SER A 1 364 ? -8.947 18.872 -5.231 1.00 88.44 364 SER A O 1
ATOM 2979 N N . LEU A 1 365 ? -6.792 18.762 -5.848 1.00 87.56 365 LEU A N 1
ATOM 2980 C CA . LEU A 1 365 ? -6.474 17.567 -5.048 1.00 87.56 365 LEU A CA 1
ATOM 2981 C C . LEU A 1 365 ? -6.697 17.769 -3.539 1.00 87.56 365 LEU A C 1
ATOM 2983 O O . LEU A 1 365 ? -7.149 16.851 -2.854 1.00 87.56 365 LEU A O 1
ATOM 2987 N N . TRP A 1 366 ? -6.402 18.956 -3.002 1.00 89.75 366 TRP A N 1
ATOM 2988 C CA . TRP A 1 366 ? -6.554 19.222 -1.567 1.00 89.75 366 TRP A CA 1
ATOM 2989 C C . TRP A 1 366 ? -8.027 19.428 -1.173 1.00 89.75 366 TRP A C 1
ATOM 2991 O O . TRP A 1 366 ? -8.434 18.977 -0.101 1.00 89.75 366 TRP A O 1
ATOM 3001 N N . GLU A 1 367 ? -8.856 20.023 -2.042 1.00 93.00 367 GLU A N 1
ATOM 3002 C CA . GLU A 1 367 ? -10.311 20.111 -1.833 1.00 93.00 367 GLU A CA 1
ATOM 3003 C C . GLU A 1 367 ? -10.951 18.725 -1.881 1.00 93.00 367 GLU A C 1
ATOM 3005 O O . GLU A 1 367 ? -11.756 18.392 -1.008 1.00 93.00 367 GLU A O 1
ATOM 3010 N N . GLN A 1 368 ? -10.556 17.888 -2.850 1.00 92.31 368 GLN A N 1
ATOM 3011 C CA . GLN A 1 368 ? -10.968 16.483 -2.890 1.00 92.31 368 GLN A CA 1
ATOM 3012 C C . GLN A 1 368 ? -10.577 15.764 -1.592 1.00 92.31 368 GLN A C 1
ATOM 3014 O O . GLN A 1 368 ? -11.399 15.057 -1.010 1.00 92.31 368 GLN A O 1
ATOM 3019 N N . CYS A 1 369 ? -9.343 15.953 -1.109 1.00 92.69 369 CYS A N 1
ATOM 3020 C CA . CYS A 1 369 ? -8.871 15.362 0.143 1.00 92.69 369 CYS A CA 1
ATOM 3021 C C . CYS A 1 369 ? -9.740 15.791 1.336 1.00 92.69 369 CYS A C 1
ATOM 3023 O O . CYS A 1 369 ? -10.164 14.940 2.117 1.00 92.69 369 CYS A O 1
ATOM 3025 N N . ASN A 1 370 ? -10.042 17.085 1.463 1.00 95.19 370 ASN A N 1
ATOM 3026 C CA . ASN A 1 370 ? -10.860 17.627 2.550 1.00 95.19 370 ASN A CA 1
ATOM 3027 C C . ASN A 1 370 ? -12.298 17.109 2.526 1.00 95.19 370 ASN A C 1
ATOM 3029 O O . ASN A 1 370 ? -12.834 16.710 3.561 1.00 95.19 370 ASN A O 1
ATOM 3033 N N . GLU A 1 371 ? -12.919 17.078 1.351 1.00 95.62 371 GLU A N 1
ATOM 3034 C CA . GLU A 1 371 ? -14.282 16.580 1.219 1.00 95.62 371 GLU A CA 1
ATOM 3035 C C . GLU A 1 371 ? -14.357 15.072 1.483 1.00 95.62 371 GLU A C 1
ATOM 3037 O O . GLU A 1 371 ? -15.215 14.614 2.243 1.00 95.62 371 GLU A O 1
ATOM 3042 N N . ASN A 1 372 ? -13.420 14.300 0.926 1.00 95.81 372 ASN A N 1
ATOM 3043 C CA . ASN A 1 372 ? -13.314 12.867 1.190 1.00 95.81 372 ASN A CA 1
ATOM 3044 C C . ASN A 1 372 ? -13.100 12.597 2.683 1.00 95.81 372 ASN A C 1
ATOM 3046 O O . ASN A 1 372 ? -13.737 11.707 3.240 1.00 95.81 372 ASN A O 1
ATOM 3050 N N . HIS A 1 373 ? -12.268 13.395 3.353 1.00 96.62 373 HIS A N 1
ATOM 3051 C CA . HIS A 1 373 ? -12.046 13.305 4.792 1.00 96.62 373 HIS A CA 1
ATOM 3052 C C . HIS A 1 373 ? -13.329 13.557 5.598 1.00 96.62 373 HIS A C 1
ATOM 3054 O O . HIS A 1 373 ? -13.669 12.757 6.475 1.00 96.62 373 HIS A O 1
ATOM 3060 N N . ALA A 1 374 ? -14.076 14.619 5.282 1.00 97.06 374 ALA A N 1
ATOM 3061 C CA . ALA A 1 374 ? -15.336 14.938 5.952 1.00 97.06 374 ALA A CA 1
ATOM 3062 C C . ALA A 1 374 ? -16.388 13.828 5.759 1.00 97.06 374 ALA A C 1
ATOM 3064 O O . ALA A 1 374 ? -16.962 13.335 6.737 1.00 97.06 374 ALA A O 1
ATOM 3065 N N . ARG A 1 375 ? -16.580 13.367 4.516 1.00 97.50 375 ARG A N 1
ATOM 3066 C CA . ARG A 1 375 ? -17.514 12.278 4.173 1.00 97.50 375 ARG A CA 1
ATOM 3067 C C . ARG A 1 375 ? -17.121 10.947 4.823 1.00 97.50 375 ARG A C 1
ATOM 3069 O O . ARG A 1 375 ? -17.988 10.218 5.310 1.00 97.50 375 ARG A O 1
ATOM 3076 N N . ALA A 1 376 ? -15.826 10.630 4.875 1.00 97.69 376 ALA A N 1
ATOM 3077 C CA . ALA A 1 376 ? -15.318 9.418 5.518 1.00 97.69 376 ALA A CA 1
ATOM 3078 C C . ALA A 1 376 ? -15.566 9.438 7.029 1.00 97.69 376 ALA A C 1
ATOM 3080 O O . ALA A 1 376 ? -16.072 8.461 7.584 1.00 97.69 376 ALA A O 1
ATOM 3081 N N . LYS A 1 377 ? -15.306 10.573 7.693 1.00 97.88 377 LYS A N 1
ATOM 3082 C CA . LYS A 1 377 ? -15.621 10.763 9.118 1.00 97.88 377 LYS A CA 1
ATOM 3083 C C . LYS A 1 377 ? -17.109 10.586 9.408 1.00 97.88 377 LYS A C 1
ATOM 3085 O O . LYS A 1 377 ? -17.463 9.903 10.370 1.00 97.88 377 LYS A O 1
ATOM 3090 N N . GLN A 1 378 ? -17.979 11.154 8.575 1.00 97.75 378 GLN A N 1
ATOM 3091 C CA . GLN A 1 378 ? -19.425 10.969 8.704 1.00 97.75 378 GLN A CA 1
ATOM 3092 C C . GLN A 1 378 ? -19.819 9.492 8.556 1.00 97.75 378 GLN A C 1
ATOM 3094 O O . GLN A 1 378 ? -20.456 8.935 9.451 1.00 97.75 378 GLN A O 1
ATOM 3099 N N . SER A 1 379 ? -19.355 8.836 7.489 1.00 96.81 379 SER A N 1
ATOM 3100 C CA . SER A 1 379 ? -19.633 7.418 7.213 1.00 96.81 379 SER A CA 1
ATOM 3101 C C . SER A 1 379 ? -19.169 6.506 8.354 1.00 96.81 379 SER A C 1
ATOM 3103 O O . SER A 1 379 ? -19.875 5.580 8.758 1.00 96.81 379 SER A O 1
ATOM 3105 N N . PHE A 1 380 ? -18.004 6.799 8.932 1.00 97.50 380 PHE A N 1
ATOM 3106 C CA . PHE A 1 380 ? -17.461 6.074 10.076 1.00 97.50 380 PHE A CA 1
ATOM 3107 C C . PHE A 1 380 ? -18.281 6.277 11.359 1.00 97.50 380 PHE A C 1
ATOM 3109 O O . PHE A 1 380 ? -18.525 5.324 12.103 1.00 97.50 380 PHE A O 1
ATOM 3116 N N . ASN A 1 381 ? -18.760 7.495 11.620 1.00 97.38 381 ASN A N 1
ATOM 3117 C CA . ASN A 1 381 ? -19.648 7.767 12.753 1.00 97.38 381 ASN A CA 1
ATOM 3118 C C . ASN A 1 381 ? -20.997 7.050 12.603 1.00 97.38 381 ASN A C 1
ATOM 3120 O O . ASN A 1 381 ? -21.508 6.475 13.571 1.00 97.38 381 ASN A O 1
ATOM 3124 N N . ASP A 1 382 ? -21.541 7.008 11.388 1.00 95.81 382 ASP A N 1
ATOM 3125 C CA . ASP A 1 382 ? -22.756 6.256 11.078 1.00 95.81 382 ASP A CA 1
ATOM 3126 C C . ASP A 1 382 ? -22.563 4.753 11.259 1.00 95.81 382 ASP A C 1
ATOM 3128 O O . ASP A 1 382 ? -23.432 4.072 11.812 1.00 95.81 382 ASP A O 1
ATOM 3132 N N . LEU A 1 383 ? -21.405 4.232 10.859 1.00 95.06 383 LEU A N 1
ATOM 3133 C CA . LEU A 1 383 ? -21.015 2.848 11.101 1.00 95.06 383 LEU A CA 1
ATOM 3134 C C . LEU A 1 383 ? -20.956 2.529 12.603 1.00 95.06 383 LEU A C 1
ATOM 3136 O O . LEU A 1 383 ? -21.625 1.595 13.053 1.00 95.06 383 LEU A O 1
ATOM 3140 N N . LYS A 1 384 ? -20.263 3.357 13.400 1.00 95.81 384 LYS A N 1
ATOM 3141 C CA . LYS A 1 384 ? -20.216 3.237 14.871 1.00 95.81 384 LYS A CA 1
ATOM 3142 C C . LYS A 1 384 ? -21.615 3.236 15.487 1.00 95.81 384 LYS A C 1
ATOM 3144 O O . LYS A 1 384 ? -21.915 2.412 16.353 1.00 95.81 384 LYS A O 1
ATOM 3149 N N . ARG A 1 385 ? -22.489 4.147 15.048 1.00 95.56 385 ARG A N 1
ATOM 3150 C CA . ARG A 1 385 ? -23.874 4.251 15.532 1.00 95.56 385 ARG A CA 1
ATOM 3151 C C . ARG A 1 385 ? -24.683 2.994 15.209 1.00 95.56 385 ARG A C 1
ATOM 3153 O O . ARG A 1 385 ? -25.335 2.457 16.104 1.00 95.56 385 ARG A O 1
ATOM 3160 N N . ARG A 1 386 ? -24.610 2.492 13.971 1.00 93.25 386 ARG A N 1
ATOM 3161 C CA . ARG A 1 386 ? -25.300 1.258 13.550 1.00 93.25 386 ARG A CA 1
ATOM 3162 C C . ARG A 1 386 ? -24.817 0.032 14.324 1.00 93.25 386 ARG A C 1
ATOM 3164 O O . ARG A 1 386 ? -25.642 -0.789 14.727 1.00 93.25 386 ARG A O 1
ATOM 3171 N N . GLN A 1 387 ? -23.516 -0.061 14.594 1.00 92.00 387 GLN A N 1
ATOM 3172 C CA . GLN A 1 387 ? -22.935 -1.153 15.377 1.00 92.00 387 GLN A CA 1
ATOM 3173 C C . GLN A 1 387 ? -23.401 -1.125 16.841 1.00 92.00 387 GLN A C 1
ATOM 3175 O O . GLN A 1 387 ? -23.808 -2.158 17.368 1.00 92.00 387 GLN A O 1
ATOM 3180 N N . ARG A 1 388 ? -23.448 0.054 17.482 1.00 91.50 388 ARG A N 1
ATOM 3181 C CA . ARG A 1 388 ? -24.006 0.216 18.844 1.00 91.50 388 ARG A CA 1
ATOM 3182 C C . ARG A 1 388 ? -25.474 -0.201 18.929 1.00 91.50 388 ARG A C 1
ATOM 3184 O O . ARG A 1 388 ? -25.890 -0.795 19.915 1.00 91.50 388 ARG A O 1
ATOM 3191 N N . GLN A 1 389 ? -26.242 0.079 17.879 1.00 93.00 389 GLN A N 1
ATOM 3192 C CA . GLN A 1 389 ? -27.648 -0.317 17.769 1.00 93.00 389 GLN A CA 1
ATOM 3193 C C . GLN A 1 389 ? -27.836 -1.798 17.392 1.00 93.00 389 GLN A C 1
ATOM 3195 O O . GLN A 1 389 ? -28.976 -2.236 17.270 1.00 93.00 389 GLN A O 1
ATOM 3200 N N . ARG A 1 390 ? -26.748 -2.562 17.181 1.00 86.88 390 ARG A N 1
ATOM 3201 C CA . ARG A 1 390 ? -26.758 -3.952 16.683 1.00 86.88 390 ARG A CA 1
ATOM 3202 C C . ARG A 1 390 ? -27.541 -4.129 15.372 1.00 86.88 390 ARG A C 1
ATOM 3204 O O . ARG A 1 390 ? -28.098 -5.188 15.112 1.00 86.88 390 ARG A O 1
ATOM 3211 N N . ARG A 1 391 ? -27.586 -3.082 14.541 1.00 80.25 391 ARG A N 1
ATOM 3212 C CA . ARG A 1 391 ? -28.300 -3.064 13.248 1.00 80.25 391 ARG A CA 1
ATOM 3213 C C . ARG A 1 391 ? -27.413 -3.416 12.053 1.00 80.25 391 ARG A C 1
ATOM 3215 O O . ARG A 1 391 ? -27.901 -3.455 10.932 1.00 80.25 391 ARG A O 1
ATOM 3222 N N . ALA A 1 392 ? -26.116 -3.610 12.274 1.00 81.19 392 ALA A N 1
ATOM 3223 C CA . ALA A 1 392 ? -25.135 -3.901 11.234 1.00 81.19 392 ALA A CA 1
ATOM 3224 C C . ALA A 1 392 ? -24.325 -5.153 11.579 1.00 81.19 392 ALA A C 1
ATOM 3226 O O . ALA A 1 392 ? -24.263 -5.561 12.742 1.00 81.19 392 ALA A O 1
ATOM 3227 N N . LYS A 1 393 ? -23.678 -5.726 10.557 1.00 83.31 393 LYS A N 1
ATOM 3228 C CA . LYS A 1 393 ? -22.679 -6.787 10.709 1.00 83.31 393 LYS A CA 1
ATOM 3229 C C . LYS A 1 393 ? -21.619 -6.349 11.723 1.00 83.31 393 LYS A C 1
ATOM 3231 O O . LYS A 1 393 ? -21.177 -5.200 11.712 1.00 83.31 393 LYS A O 1
ATOM 3236 N N . GLN A 1 394 ? -21.237 -7.257 12.615 1.00 89.69 394 GLN A N 1
ATOM 3237 C CA . GLN A 1 394 ? -20.222 -6.972 13.618 1.00 89.69 394 GLN A CA 1
ATOM 3238 C C . GLN A 1 394 ? -18.858 -6.844 12.936 1.00 89.69 394 GLN A C 1
ATOM 3240 O O . GLN A 1 394 ? -18.360 -7.798 12.343 1.00 89.69 394 GLN A O 1
ATOM 3245 N N . ILE A 1 395 ? -18.274 -5.652 13.022 1.00 93.12 395 ILE A N 1
ATOM 3246 C CA . ILE A 1 395 ? -16.921 -5.377 12.541 1.00 93.12 395 ILE A CA 1
ATOM 3247 C C . ILE A 1 395 ? -15.959 -5.559 13.719 1.00 93.12 395 ILE A C 1
ATOM 3249 O O . ILE A 1 395 ? -16.277 -5.070 14.813 1.00 93.12 395 ILE A O 1
ATOM 3253 N N . PRO A 1 396 ? -14.806 -6.230 13.525 1.00 94.38 396 PRO A N 1
ATOM 3254 C CA . PRO A 1 396 ? -13.791 -6.373 14.564 1.00 94.38 396 PRO A CA 1
ATOM 3255 C C . PRO A 1 396 ? -13.414 -5.023 15.184 1.00 94.38 396 PRO A C 1
ATOM 3257 O O . PRO A 1 396 ? -13.279 -4.012 14.487 1.00 94.38 396 PRO A O 1
ATOM 3260 N N . SER A 1 397 ? -13.250 -4.995 16.506 1.00 94.12 397 SER A N 1
ATOM 3261 C CA . SER A 1 397 ? -12.947 -3.763 17.247 1.00 94.12 397 SER A CA 1
ATOM 3262 C C . SER A 1 397 ? -11.603 -3.164 16.822 1.00 94.12 397 SER A C 1
ATOM 3264 O O . SER A 1 397 ? -11.493 -1.944 16.692 1.00 94.12 397 SER A O 1
ATOM 3266 N N . SER A 1 398 ? -10.614 -4.012 16.533 1.00 96.19 398 SER A N 1
ATOM 3267 C CA . SER A 1 398 ? -9.307 -3.627 15.997 1.00 96.19 398 SER A CA 1
ATOM 3268 C C . SER A 1 398 ? -9.410 -2.938 14.636 1.00 96.19 398 SER A C 1
ATOM 3270 O O . SER A 1 398 ? -8.786 -1.898 14.440 1.00 96.19 398 SER A O 1
ATOM 3272 N N . LEU A 1 399 ? -10.254 -3.443 13.728 1.00 97.50 399 LEU A N 1
ATOM 3273 C CA . LEU A 1 399 ? -10.504 -2.820 12.427 1.00 97.50 399 LEU A CA 1
ATOM 3274 C C . LEU A 1 399 ? -11.213 -1.473 12.584 1.00 97.50 399 LEU A C 1
ATOM 3276 O O . LEU A 1 399 ? -10.804 -0.487 11.975 1.00 97.50 399 LEU A O 1
ATOM 3280 N N . MET A 1 400 ? -12.218 -1.389 13.461 1.00 97.06 400 MET A N 1
ATOM 3281 C CA . MET A 1 400 ? -12.861 -0.111 13.789 1.00 97.06 400 MET A CA 1
ATOM 3282 C C . MET A 1 400 ? -11.860 0.900 14.358 1.00 97.06 400 MET A C 1
ATOM 3284 O O . MET A 1 400 ? -11.913 2.076 14.000 1.00 97.06 400 MET A O 1
ATOM 3288 N N . LYS A 1 401 ? -10.939 0.461 15.221 1.00 96.38 401 LYS A N 1
ATOM 3289 C CA . LYS A 1 401 ? -9.873 1.312 15.761 1.00 96.38 401 LYS A CA 1
ATOM 3290 C C . LYS A 1 401 ? -8.934 1.779 14.649 1.00 96.38 401 LYS A C 1
ATOM 3292 O O . LYS A 1 401 ? -8.756 2.981 14.503 1.00 96.38 401 LYS A O 1
ATOM 3297 N N . ALA A 1 402 ? -8.424 0.863 13.826 1.00 97.81 402 ALA A N 1
ATOM 3298 C CA . ALA A 1 402 ? -7.520 1.170 12.718 1.00 97.81 402 ALA A CA 1
ATOM 3299 C C . ALA A 1 402 ? -8.133 2.161 11.713 1.00 97.81 402 ALA A C 1
ATOM 3301 O O . ALA A 1 402 ? -7.452 3.092 11.290 1.00 97.81 402 ALA A O 1
ATOM 3302 N N . ILE A 1 403 ? -9.424 2.019 11.381 1.00 98.25 403 ILE A N 1
ATOM 3303 C CA . ILE A 1 403 ? -10.155 3.003 10.566 1.00 98.25 403 ILE A CA 1
ATOM 3304 C C . ILE A 1 403 ? -10.132 4.376 11.245 1.00 98.25 403 ILE A C 1
ATOM 3306 O O . ILE A 1 403 ? -9.796 5.368 10.608 1.00 98.25 403 ILE A O 1
ATOM 3310 N N . GLY A 1 404 ? -10.467 4.442 12.536 1.00 97.56 404 GLY A N 1
ATOM 3311 C CA . GLY A 1 404 ? -10.452 5.697 13.290 1.00 97.56 404 GLY A CA 1
ATOM 3312 C C . GLY A 1 404 ? -9.084 6.375 13.277 1.00 97.56 404 GLY A C 1
ATOM 3313 O O . GLY A 1 404 ? -9.003 7.560 12.965 1.00 97.56 404 GLY A O 1
ATOM 3314 N N . GLU A 1 405 ? -8.023 5.611 13.527 1.00 96.81 405 GLU A N 1
ATOM 3315 C CA . GLU A 1 405 ? -6.639 6.093 13.488 1.00 96.81 405 GLU A CA 1
ATOM 3316 C C . GLU A 1 405 ? -6.251 6.612 12.094 1.00 96.81 405 GLU A C 1
ATOM 3318 O O . GLU A 1 405 ? -5.717 7.712 11.972 1.00 96.81 405 GLU A O 1
ATOM 3323 N N . CYS A 1 406 ? -6.631 5.912 11.019 1.00 97.50 406 CYS A N 1
ATOM 3324 C CA . CYS A 1 406 ? -6.375 6.381 9.653 1.00 97.50 406 CYS A CA 1
ATOM 3325 C C . CYS A 1 406 ? -7.096 7.692 9.302 1.00 97.50 406 CYS A C 1
ATOM 3327 O O . CYS A 1 406 ? -6.609 8.434 8.458 1.00 97.50 406 CYS A O 1
ATOM 3329 N N . LEU A 1 407 ? -8.273 7.953 9.886 1.00 97.19 407 LEU A N 1
ATOM 3330 C CA . LEU A 1 407 ? -9.088 9.138 9.584 1.00 97.19 407 LEU A CA 1
ATOM 3331 C C . LEU A 1 407 ? -8.799 10.327 10.507 1.00 97.19 407 LEU A C 1
ATOM 3333 O O . LEU A 1 407 ? -9.186 11.450 10.189 1.00 97.19 407 LEU A O 1
ATOM 3337 N N . GLN A 1 408 ? -8.244 10.090 11.694 1.00 93.56 408 GLN A N 1
ATOM 3338 C CA . GLN A 1 408 ? -8.108 11.113 12.735 1.00 93.56 408 GLN A CA 1
ATOM 3339 C C . GLN A 1 408 ? -6.651 11.436 13.063 1.00 93.56 408 GLN A C 1
ATOM 3341 O O . GLN A 1 408 ? -6.404 12.561 13.489 1.00 93.56 408 GLN A O 1
ATOM 3346 N N . LEU A 1 409 ? -5.715 10.504 12.830 1.00 89.81 409 LEU A N 1
ATOM 3347 C CA . LEU A 1 409 ? -4.296 10.642 13.169 1.00 89.81 409 LEU A CA 1
ATOM 3348 C C . LEU A 1 409 ? -4.081 11.120 14.612 1.00 89.81 409 LEU A C 1
ATOM 3350 O O . LEU A 1 409 ? -3.380 12.103 14.847 1.00 89.81 409 LEU A O 1
ATOM 3354 N N . HIS A 1 410 ? -4.727 10.475 15.589 1.00 83.88 410 HIS A N 1
ATOM 3355 C CA . HIS A 1 410 ? -4.559 10.885 16.981 1.00 83.88 410 HIS A CA 1
ATOM 3356 C C . HIS A 1 410 ? -3.119 10.646 17.417 1.00 83.88 410 HIS A C 1
ATOM 3358 O O . HIS A 1 410 ? -2.686 9.502 17.514 1.00 83.88 410 HIS A O 1
ATOM 3364 N N . THR A 1 411 ? -2.381 11.703 17.734 1.00 72.31 411 THR A N 1
ATOM 3365 C CA . THR A 1 411 ? -1.061 11.544 18.338 1.00 72.31 411 THR A CA 1
ATOM 3366 C C . THR A 1 411 ? -1.234 10.858 19.698 1.00 72.31 411 THR A C 1
ATOM 3368 O O . THR A 1 411 ? -1.963 11.388 20.544 1.00 72.31 411 THR A O 1
ATOM 3371 N N . PRO A 1 412 ? -0.619 9.683 19.936 1.00 68.69 412 PRO A N 1
ATOM 3372 C CA . PRO A 1 412 ? -0.654 9.050 21.248 1.00 68.69 412 PRO A CA 1
ATOM 3373 C C . PRO A 1 412 ? -0.153 10.036 22.306 1.00 68.69 412 PRO A C 1
ATOM 3375 O O . PRO A 1 412 ? 0.804 10.767 22.059 1.00 68.69 412 PRO A O 1
ATOM 3378 N N . SER A 1 413 ? -0.771 10.065 23.487 1.00 61.75 413 SER A N 1
ATOM 3379 C CA . SER A 1 413 ? -0.407 11.012 24.554 1.00 61.75 413 SER A CA 1
ATOM 3380 C C . SER A 1 413 ? 1.058 10.890 24.999 1.00 61.75 413 SER A C 1
ATOM 3382 O O . SER A 1 413 ? 1.637 11.861 25.471 1.00 61.75 413 SER A O 1
ATOM 3384 N N . THR A 1 414 ? 1.676 9.725 24.789 1.00 56.78 414 THR A N 1
ATOM 3385 C CA . THR A 1 414 ? 3.101 9.452 25.037 1.00 56.78 414 THR A CA 1
ATOM 3386 C C . THR A 1 414 ? 4.038 10.038 23.972 1.00 56.78 414 THR A C 1
ATOM 3388 O O . THR A 1 414 ? 5.240 10.133 24.188 1.00 56.78 414 THR A O 1
ATOM 3391 N N . ALA A 1 415 ? 3.504 10.478 22.830 1.00 57.09 415 ALA A N 1
ATOM 3392 C CA . ALA A 1 415 ? 4.248 10.960 21.668 1.00 57.09 415 ALA A CA 1
ATOM 3393 C C . ALA A 1 415 ? 4.112 12.479 21.455 1.00 57.09 415 ALA A C 1
ATOM 3395 O O . ALA A 1 415 ? 4.260 12.951 20.329 1.00 57.09 415 ALA A O 1
ATOM 3396 N N . ALA A 1 416 ? 3.838 13.248 22.518 1.00 50.94 416 ALA A N 1
ATOM 3397 C CA . ALA A 1 416 ? 3.483 14.674 22.476 1.00 50.94 416 ALA A CA 1
ATOM 3398 C C . ALA A 1 416 ? 4.457 15.595 21.699 1.00 50.94 416 ALA A C 1
ATOM 3400 O O . ALA A 1 416 ? 4.067 16.695 21.323 1.00 50.94 416 ALA A O 1
ATOM 3401 N N . ASN A 1 417 ? 5.676 15.135 21.394 1.00 57.59 417 ASN A N 1
ATOM 3402 C CA . ASN A 1 417 ? 6.689 15.891 20.647 1.00 57.59 417 ASN A CA 1
ATOM 3403 C C . ASN A 1 417 ? 6.988 15.355 19.235 1.00 57.59 417 ASN A C 1
ATOM 3405 O O . ASN A 1 417 ? 7.856 15.896 18.551 1.00 57.59 417 ASN A O 1
ATOM 3409 N N . ASN A 1 418 ? 6.309 14.303 18.777 1.00 66.81 418 ASN A N 1
ATOM 3410 C CA . ASN A 1 418 ? 6.616 13.687 17.491 1.00 66.81 418 ASN A CA 1
ATOM 3411 C C . ASN A 1 418 ? 5.836 14.382 16.370 1.00 66.81 418 ASN A C 1
ATOM 3413 O O . ASN A 1 418 ? 4.630 14.180 16.216 1.00 66.81 418 ASN A O 1
ATOM 3417 N N . ASN A 1 419 ? 6.533 15.186 15.564 1.00 81.19 419 ASN A N 1
ATOM 3418 C CA . ASN A 1 419 ? 5.963 15.754 14.350 1.00 81.19 419 ASN A CA 1
ATOM 3419 C C . ASN A 1 419 ? 5.638 14.620 13.364 1.00 81.19 419 ASN A C 1
ATOM 3421 O O . ASN A 1 419 ? 6.532 14.072 12.723 1.00 81.19 419 ASN A O 1
ATOM 3425 N N . LEU A 1 420 ? 4.354 14.274 13.223 1.00 86.06 420 LEU A N 1
ATOM 3426 C CA . LEU A 1 420 ? 3.906 13.236 12.289 1.00 86.06 420 LEU A CA 1
ATOM 3427 C C . LEU A 1 420 ? 4.239 13.572 10.826 1.00 86.06 420 LEU A C 1
ATOM 3429 O O . LEU A 1 420 ? 4.229 12.681 9.992 1.00 86.06 420 LEU A O 1
ATOM 3433 N N . GLN A 1 421 ? 4.604 14.810 10.488 1.00 84.25 421 GLN A N 1
ATOM 3434 C CA . GLN A 1 421 ? 5.080 15.133 9.140 1.00 84.25 421 GLN A CA 1
ATOM 3435 C C . GLN A 1 421 ? 6.393 14.419 8.779 1.00 84.25 421 GLN A C 1
ATOM 3437 O O . GLN A 1 421 ? 6.669 14.214 7.597 1.00 84.25 421 GLN A O 1
ATOM 3442 N N . GLU A 1 422 ? 7.193 14.023 9.772 1.00 84.62 422 GLU A N 1
ATOM 3443 C CA . GLU A 1 422 ? 8.443 13.301 9.558 1.00 84.62 422 GLU A CA 1
ATOM 3444 C C . GLU A 1 422 ? 8.212 11.804 9.311 1.00 84.62 422 GLU A C 1
ATOM 3446 O O . GLU A 1 422 ? 7.364 11.167 9.938 1.00 84.62 422 GLU A O 1
ATOM 3451 N N . GLU A 1 423 ? 9.032 11.209 8.436 1.00 84.25 423 GLU A N 1
ATOM 3452 C CA . GLU A 1 423 ? 8.904 9.801 8.039 1.00 84.25 423 GLU A CA 1
ATOM 3453 C C . GLU A 1 423 ? 9.004 8.821 9.222 1.00 84.25 423 GLU A C 1
ATOM 3455 O O . GLU A 1 423 ? 8.225 7.871 9.303 1.00 84.25 423 GLU A O 1
ATOM 3460 N N . GLY A 1 424 ? 9.953 9.022 10.139 1.00 86.38 424 GLY A N 1
ATOM 3461 C CA . GLY A 1 424 ? 10.140 8.129 11.288 1.00 86.38 424 GLY A CA 1
ATOM 3462 C C . GLY A 1 424 ? 8.891 8.070 12.179 1.00 86.38 424 GLY A C 1
ATOM 3463 O O . GLY A 1 424 ? 8.294 6.998 12.312 1.00 86.38 424 GLY A O 1
ATOM 3464 N N . PRO A 1 425 ? 8.452 9.209 12.744 1.00 88.12 425 PRO A N 1
ATOM 3465 C CA . PRO A 1 425 ? 7.223 9.313 13.523 1.00 88.12 425 PRO A CA 1
ATOM 3466 C C . PRO A 1 425 ? 5.985 8.712 12.858 1.00 88.12 425 PRO A C 1
ATOM 3468 O O . PRO A 1 425 ? 5.284 7.917 13.487 1.00 88.12 425 PRO A O 1
ATOM 3471 N N . ILE A 1 426 ? 5.719 9.029 11.588 1.00 89.81 426 ILE A N 1
ATOM 3472 C CA . ILE A 1 426 ? 4.507 8.530 10.926 1.00 89.81 426 ILE A CA 1
ATOM 3473 C C . ILE A 1 426 ? 4.559 7.035 10.639 1.00 89.81 426 ILE A C 1
ATOM 3475 O O . ILE A 1 426 ? 3.551 6.346 10.780 1.00 89.81 426 ILE A O 1
ATOM 3479 N N . ARG A 1 427 ? 5.726 6.487 10.287 1.00 90.31 427 ARG A N 1
ATOM 3480 C CA . ARG A 1 427 ? 5.875 5.034 10.125 1.00 90.31 427 ARG A CA 1
ATOM 3481 C C . ARG A 1 427 ? 5.700 4.317 11.456 1.00 90.31 427 ARG A C 1
ATOM 3483 O O . ARG A 1 427 ? 5.092 3.250 11.489 1.00 90.31 427 ARG A O 1
ATOM 3490 N N . HIS A 1 428 ? 6.169 4.915 12.550 1.00 89.12 428 HIS A N 1
ATOM 3491 C CA . HIS A 1 428 ? 5.981 4.356 13.882 1.00 89.12 428 HIS A CA 1
ATOM 3492 C C . HIS A 1 428 ? 4.499 4.386 14.255 1.00 89.12 428 HIS A C 1
ATOM 3494 O O . HIS A 1 428 ? 3.980 3.377 14.717 1.00 89.12 428 HIS A O 1
ATOM 3500 N N . TYR A 1 429 ? 3.796 5.480 13.951 1.00 92.19 429 TYR A N 1
ATOM 3501 C CA . TYR A 1 429 ? 2.345 5.578 14.100 1.00 92.19 429 TYR A CA 1
ATOM 3502 C C . TYR A 1 429 ? 1.596 4.513 13.282 1.00 92.19 429 TYR A C 1
ATOM 3504 O O . TYR A 1 429 ? 0.727 3.823 13.813 1.00 92.19 429 TYR A O 1
ATOM 3512 N N . ILE A 1 430 ? 1.953 4.308 12.008 1.00 93.75 430 ILE A N 1
ATOM 3513 C CA . ILE A 1 430 ? 1.356 3.245 11.183 1.00 93.75 430 ILE A CA 1
ATOM 3514 C C . ILE A 1 430 ? 1.579 1.876 11.838 1.00 93.75 430 ILE A C 1
ATOM 3516 O O . ILE A 1 430 ? 0.642 1.084 11.935 1.00 93.75 430 ILE A O 1
ATOM 3520 N N . LEU A 1 431 ? 2.791 1.596 12.321 1.00 92.50 431 LEU A N 1
ATOM 3521 C CA . LEU A 1 431 ? 3.100 0.340 12.999 1.00 92.50 431 LEU A CA 1
ATOM 3522 C C . LEU A 1 431 ? 2.275 0.164 14.284 1.00 92.50 431 LEU A C 1
ATOM 3524 O O . LEU A 1 431 ? 1.600 -0.854 14.439 1.00 92.50 431 LEU A O 1
ATOM 3528 N N . SER A 1 432 ? 2.310 1.134 15.196 1.00 90.69 432 SER A N 1
ATOM 3529 C CA . SER A 1 432 ? 1.764 0.997 16.550 1.00 90.69 432 SER A CA 1
ATOM 3530 C C . SER A 1 432 ? 0.247 1.184 16.622 1.00 90.69 432 SER A C 1
ATOM 3532 O O . SER A 1 432 ? -0.422 0.468 17.370 1.00 90.69 432 SER A O 1
ATOM 3534 N N . CYS A 1 433 ? -0.314 2.097 15.828 1.00 93.62 433 CYS A N 1
ATOM 3535 C CA . CYS A 1 433 ? -1.728 2.472 15.890 1.00 93.62 433 CYS A CA 1
ATOM 3536 C C . CYS A 1 433 ? -2.596 1.768 14.838 1.00 93.62 433 CYS A C 1
ATOM 3538 O O . CYS A 1 433 ? -3.797 1.616 15.062 1.00 93.62 433 CYS A O 1
ATOM 3540 N N . ILE A 1 434 ? -2.017 1.313 13.719 1.00 96.12 434 ILE A N 1
ATOM 3541 C CA . ILE A 1 434 ? -2.773 0.700 12.613 1.00 96.12 434 ILE A CA 1
ATOM 3542 C C . ILE A 1 434 ? -2.417 -0.783 12.458 1.00 96.12 434 ILE A C 1
ATOM 3544 O O . ILE A 1 434 ? -3.290 -1.636 12.595 1.00 96.12 434 ILE A O 1
ATOM 3548 N N . VAL A 1 435 ? -1.149 -1.116 12.203 1.00 95.75 435 VAL A N 1
ATOM 3549 C CA . VAL A 1 435 ? -0.724 -2.494 11.891 1.00 95.75 435 VAL A CA 1
ATOM 3550 C C . VAL A 1 435 ? -0.822 -3.404 13.112 1.00 95.75 435 VAL A C 1
ATOM 3552 O O . VAL A 1 435 ? -1.436 -4.465 13.023 1.00 95.75 435 VAL A O 1
ATOM 3555 N N . LYS A 1 436 ? -0.249 -3.006 14.253 1.00 93.62 436 LYS A N 1
ATOM 3556 C CA . LYS A 1 436 ? -0.183 -3.839 15.463 1.00 93.62 436 LYS A CA 1
ATOM 3557 C C . LYS A 1 436 ? -1.566 -4.222 16.013 1.00 93.62 436 LYS A C 1
ATOM 3559 O O . LYS A 1 436 ? -1.755 -5.391 16.326 1.00 93.62 436 LYS A O 1
ATOM 3564 N N . PRO A 1 437 ? -2.573 -3.330 16.081 1.00 95.44 437 PRO A N 1
ATOM 3565 C CA . PRO A 1 437 ? -3.915 -3.738 16.496 1.00 95.44 437 PRO A CA 1
ATOM 3566 C C . PRO A 1 437 ? -4.554 -4.774 15.562 1.00 95.44 437 PRO A C 1
ATOM 3568 O O . PRO A 1 437 ? -5.223 -5.685 16.043 1.00 95.44 437 PRO A O 1
ATOM 3571 N N . LEU A 1 438 ? -4.343 -4.657 14.245 1.00 97.25 438 LEU A N 1
ATOM 3572 C CA . LEU A 1 438 ? -4.842 -5.636 13.272 1.00 97.25 438 LEU A CA 1
ATOM 3573 C C . LEU A 1 438 ? -4.109 -6.979 13.411 1.00 97.25 438 LEU A C 1
ATOM 3575 O O . LEU A 1 438 ? -4.757 -8.021 13.422 1.00 97.25 438 LEU A O 1
ATOM 3579 N N . ALA A 1 439 ? -2.782 -6.940 13.562 1.00 95.25 439 ALA A N 1
ATOM 3580 C CA . ALA A 1 439 ? -1.929 -8.100 13.824 1.00 95.25 439 ALA A CA 1
ATOM 3581 C C . ALA A 1 439 ? -2.387 -8.865 15.073 1.00 95.25 439 ALA A C 1
ATOM 3583 O O . ALA A 1 439 ? -2.710 -10.046 14.991 1.00 95.25 439 ALA A O 1
ATOM 3584 N N . ASN A 1 440 ? -2.512 -8.160 16.199 1.00 94.44 440 ASN A N 1
ATOM 3585 C CA . ASN A 1 440 ? -2.901 -8.747 17.475 1.00 94.44 440 ASN A CA 1
ATOM 3586 C C . ASN A 1 440 ? -4.290 -9.393 17.415 1.00 94.44 440 ASN A C 1
ATOM 3588 O O . ASN A 1 440 ? -4.499 -10.431 18.033 1.00 94.44 440 ASN A O 1
ATOM 3592 N N . GLU A 1 441 ? -5.250 -8.793 16.707 1.00 95.94 441 GLU A N 1
ATOM 3593 C CA . GLU A 1 441 ? -6.578 -9.393 16.537 1.00 95.94 441 GLU A CA 1
ATOM 3594 C C . GLU A 1 441 ? -6.521 -10.640 15.644 1.00 95.94 441 GLU A C 1
ATOM 3596 O O . GLU A 1 441 ? -7.199 -11.623 15.925 1.00 95.94 441 GLU A O 1
ATOM 3601 N N . LEU A 1 442 ? -5.711 -10.632 14.582 1.00 94.94 442 LEU A N 1
ATOM 3602 C CA . LEU A 1 442 ? -5.525 -11.806 13.729 1.00 94.94 442 LEU A CA 1
ATOM 3603 C C . LEU A 1 442 ? -4.919 -12.977 14.508 1.00 94.94 442 LEU A C 1
ATOM 3605 O O . LEU A 1 442 ? -5.449 -14.086 14.432 1.00 94.94 442 LEU A O 1
ATOM 3609 N N . GLU A 1 443 ? -3.867 -12.725 15.284 1.00 94.44 443 GLU A N 1
ATOM 3610 C CA . GLU A 1 443 ? -3.180 -1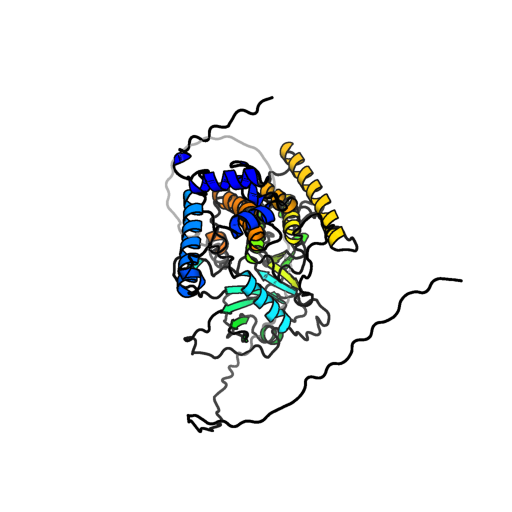3.745 16.082 1.00 94.44 443 GLU A CA 1
ATOM 3611 C C . GLU A 1 443 ? -4.052 -14.230 17.241 1.00 94.44 443 GLU A C 1
ATOM 3613 O O . GLU A 1 443 ? -4.372 -15.414 17.325 1.00 94.44 443 GLU A O 1
ATOM 3618 N N . ASN A 1 444 ? -4.497 -13.315 18.104 1.00 93.88 444 ASN A N 1
ATOM 3619 C CA . ASN A 1 444 ? -5.184 -13.676 19.345 1.00 93.88 444 ASN A CA 1
ATOM 3620 C C . ASN A 1 444 ? -6.680 -13.948 19.142 1.00 93.88 444 ASN A C 1
ATOM 3622 O O . ASN A 1 444 ? -7.256 -14.781 19.836 1.00 93.88 444 ASN A O 1
ATOM 3626 N N . GLY A 1 445 ? -7.326 -13.233 18.218 1.00 93.81 445 GLY A N 1
ATOM 3627 C CA . GLY A 1 445 ? -8.767 -13.336 17.969 1.00 93.81 445 GLY A CA 1
ATOM 3628 C C . GLY A 1 445 ? -9.138 -14.403 16.940 1.00 93.81 445 GLY A C 1
ATOM 3629 O O . GLY A 1 445 ? -10.177 -15.046 17.077 1.00 93.81 445 GLY A O 1
ATOM 3630 N N . TYR A 1 446 ? -8.296 -14.618 15.923 1.00 94.25 446 TYR A N 1
ATOM 3631 C CA . TYR A 1 446 ? -8.582 -15.541 14.816 1.00 94.25 446 TYR A CA 1
ATOM 3632 C C . TYR A 1 446 ? -7.573 -16.688 14.664 1.00 94.25 446 TYR A C 1
ATOM 3634 O O . TYR A 1 446 ? -7.713 -17.475 13.724 1.00 94.25 446 TYR A O 1
ATOM 3642 N N . GLY A 1 447 ? -6.566 -16.791 15.541 1.00 93.19 447 GLY A N 1
ATOM 3643 C CA . GLY A 1 447 ? -5.556 -17.854 15.492 1.00 93.19 447 GLY A CA 1
ATOM 3644 C C . GLY A 1 447 ? -4.731 -17.854 14.203 1.00 93.19 447 GLY A C 1
ATOM 3645 O O . GLY A 1 447 ? -4.282 -18.906 13.754 1.00 93.19 447 GLY A O 1
ATOM 3646 N N . VAL A 1 448 ? -4.595 -16.702 13.542 1.00 90.38 448 VAL A N 1
ATOM 3647 C CA . VAL A 1 448 ? -3.815 -16.567 12.308 1.00 90.38 448 VAL A CA 1
ATOM 3648 C C . VAL A 1 448 ? -2.365 -16.308 12.680 1.00 90.38 448 VAL A C 1
ATOM 3650 O O . VAL A 1 448 ? -2.036 -15.232 13.167 1.00 90.38 448 VAL A O 1
ATOM 3653 N N . LEU A 1 449 ? -1.488 -17.264 12.388 1.00 89.75 449 LEU A N 1
ATOM 3654 C CA . LEU A 1 449 ? -0.049 -17.052 12.489 1.00 89.75 449 LEU A CA 1
ATOM 3655 C C . LEU A 1 449 ? 0.393 -16.108 11.362 1.00 89.75 449 LEU A C 1
ATOM 3657 O O . LEU A 1 449 ? 0.294 -16.437 10.179 1.00 89.75 449 LEU A O 1
ATOM 3661 N N . LEU A 1 450 ? 0.874 -14.912 11.709 1.00 87.44 450 LEU A N 1
ATOM 3662 C CA . LEU A 1 450 ? 1.269 -13.905 10.711 1.00 87.44 450 LEU A CA 1
ATOM 3663 C C . LEU A 1 450 ? 2.470 -14.352 9.875 1.00 87.44 450 LEU A C 1
ATOM 3665 O O . LEU A 1 450 ? 2.618 -13.953 8.721 1.00 87.44 450 LEU A O 1
ATOM 3669 N N . GLU A 1 451 ? 3.313 -15.214 10.439 1.00 82.19 451 GLU A N 1
ATOM 3670 C CA . GLU A 1 451 ? 4.375 -15.885 9.701 1.00 82.19 451 GLU A CA 1
ATOM 3671 C C . GLU A 1 451 ? 3.826 -16.753 8.569 1.00 82.19 451 GLU A C 1
ATOM 3673 O O . GLU A 1 451 ? 4.351 -16.724 7.455 1.00 82.19 451 GLU A O 1
ATOM 3678 N N . ASP A 1 452 ? 2.745 -17.482 8.833 1.00 81.12 452 ASP A N 1
ATOM 3679 C CA . ASP A 1 452 ? 2.106 -18.355 7.857 1.00 81.12 452 ASP A CA 1
ATOM 3680 C C . ASP A 1 452 ? 1.344 -17.544 6.827 1.00 81.12 452 ASP A C 1
ATOM 3682 O O . ASP A 1 452 ? 1.322 -17.926 5.662 1.00 81.12 452 ASP A O 1
ATOM 3686 N N . LEU A 1 453 ? 0.808 -16.380 7.196 1.00 78.50 453 LEU A N 1
ATOM 3687 C CA . LEU A 1 453 ? 0.261 -15.454 6.211 1.00 78.50 453 LEU A CA 1
ATOM 3688 C C . LEU A 1 453 ? 1.332 -14.979 5.225 1.00 78.50 453 LEU A C 1
ATOM 3690 O O . LEU A 1 453 ? 0.979 -14.564 4.137 1.00 78.50 453 LEU A O 1
ATOM 3694 N N . HIS A 1 454 ? 2.623 -15.044 5.555 1.00 69.25 454 HIS A N 1
ATOM 3695 C CA . HIS A 1 454 ? 3.698 -14.743 4.606 1.00 69.25 454 HIS A CA 1
ATOM 3696 C C . HIS A 1 454 ? 4.252 -15.995 3.898 1.00 69.25 454 HIS A C 1
ATOM 3698 O O . HIS A 1 454 ? 4.734 -15.873 2.770 1.00 69.25 454 HIS A O 1
ATOM 3704 N N . LYS A 1 455 ? 4.189 -17.180 4.529 1.00 67.38 455 LYS A N 1
ATOM 3705 C CA . LYS A 1 455 ? 4.723 -18.457 4.000 1.00 67.38 455 LYS A CA 1
ATOM 3706 C C . LYS A 1 455 ? 3.718 -19.254 3.165 1.00 67.38 455 LYS A C 1
ATOM 3708 O O . LYS A 1 455 ? 4.083 -19.731 2.097 1.00 67.38 455 LYS A O 1
ATOM 3713 N N . SER A 1 456 ? 2.454 -19.327 3.589 1.00 56.03 456 SER A N 1
ATOM 3714 C CA . SER A 1 456 ? 1.337 -20.063 2.946 1.00 56.03 456 SER A CA 1
ATOM 3715 C C . SER A 1 456 ? 0.903 -19.462 1.601 1.00 56.03 456 SER A C 1
ATOM 3717 O O . SER A 1 456 ? -0.180 -19.725 1.087 1.00 56.03 456 SER A O 1
ATOM 3719 N N . LEU A 1 457 ? 1.735 -18.580 1.051 1.00 51.84 457 LEU A N 1
ATOM 3720 C CA . LEU A 1 457 ? 1.461 -17.748 -0.104 1.00 51.84 457 LEU A CA 1
ATOM 3721 C C . LEU A 1 457 ? 2.229 -18.175 -1.346 1.00 51.84 457 LEU A C 1
ATOM 3723 O O . LEU A 1 457 ? 2.266 -17.435 -2.330 1.00 51.84 457 LEU A O 1
ATOM 3727 N N . ILE A 1 458 ? 2.828 -19.355 -1.344 1.00 50.38 458 ILE A N 1
ATOM 3728 C CA . ILE A 1 458 ? 2.929 -20.124 -2.576 1.00 50.38 458 ILE A CA 1
ATOM 3729 C C . ILE A 1 458 ? 1.556 -20.787 -2.680 1.00 50.38 458 ILE A C 1
ATOM 3731 O O . ILE A 1 458 ? 1.233 -21.578 -1.801 1.00 50.38 458 ILE A O 1
ATOM 3735 N N . PRO A 1 459 ? 0.690 -20.442 -3.651 1.00 47.97 459 PRO A N 1
ATOM 3736 C CA . PRO A 1 459 ? -0.371 -21.341 -4.047 1.00 47.97 459 PRO A CA 1
ATOM 3737 C C . PRO A 1 459 ? 0.297 -22.655 -4.412 1.00 47.97 459 PRO A C 1
ATOM 3739 O O . PRO A 1 459 ? 0.781 -22.821 -5.529 1.00 47.97 459 PRO A O 1
ATOM 3742 N N . GLU A 1 460 ? 0.421 -23.553 -3.448 1.00 46.59 460 GLU A N 1
ATOM 3743 C CA . GLU A 1 460 ? 0.719 -24.929 -3.747 1.00 46.59 460 GLU A CA 1
ATOM 3744 C C . GLU A 1 460 ? -0.432 -25.385 -4.636 1.00 46.59 460 GLU A C 1
ATOM 3746 O O . GLU A 1 460 ? -1.589 -25.466 -4.226 1.00 46.59 460 GLU A O 1
ATOM 3751 N N . MET A 1 461 ? -0.092 -25.643 -5.895 1.00 48.19 461 MET A N 1
ATOM 3752 C CA . MET A 1 461 ? -0.903 -26.367 -6.867 1.00 48.19 461 MET A CA 1
ATOM 3753 C C . MET A 1 461 ? -1.209 -27.810 -6.412 1.00 48.19 461 MET A C 1
ATOM 3755 O O . MET A 1 461 ? -1.680 -28.607 -7.213 1.00 48.19 461 MET A O 1
ATOM 3759 N N . GLN A 1 462 ? -0.916 -28.182 -5.162 1.00 44.22 462 GLN A N 1
ATOM 3760 C CA . GLN A 1 462 ? -0.953 -29.566 -4.695 1.00 44.22 462 GLN A CA 1
ATOM 3761 C C . GLN A 1 462 ? -2.309 -30.004 -4.134 1.00 44.22 462 GLN A C 1
ATOM 3763 O O . GLN A 1 462 ? -2.539 -31.201 -4.047 1.00 44.22 462 GLN A O 1
ATOM 3768 N N . ALA A 1 463 ? -3.239 -29.091 -3.833 1.00 47.38 463 ALA A N 1
ATOM 3769 C CA . ALA A 1 463 ? -4.542 -29.494 -3.290 1.00 47.38 463 ALA A CA 1
ATOM 3770 C C . ALA A 1 463 ? -5.523 -30.074 -4.334 1.00 47.38 463 ALA A C 1
ATOM 3772 O O . ALA A 1 463 ? -6.455 -30.770 -3.952 1.00 47.38 463 ALA A O 1
ATOM 3773 N N . ASP A 1 464 ? -5.315 -29.847 -5.639 1.00 48.28 464 ASP A N 1
ATOM 3774 C CA . ASP A 1 464 ? -6.282 -30.259 -6.676 1.00 48.28 464 ASP A CA 1
ATOM 3775 C C . ASP A 1 464 ? -5.976 -31.640 -7.306 1.00 48.28 464 ASP A C 1
ATOM 3777 O O . ASP A 1 464 ? -6.675 -32.059 -8.228 1.00 48.28 464 ASP A O 1
ATOM 3781 N N . LEU A 1 465 ? -4.952 -32.366 -6.831 1.00 50.84 465 LEU A N 1
ATOM 3782 C CA . LEU A 1 465 ? -4.626 -33.718 -7.323 1.00 50.84 465 LEU A CA 1
ATOM 3783 C C . LEU A 1 465 ? -4.903 -34.851 -6.325 1.00 50.84 465 LEU A C 1
ATOM 3785 O O . LEU A 1 465 ? -4.876 -36.006 -6.741 1.00 50.84 465 LEU A O 1
ATOM 3789 N N . GLU A 1 466 ? -5.210 -34.561 -5.058 1.00 48.31 466 GLU A N 1
ATOM 3790 C CA . GLU A 1 466 ? -5.455 -35.616 -4.056 1.00 48.31 466 GLU A CA 1
ATOM 3791 C C . GLU A 1 466 ? -6.942 -35.926 -3.804 1.00 48.31 466 GLU A C 1
ATOM 3793 O O . GLU A 1 466 ? -7.237 -36.938 -3.180 1.00 48.31 466 GLU A O 1
ATOM 3798 N N . ASP A 1 467 ? -7.890 -35.152 -4.348 1.00 46.06 467 ASP A N 1
ATOM 3799 C CA . ASP A 1 467 ? -9.327 -35.316 -4.032 1.00 46.06 467 ASP A CA 1
ATOM 3800 C C . ASP A 1 467 ? -10.151 -36.038 -5.127 1.00 46.06 467 ASP A C 1
ATOM 3802 O O . ASP A 1 467 ? -11.381 -35.995 -5.129 1.00 46.06 467 ASP A O 1
ATOM 3806 N N . PHE A 1 468 ? -9.493 -36.714 -6.083 1.00 45.38 468 PHE A N 1
ATOM 3807 C CA . PHE A 1 468 ? -10.170 -37.435 -7.180 1.00 45.38 468 PHE A CA 1
ATOM 3808 C C . PHE A 1 468 ? -10.021 -38.966 -7.180 1.00 45.38 468 PHE A C 1
ATOM 3810 O O . PHE A 1 468 ? -10.607 -39.602 -8.058 1.00 45.38 468 PHE A O 1
ATOM 3817 N N . ASP A 1 469 ? -9.324 -39.578 -6.212 1.00 41.47 469 ASP A N 1
ATOM 3818 C CA . ASP A 1 469 ? -9.119 -41.044 -6.202 1.00 41.47 469 ASP A CA 1
ATOM 3819 C C . ASP A 1 469 ? -10.002 -41.830 -5.205 1.00 41.47 469 ASP A C 1
ATOM 3821 O O . ASP A 1 469 ? -10.000 -43.059 -5.188 1.00 41.47 469 ASP A O 1
ATOM 3825 N N . ASP A 1 470 ? -10.880 -41.166 -4.445 1.00 42.94 470 ASP A N 1
ATOM 3826 C CA . ASP A 1 470 ? -11.740 -41.839 -3.451 1.00 42.94 470 ASP A CA 1
ATOM 3827 C C . ASP A 1 470 ? -13.070 -42.405 -4.005 1.00 42.94 470 ASP A C 1
ATOM 3829 O O . ASP A 1 470 ? -14.002 -42.715 -3.259 1.00 42.94 470 ASP A O 1
ATOM 3833 N N . THR A 1 471 ? -13.178 -42.631 -5.322 1.00 42.75 471 THR A N 1
ATOM 3834 C CA . THR A 1 471 ? -14.351 -43.311 -5.928 1.00 42.75 471 THR A CA 1
ATOM 3835 C C . THR A 1 471 ? -14.072 -44.646 -6.630 1.00 42.75 471 THR A C 1
ATOM 3837 O O . THR A 1 471 ? -14.992 -45.214 -7.221 1.00 42.75 471 THR A O 1
ATOM 3840 N N . GLN A 1 472 ? -12.879 -45.243 -6.489 1.00 36.88 472 GLN A N 1
ATOM 3841 C CA . GLN A 1 472 ? -12.582 -46.580 -7.049 1.00 36.88 472 GLN A CA 1
ATOM 3842 C C . GLN A 1 472 ? -12.144 -47.671 -6.049 1.00 36.88 472 GLN A C 1
ATOM 3844 O O . GLN A 1 472 ? -11.549 -48.667 -6.450 1.00 36.88 472 GLN A O 1
ATOM 3849 N N . SER A 1 473 ? -12.541 -47.598 -4.771 1.00 32.59 473 SER A N 1
ATOM 3850 C CA . SER A 1 473 ? -12.336 -48.708 -3.809 1.00 32.59 473 SER A CA 1
ATOM 3851 C C . SER A 1 473 ? -13.625 -49.250 -3.163 1.00 32.59 473 SER A C 1
ATOM 3853 O O . SER A 1 473 ? -13.638 -49.658 -2.001 1.00 32.59 473 SER A O 1
ATOM 3855 N N . LEU A 1 474 ? -14.730 -49.319 -3.915 1.00 33.91 474 LEU A N 1
ATOM 3856 C CA . LEU A 1 474 ? -15.974 -49.974 -3.471 1.00 33.91 474 LEU A CA 1
ATOM 3857 C C . LEU A 1 474 ? -16.465 -51.072 -4.425 1.00 33.91 474 LEU A C 1
ATOM 3859 O O . LEU A 1 474 ? -17.662 -51.220 -4.632 1.00 33.91 474 LEU A O 1
ATOM 3863 N N . LEU A 1 475 ? -15.568 -51.894 -4.977 1.00 35.41 475 LEU A N 1
ATOM 3864 C CA . LEU A 1 475 ? -15.941 -53.172 -5.605 1.00 35.41 475 LEU A CA 1
ATOM 3865 C C . LEU A 1 475 ? -14.855 -54.244 -5.423 1.00 35.41 475 LEU A C 1
ATOM 3867 O O . LEU A 1 475 ? -14.289 -54.740 -6.386 1.00 35.41 475 LEU A O 1
ATOM 3871 N N . SER A 1 476 ? -14.589 -54.655 -4.183 1.00 32.03 476 SER A N 1
ATOM 3872 C CA . SER A 1 476 ? -14.076 -56.004 -3.908 1.00 32.03 476 SER A CA 1
ATOM 3873 C C . SER A 1 476 ? -14.209 -56.325 -2.423 1.00 32.03 476 SER A C 1
ATOM 3875 O O . SER A 1 476 ? -13.325 -56.015 -1.640 1.00 32.03 476 SER A O 1
ATOM 3877 N N . HIS A 1 477 ? -15.333 -56.923 -2.030 1.00 29.95 477 HIS A N 1
ATOM 3878 C CA . HIS A 1 477 ? -15.338 -58.174 -1.265 1.00 29.95 477 HIS A CA 1
ATOM 3879 C C . HIS A 1 477 ? -16.780 -58.632 -1.028 1.00 29.95 477 HIS A C 1
ATOM 3881 O O . HIS A 1 477 ? -17.590 -57.980 -0.373 1.00 29.95 477 HIS A O 1
ATOM 3887 N N . ARG A 1 478 ? -17.095 -59.788 -1.611 1.00 30.39 478 ARG A N 1
ATOM 3888 C CA . ARG A 1 478 ? -18.342 -60.529 -1.434 1.00 30.39 478 ARG A CA 1
ATOM 3889 C C . ARG A 1 478 ? -18.148 -61.564 -0.317 1.00 30.39 478 ARG A C 1
ATOM 3891 O O . ARG A 1 478 ? -17.176 -62.308 -0.374 1.00 30.39 478 ARG A O 1
ATOM 3898 N N . SER A 1 479 ? -19.157 -61.655 0.560 1.00 28.33 479 SER A N 1
ATOM 3899 C CA . SER A 1 479 ? -19.579 -62.826 1.366 1.00 28.33 479 SER A CA 1
ATOM 3900 C C . SER A 1 479 ? -18.678 -63.212 2.558 1.00 28.33 479 SER A C 1
ATOM 3902 O O . SER A 1 479 ? -17.480 -63.355 2.401 1.00 28.33 479 SER A O 1
ATOM 3904 N N . THR A 1 480 ? -19.172 -63.400 3.793 1.00 26.83 480 THR A N 1
ATOM 3905 C CA . THR A 1 480 ? -20.312 -64.241 4.226 1.00 26.83 480 THR A CA 1
ATOM 3906 C C . THR A 1 480 ? -20.990 -63.786 5.542 1.00 26.83 480 THR A C 1
ATOM 3908 O O . THR A 1 480 ? -20.315 -63.515 6.524 1.00 26.83 480 THR A O 1
ATOM 3911 N N . VAL A 1 481 ? -22.335 -63.793 5.541 1.00 26.25 481 VAL A N 1
ATOM 3912 C CA . VAL A 1 481 ? -23.309 -64.309 6.549 1.00 26.25 481 VAL A CA 1
ATOM 3913 C C . VAL A 1 481 ? -22.875 -64.339 8.035 1.00 26.25 481 VAL A C 1
ATOM 3915 O O . VAL A 1 481 ? -21.976 -65.087 8.401 1.00 26.25 481 VAL A O 1
ATOM 3918 N N . SER A 1 482 ? -23.588 -63.659 8.950 1.00 26.94 482 SER A N 1
ATOM 3919 C CA . SER A 1 482 ? -24.624 -64.270 9.820 1.00 26.94 482 SER A CA 1
ATOM 3920 C C . SER A 1 482 ? -25.518 -63.238 10.530 1.00 26.94 482 SER A C 1
ATOM 3922 O O . SER A 1 482 ? -25.089 -62.152 10.899 1.00 26.94 482 SER A O 1
ATOM 3924 N N . ILE A 1 483 ? -26.779 -63.635 10.705 1.00 29.44 483 ILE A N 1
ATOM 3925 C CA . ILE A 1 483 ? -27.973 -62.891 11.134 1.00 29.44 483 ILE A CA 1
ATOM 3926 C C . ILE A 1 483 ? -28.209 -63.006 12.650 1.00 29.44 483 ILE A C 1
ATOM 3928 O O . ILE A 1 483 ? -28.160 -64.122 13.159 1.00 29.44 483 ILE A O 1
ATOM 3932 N N . SER A 1 484 ? -28.684 -61.932 13.307 1.00 26.45 484 SER A N 1
ATOM 3933 C CA . SER A 1 484 ? -29.693 -62.028 14.392 1.00 26.45 484 SER A CA 1
ATOM 3934 C C . SER A 1 484 ? -30.382 -60.689 14.757 1.00 26.45 484 SER A C 1
ATOM 3936 O O . SER A 1 484 ? -29.760 -59.817 15.346 1.00 26.45 484 SER A O 1
ATOM 3938 N N . LYS A 1 485 ? -31.671 -60.586 14.355 1.00 30.05 485 LYS A N 1
ATOM 3939 C CA . LYS A 1 485 ? -32.929 -60.058 14.989 1.00 30.05 485 LYS A CA 1
ATOM 3940 C C . LYS A 1 485 ? -32.816 -59.040 16.158 1.00 30.05 485 LYS A C 1
ATOM 3942 O O . LYS A 1 485 ? -32.028 -59.272 17.056 1.00 30.05 485 LYS A O 1
ATOM 3947 N N . SER A 1 486 ? -33.618 -57.963 16.281 1.00 26.77 486 SER A N 1
ATOM 3948 C CA . SER A 1 486 ? -35.105 -57.821 16.266 1.00 26.77 486 SER A CA 1
ATOM 3949 C C . SER A 1 486 ? -35.557 -56.374 15.891 1.00 26.77 486 SER A C 1
ATOM 3951 O O . SER A 1 486 ? -34.877 -55.434 16.277 1.00 26.77 486 SER A O 1
ATOM 3953 N N . ILE A 1 487 ? -36.561 -56.109 15.026 1.00 29.73 487 ILE A N 1
ATOM 3954 C CA . ILE A 1 487 ? -38.034 -55.916 15.259 1.00 29.73 487 ILE A CA 1
ATOM 3955 C C . ILE A 1 487 ? -38.350 -54.807 16.312 1.00 29.73 487 ILE A C 1
ATOM 3957 O O . ILE A 1 487 ? -37.862 -54.937 17.423 1.00 29.73 487 ILE A O 1
ATOM 3961 N N . HIS A 1 488 ? -39.097 -53.697 16.098 1.00 29.27 488 HIS A N 1
ATOM 3962 C CA . HIS A 1 488 ? -40.413 -53.411 15.458 1.00 29.27 488 HIS A CA 1
ATOM 3963 C C . HIS A 1 488 ? -40.474 -51.975 14.849 1.00 29.27 488 HIS A C 1
ATOM 3965 O O . HIS A 1 488 ? -39.927 -51.049 15.430 1.00 29.27 488 HIS A O 1
ATOM 3971 N N . ARG A 1 489 ? -40.991 -51.775 13.618 1.00 28.88 489 ARG A N 1
ATOM 3972 C CA . ARG A 1 489 ? -42.356 -51.308 13.209 1.00 28.88 489 ARG A CA 1
ATOM 3973 C C . ARG A 1 489 ? -42.840 -49.953 13.765 1.00 28.88 489 ARG A C 1
ATOM 3975 O O . ARG A 1 489 ? -43.206 -49.890 14.929 1.00 28.88 489 ARG A O 1
ATOM 3982 N N . ASN A 1 490 ? -43.035 -48.961 12.882 1.00 28.97 490 ASN A N 1
ATOM 3983 C CA . ASN A 1 490 ? -44.365 -48.522 12.393 1.00 28.97 490 ASN A CA 1
ATOM 3984 C C . ASN A 1 490 ? -44.226 -47.392 11.341 1.00 28.97 490 ASN A C 1
ATOM 3986 O O . ASN A 1 490 ? -43.556 -46.399 11.585 1.00 28.97 490 ASN A O 1
ATOM 3990 N N . THR A 1 491 ? -44.599 -47.653 10.080 1.00 31.66 491 THR A N 1
ATOM 3991 C CA . THR A 1 491 ? -45.853 -47.258 9.382 1.00 31.66 491 THR A CA 1
ATOM 3992 C C . THR A 1 491 ? -45.868 -45.796 8.901 1.00 31.66 491 THR A C 1
ATOM 3994 O O . THR A 1 491 ? -45.945 -44.901 9.727 1.00 31.66 491 THR A O 1
ATOM 3997 N N . ASN A 1 492 ? -45.723 -45.524 7.592 1.00 29.38 492 ASN A N 1
ATOM 3998 C CA . ASN A 1 492 ? -46.767 -45.558 6.526 1.00 29.38 492 ASN A CA 1
ATOM 3999 C C . ASN A 1 492 ? -47.063 -44.066 6.172 1.00 29.38 492 ASN A C 1
ATOM 4001 O O . ASN A 1 492 ? -47.177 -43.269 7.091 1.00 29.38 492 ASN A O 1
ATOM 4005 N N . VAL A 1 493 ? -47.086 -43.545 4.938 1.00 33.28 493 VAL A N 1
ATOM 4006 C CA . VAL A 1 493 ? -47.978 -43.834 3.799 1.00 33.28 493 VAL A CA 1
ATOM 4007 C C . VAL A 1 493 ? -47.599 -42.878 2.629 1.00 33.28 493 VAL A C 1
ATOM 4009 O O . VAL A 1 493 ? -47.513 -41.680 2.867 1.00 33.28 493 VAL A O 1
ATOM 4012 N N . ASN A 1 494 ? -47.454 -43.433 1.409 1.00 32.03 494 ASN A N 1
ATOM 4013 C CA . ASN A 1 494 ? -47.822 -42.939 0.050 1.00 32.03 494 ASN A CA 1
ATOM 4014 C C . ASN A 1 494 ? -47.299 -41.581 -0.495 1.00 32.03 494 ASN A C 1
ATOM 4016 O O . ASN A 1 494 ? -47.142 -40.621 0.237 1.00 32.03 494 ASN A O 1
ATOM 4020 N N . THR A 1 495 ? -47.084 -41.337 -1.796 1.00 30.97 495 THR A N 1
ATOM 4021 C CA . THR A 1 495 ? -47.217 -42.088 -3.068 1.00 30.97 495 THR A CA 1
ATOM 4022 C C . THR A 1 495 ? -46.574 -41.241 -4.177 1.00 30.97 495 THR A C 1
ATOM 4024 O O . THR A 1 495 ? -46.775 -40.030 -4.210 1.00 30.97 495 THR A O 1
ATOM 4027 N N . LEU A 1 496 ? -45.922 -41.893 -5.138 1.00 36.97 496 LEU A N 1
ATOM 4028 C CA . LEU A 1 496 ? -45.682 -41.433 -6.515 1.00 36.97 496 LEU A CA 1
ATOM 4029 C C . LEU A 1 496 ? -45.840 -42.666 -7.424 1.00 36.97 496 LEU A C 1
ATOM 4031 O O . LEU A 1 496 ? -45.548 -43.779 -6.979 1.00 36.97 496 LEU A O 1
ATOM 4035 N N . PRO A 1 497 ? -46.288 -42.494 -8.676 1.00 48.50 497 PRO A N 1
ATOM 4036 C CA . PRO A 1 497 ? -45.552 -43.095 -9.798 1.00 48.50 497 PRO A CA 1
ATOM 4037 C C . PRO A 1 497 ? -45.423 -42.098 -10.972 1.00 48.50 497 PRO A C 1
ATOM 4039 O O . PRO A 1 497 ? -46.343 -41.334 -11.239 1.00 48.50 497 PRO A O 1
ATOM 4042 N N . VAL A 1 498 ? -44.242 -41.883 -11.565 1.00 31.62 498 VAL A N 1
ATOM 4043 C CA . VAL A 1 498 ? -43.508 -42.712 -12.555 1.00 31.62 498 VAL A CA 1
ATOM 4044 C C . VAL A 1 498 ? -44.229 -42.839 -13.906 1.00 31.62 498 VAL A C 1
ATOM 4046 O O . VAL A 1 498 ? -45.277 -43.468 -13.974 1.00 31.62 498 VAL A O 1
ATOM 4049 N N . LEU A 1 499 ? -43.608 -42.294 -14.969 1.00 27.92 499 LEU A N 1
ATOM 4050 C CA . LEU A 1 499 ? -43.281 -42.932 -16.271 1.00 27.92 499 LEU A CA 1
ATOM 4051 C C . LEU A 1 499 ? -42.729 -41.852 -17.238 1.00 27.92 499 LEU A C 1
ATOM 4053 O O . LEU A 1 499 ? -43.393 -40.855 -17.489 1.00 27.92 499 LEU A O 1
ATOM 4057 N N . ILE A 1 500 ? -41.425 -41.863 -17.545 1.00 31.55 500 ILE A N 1
ATOM 4058 C CA . ILE A 1 500 ? -40.765 -42.430 -18.749 1.00 31.55 500 ILE A CA 1
ATOM 4059 C C . ILE A 1 500 ? -41.188 -41.763 -20.071 1.00 31.55 500 ILE A C 1
ATOM 4061 O O . ILE A 1 500 ? -42.311 -41.941 -20.526 1.00 31.55 500 ILE A O 1
ATOM 4065 N N . ASN A 1 501 ? -40.228 -41.115 -20.748 1.00 27.86 501 ASN A N 1
ATOM 4066 C CA . ASN A 1 501 ? -39.889 -41.474 -22.129 1.00 27.86 501 ASN A CA 1
ATOM 4067 C C . ASN A 1 501 ? -38.504 -40.974 -22.561 1.00 27.86 501 ASN A C 1
ATOM 4069 O O . ASN A 1 501 ? -38.084 -39.864 -22.246 1.00 27.86 501 ASN A O 1
ATOM 4073 N N . ALA A 1 502 ? -37.826 -41.861 -23.284 1.00 31.95 502 ALA A N 1
ATOM 4074 C CA . ALA A 1 502 ? -36.518 -41.718 -23.900 1.00 31.95 502 ALA A CA 1
ATOM 4075 C C . ALA A 1 502 ? -36.617 -41.196 -25.346 1.00 31.95 502 ALA A C 1
ATOM 4077 O O . ALA A 1 502 ? -37.610 -41.452 -26.027 1.00 31.95 502 ALA A O 1
ATOM 4078 N N . ARG A 1 503 ? -35.551 -40.529 -25.806 1.00 27.28 503 ARG A N 1
ATOM 4079 C CA . ARG A 1 503 ? -35.065 -40.366 -27.199 1.00 27.28 503 ARG A CA 1
ATOM 4080 C C . ARG A 1 503 ? -33.743 -39.583 -27.085 1.00 27.28 503 ARG A C 1
ATOM 4082 O O . ARG A 1 503 ? -33.752 -38.540 -26.444 1.00 27.28 503 ARG A O 1
ATOM 4089 N N . ALA A 1 504 ? -32.552 -40.113 -27.375 1.00 32.28 504 ALA A N 1
ATOM 4090 C CA . ALA A 1 504 ? -32.002 -40.631 -28.637 1.00 32.28 504 ALA A CA 1
ATOM 4091 C C . ALA A 1 504 ? -32.072 -39.599 -29.775 1.00 32.28 504 ALA A C 1
ATOM 4093 O O . ALA A 1 504 ? -33.180 -39.245 -30.161 1.00 32.28 504 ALA A O 1
ATOM 4094 N N . ASP A 1 505 ? -30.888 -39.110 -30.181 1.00 30.89 505 ASP A N 1
ATOM 4095 C CA . ASP A 1 505 ? -30.439 -38.613 -31.506 1.00 30.89 505 ASP A CA 1
ATOM 4096 C C . ASP A 1 505 ? -29.173 -37.750 -31.255 1.00 30.89 505 ASP A C 1
ATOM 4098 O O . ASP A 1 505 ? -29.232 -36.705 -30.613 1.00 30.89 505 ASP A O 1
ATOM 4102 N N . GLU A 1 506 ? -27.960 -38.298 -31.376 1.00 33.53 506 GLU A N 1
ATOM 4103 C CA . GLU A 1 506 ? -27.115 -38.328 -32.589 1.00 33.53 506 GLU A CA 1
ATOM 4104 C C . GLU A 1 506 ? -26.880 -36.958 -33.256 1.00 33.53 506 GLU A C 1
ATOM 4106 O O . GLU A 1 506 ? -27.738 -36.447 -33.964 1.00 33.53 506 GLU A O 1
ATOM 4111 N N . ALA A 1 507 ? -25.662 -36.417 -33.108 1.00 31.98 507 ALA A N 1
ATOM 4112 C CA . ALA A 1 507 ? -24.975 -35.659 -34.160 1.00 31.98 507 ALA A CA 1
ATOM 4113 C C . ALA A 1 507 ? -23.476 -35.518 -33.839 1.00 31.98 507 ALA A C 1
ATOM 4115 O O . ALA A 1 507 ? -23.047 -34.746 -32.985 1.00 31.98 507 ALA A O 1
ATOM 4116 N N . SER A 1 508 ? -22.690 -36.308 -34.560 1.00 33.38 508 SER A N 1
ATOM 4117 C CA . SER A 1 508 ? -21.234 -36.289 -34.679 1.00 33.38 508 SER A CA 1
ATOM 4118 C C . SER A 1 508 ? -20.716 -35.078 -35.469 1.00 33.38 508 SER A C 1
ATOM 4120 O O . SER A 1 508 ? -21.272 -34.745 -36.514 1.00 33.38 508 SER A O 1
ATOM 4122 N N . GLY A 1 509 ? -19.581 -34.510 -35.052 1.00 29.56 509 GLY A N 1
ATOM 4123 C CA . GLY A 1 509 ? -18.753 -33.592 -35.846 1.00 29.56 509 GLY A CA 1
ATOM 4124 C C . GLY A 1 509 ? -17.275 -33.732 -35.440 1.00 29.56 509 GLY A C 1
ATOM 4125 O O . GLY A 1 509 ? -17.013 -33.806 -34.240 1.00 29.56 509 GLY A O 1
ATOM 4126 N N . PRO A 1 510 ? -16.318 -33.852 -36.383 1.00 41.66 510 PRO A N 1
ATOM 4127 C CA . PRO A 1 510 ? -15.023 -34.468 -36.108 1.00 41.66 510 PRO A CA 1
ATOM 4128 C C . PRO A 1 510 ? -13.949 -33.483 -35.632 1.00 41.66 510 PRO A C 1
ATOM 4130 O O . PRO A 1 510 ? -13.762 -32.399 -36.181 1.00 41.66 510 PRO A O 1
ATOM 4133 N N . THR A 1 511 ? -13.182 -33.944 -34.648 1.00 31.19 511 THR A N 1
ATOM 4134 C CA . THR A 1 511 ? -11.928 -33.367 -34.164 1.00 31.19 511 THR A CA 1
ATOM 4135 C C . THR A 1 511 ? -10.800 -33.705 -35.140 1.00 31.19 511 THR A C 1
ATOM 4137 O O . THR A 1 511 ? -10.516 -34.880 -35.372 1.00 31.19 511 THR A O 1
ATOM 4140 N N . GLN A 1 512 ? -10.135 -32.693 -35.699 1.00 28.20 512 GLN A N 1
ATOM 4141 C CA . GLN A 1 512 ? -8.935 -32.876 -36.514 1.00 28.20 512 GLN A CA 1
ATOM 4142 C C . GLN A 1 512 ? -7.696 -32.625 -35.645 1.00 28.20 512 GLN A C 1
ATOM 4144 O O . GLN A 1 512 ? -7.401 -31.500 -35.248 1.00 28.20 512 GLN A O 1
ATOM 4149 N N . LEU A 1 513 ? -7.012 -33.718 -35.308 1.00 30.73 513 LEU A N 1
ATOM 4150 C CA . LEU A 1 513 ? -5.693 -33.754 -34.683 1.00 30.73 513 LEU A CA 1
ATOM 4151 C C . LEU A 1 513 ? -4.633 -33.407 -35.735 1.00 30.73 513 LEU A C 1
ATOM 4153 O O . LEU A 1 513 ? -4.500 -34.126 -36.722 1.00 30.73 513 LEU A O 1
ATOM 4157 N N . HIS A 1 514 ? -3.841 -32.365 -35.487 1.00 27.02 514 HIS A N 1
ATOM 4158 C CA . HIS A 1 514 ? -2.522 -32.214 -36.097 1.00 27.02 514 HIS A CA 1
ATOM 4159 C C . HIS A 1 514 ? -1.465 -32.345 -35.003 1.00 27.02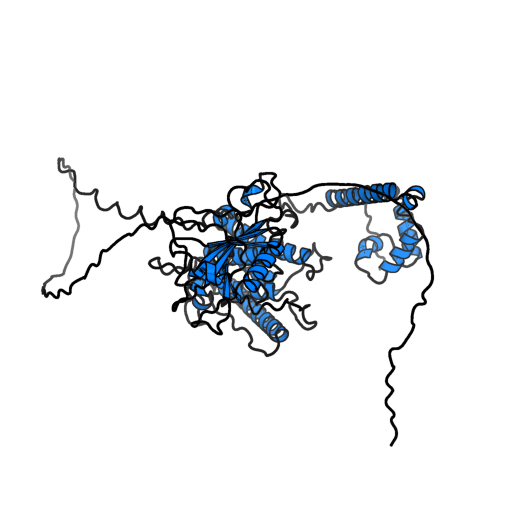 514 HIS A C 1
ATOM 4161 O O . HIS A 1 514 ? -1.206 -31.423 -34.233 1.00 27.02 514 HIS A O 1
ATOM 4167 N N . ALA A 1 515 ? -0.878 -33.536 -34.939 1.00 28.64 515 ALA A N 1
ATOM 4168 C CA . ALA A 1 515 ? 0.477 -33.719 -34.463 1.00 28.64 515 ALA A CA 1
ATOM 4169 C C . ALA A 1 515 ? 1.414 -33.297 -35.597 1.00 28.64 515 ALA A C 1
ATOM 4171 O O . ALA A 1 515 ? 1.175 -33.712 -36.727 1.00 28.64 515 ALA A O 1
ATOM 4172 N N . GLU A 1 516 ? 2.461 -32.522 -35.307 1.00 26.66 516 GLU A N 1
ATOM 4173 C CA . GLU A 1 516 ? 3.748 -32.683 -35.986 1.00 26.66 516 GLU A CA 1
ATOM 4174 C C . GLU A 1 516 ? 4.890 -31.900 -35.319 1.00 26.66 516 GLU A C 1
ATOM 4176 O O . GLU A 1 516 ? 4.782 -30.725 -34.983 1.00 26.66 516 GLU A O 1
ATOM 4181 N N . HIS A 1 517 ? 5.999 -32.629 -35.198 1.00 26.75 517 HIS A N 1
ATOM 4182 C CA . HIS A 1 517 ? 7.392 -32.202 -35.267 1.00 26.75 517 HIS A CA 1
ATOM 4183 C C . HIS A 1 517 ? 7.969 -31.215 -34.243 1.00 26.75 517 HIS A C 1
ATOM 4185 O O . HIS A 1 517 ? 8.084 -30.009 -34.442 1.00 26.75 517 HIS A O 1
ATOM 4191 N N . VAL A 1 518 ? 8.567 -31.826 -33.218 1.00 26.28 518 VAL A N 1
ATOM 4192 C CA . VAL A 1 518 ? 9.775 -31.341 -32.548 1.00 26.28 518 VAL A CA 1
ATOM 4193 C C . VAL A 1 518 ? 10.947 -31.393 -33.540 1.00 26.28 518 VAL A C 1
ATOM 4195 O O . VAL A 1 518 ? 11.353 -32.476 -33.959 1.00 26.28 518 VAL A O 1
ATOM 4198 N N . GLN A 1 519 ? 11.518 -30.239 -33.889 1.00 25.52 519 GLN A N 1
ATOM 4199 C CA . GLN A 1 519 ? 12.847 -30.146 -34.499 1.00 25.52 519 GLN A CA 1
ATOM 4200 C C . GLN A 1 519 ? 13.792 -29.412 -33.547 1.00 25.52 519 GLN A C 1
ATOM 4202 O O . GLN A 1 519 ? 13.694 -28.211 -33.305 1.00 25.52 519 GLN A O 1
ATOM 4207 N N . SER A 1 520 ? 14.710 -30.193 -32.988 1.00 25.25 520 SER A N 1
ATOM 4208 C CA . SER A 1 520 ? 15.875 -29.760 -32.233 1.00 25.25 520 SER A CA 1
ATOM 4209 C C . SER A 1 520 ? 16.840 -28.987 -33.134 1.00 25.25 520 SER A C 1
ATOM 4211 O O . SER A 1 520 ? 17.382 -29.561 -34.079 1.00 25.25 520 SER A O 1
ATOM 4213 N N . TYR A 1 521 ? 17.127 -27.729 -32.804 1.00 24.77 521 TYR A N 1
ATOM 4214 C CA . TYR A 1 521 ? 18.282 -27.019 -33.351 1.00 24.77 521 TYR A CA 1
ATOM 4215 C C . TYR A 1 521 ? 19.369 -26.896 -32.283 1.00 24.77 521 TYR A C 1
ATOM 4217 O O . TYR A 1 521 ? 19.281 -26.099 -31.353 1.00 24.77 521 TYR A O 1
ATOM 4225 N N . PHE A 1 522 ? 20.407 -27.717 -32.448 1.00 24.78 522 PHE A N 1
ATOM 4226 C CA . PHE A 1 522 ? 21.739 -27.487 -31.903 1.00 24.78 522 PHE A CA 1
ATOM 4227 C C . PHE A 1 522 ? 22.331 -26.246 -32.582 1.00 24.78 522 PHE A C 1
ATOM 4229 O O . PHE A 1 522 ? 22.470 -26.243 -33.805 1.00 24.78 522 PHE A O 1
ATOM 4236 N N . TYR A 1 523 ? 22.747 -25.238 -31.812 1.00 26.53 523 TYR A N 1
ATOM 4237 C CA . TYR A 1 523 ? 23.760 -24.293 -32.283 1.00 26.53 523 TYR A CA 1
ATOM 4238 C C . TYR A 1 523 ? 25.097 -24.606 -31.622 1.00 26.53 523 TYR A C 1
ATOM 4240 O O . TYR A 1 523 ? 25.214 -24.750 -30.408 1.00 26.53 523 TYR A O 1
ATOM 4248 N N . ARG A 1 524 ? 26.068 -24.795 -32.510 1.00 26.00 524 ARG A N 1
ATOM 4249 C CA . ARG A 1 524 ? 27.438 -25.241 -32.315 1.00 26.00 524 ARG A CA 1
ATOM 4250 C C . ARG A 1 524 ? 28.339 -24.008 -32.329 1.00 26.00 524 ARG A C 1
ATOM 4252 O O . ARG A 1 524 ? 28.116 -23.104 -33.131 1.00 26.00 524 ARG A O 1
ATOM 4259 N N . ASP A 1 525 ? 29.342 -24.026 -31.460 1.00 26.39 525 ASP A N 1
ATOM 4260 C CA . ASP A 1 525 ? 30.454 -23.079 -31.371 1.00 26.39 525 ASP A CA 1
ATOM 4261 C C . ASP A 1 525 ? 31.080 -22.693 -32.717 1.00 26.39 525 ASP A C 1
ATOM 4263 O O . ASP A 1 525 ? 31.340 -23.557 -33.558 1.00 26.39 525 ASP A O 1
ATOM 4267 N N . ARG A 1 526 ? 31.406 -21.400 -32.829 1.00 27.58 526 ARG A N 1
ATOM 4268 C CA . ARG A 1 526 ? 32.585 -20.761 -33.458 1.00 27.58 526 ARG A CA 1
ATOM 4269 C C . ARG A 1 526 ? 32.502 -19.287 -33.019 1.00 27.58 526 ARG A C 1
ATOM 4271 O O . ARG A 1 526 ? 31.484 -18.657 -33.262 1.00 27.58 526 ARG A O 1
ATOM 4278 N N . GLY A 1 527 ? 33.426 -18.692 -32.270 1.00 24.84 527 GLY A N 1
ATOM 4279 C CA . GLY A 1 527 ? 34.872 -18.852 -32.291 1.00 24.84 527 GLY A CA 1
ATOM 4280 C C . GLY A 1 527 ? 35.435 -17.792 -33.227 1.00 24.84 527 GLY A C 1
ATOM 4281 O O . GLY A 1 527 ? 35.596 -18.086 -34.402 1.00 24.84 527 GLY A O 1
ATOM 4282 N N . GLU A 1 528 ? 35.688 -16.586 -32.713 1.00 26.67 528 GLU A N 1
ATOM 4283 C CA . GLU A 1 528 ? 36.629 -15.644 -33.321 1.00 26.67 528 GLU A CA 1
ATOM 4284 C C . GLU A 1 528 ? 37.248 -14.747 -32.240 1.00 26.67 528 GLU A C 1
ATOM 4286 O O . GLU A 1 528 ? 36.572 -14.094 -31.443 1.00 26.67 528 GLU A O 1
ATOM 4291 N N . GLU A 1 529 ? 38.570 -14.847 -32.186 1.00 26.25 529 GLU A N 1
ATOM 4292 C CA . GLU A 1 529 ? 39.504 -14.218 -31.270 1.00 26.25 529 GLU A CA 1
ATOM 4293 C C . GLU A 1 529 ? 39.718 -12.744 -31.639 1.00 26.25 529 GLU A C 1
ATOM 4295 O O . GLU A 1 529 ? 39.958 -12.417 -32.797 1.00 26.25 529 GLU A O 1
ATOM 4300 N N . CYS A 1 530 ? 39.781 -11.865 -30.639 1.00 23.47 530 CYS A N 1
ATOM 4301 C CA . CYS A 1 530 ? 40.617 -10.670 -30.728 1.00 23.47 530 CYS A CA 1
ATOM 4302 C C . CYS A 1 530 ? 41.511 -10.594 -29.491 1.00 23.47 530 CYS A C 1
ATOM 4304 O O . CYS A 1 530 ? 41.106 -10.173 -28.409 1.00 23.47 530 CYS A O 1
ATOM 4306 N N . VAL A 1 531 ? 42.750 -11.030 -29.697 1.00 22.62 531 VAL A N 1
ATOM 4307 C CA . VAL A 1 531 ? 43.907 -10.788 -28.841 1.00 22.62 531 VAL A CA 1
ATOM 4308 C C . VAL A 1 531 ? 44.336 -9.328 -28.999 1.00 22.62 531 VAL A C 1
ATOM 4310 O O . VAL A 1 531 ? 44.599 -8.874 -30.110 1.00 22.62 531 VAL A O 1
ATOM 4313 N N . SER A 1 532 ? 44.478 -8.604 -27.892 1.00 25.20 532 SER A N 1
ATOM 4314 C CA . SER A 1 532 ? 45.501 -7.562 -27.742 1.00 25.20 532 SER A CA 1
ATOM 4315 C C . SER A 1 532 ? 45.787 -7.356 -26.256 1.00 25.20 532 SER A C 1
ATOM 4317 O O . SER A 1 532 ? 44.945 -6.900 -25.487 1.00 25.20 532 SER A O 1
ATOM 4319 N N . GLN A 1 533 ? 46.988 -7.783 -25.877 1.00 22.58 533 GLN A N 1
ATOM 4320 C CA . GLN A 1 533 ? 47.663 -7.565 -24.603 1.00 22.58 533 GLN A CA 1
ATOM 4321 C C . GLN A 1 533 ? 48.559 -6.318 -24.681 1.00 22.58 533 GLN A C 1
ATOM 4323 O O . GLN A 1 533 ? 48.848 -5.836 -25.773 1.00 22.58 533 GLN A O 1
ATOM 4328 N N . CYS A 1 534 ? 49.054 -5.931 -23.496 1.00 21.98 534 CYS A N 1
ATOM 4329 C CA . CYS A 1 534 ? 50.127 -4.978 -23.152 1.00 21.98 534 CYS A CA 1
ATOM 4330 C C . CYS A 1 534 ? 49.636 -3.607 -22.648 1.00 21.98 534 CYS A C 1
ATOM 4332 O O . CYS A 1 534 ? 48.792 -2.984 -23.272 1.00 21.98 534 CYS A O 1
ATOM 4334 N N . ALA A 1 535 ? 50.147 -3.042 -21.550 1.00 24.31 535 ALA A N 1
ATOM 4335 C CA . ALA A 1 535 ? 51.110 -3.502 -20.544 1.00 24.31 535 ALA A CA 1
ATOM 4336 C C . ALA A 1 535 ? 51.044 -2.577 -19.302 1.00 24.31 535 ALA A C 1
ATOM 4338 O O . ALA A 1 535 ? 50.360 -1.559 -19.303 1.00 24.31 535 ALA A O 1
ATOM 4339 N N . ILE A 1 536 ? 51.748 -2.995 -18.249 1.00 24.48 536 ILE A N 1
ATOM 4340 C CA . ILE A 1 536 ? 51.883 -2.429 -16.895 1.00 24.48 536 ILE A CA 1
ATOM 4341 C C . ILE A 1 536 ? 52.980 -1.334 -16.864 1.00 24.48 536 ILE A C 1
ATOM 4343 O O . ILE A 1 536 ? 53.912 -1.436 -17.658 1.00 24.48 536 ILE A O 1
ATOM 4347 N N . LEU A 1 537 ? 52.887 -0.388 -15.903 1.00 24.77 537 LEU A N 1
ATOM 4348 C CA . LEU A 1 537 ? 53.928 0.218 -15.006 1.00 24.77 537 LEU A CA 1
ATOM 4349 C C . LEU A 1 537 ? 53.637 1.732 -14.797 1.00 24.77 537 LEU A C 1
ATOM 4351 O O . LEU A 1 537 ? 53.400 2.420 -15.780 1.00 24.77 537 LEU A O 1
ATOM 4355 N N . ALA A 1 538 ? 53.386 2.285 -13.598 1.00 25.98 538 ALA A N 1
ATOM 4356 C CA . ALA A 1 538 ? 54.137 2.401 -12.326 1.00 25.98 538 ALA A CA 1
ATOM 4357 C C . ALA A 1 538 ? 54.984 3.697 -12.228 1.00 25.98 538 ALA A C 1
ATOM 4359 O O . ALA A 1 538 ? 55.822 3.905 -13.093 1.00 25.98 538 ALA A O 1
ATOM 4360 N N . GLU A 1 539 ? 54.763 4.456 -11.130 1.00 28.06 539 GLU A N 1
ATOM 4361 C CA . GLU A 1 539 ? 55.678 5.410 -10.434 1.00 28.06 539 GLU A CA 1
ATOM 4362 C C . GLU A 1 539 ? 56.167 6.656 -11.218 1.00 28.06 539 GLU A C 1
ATOM 4364 O O . GLU A 1 539 ? 56.240 6.633 -12.435 1.00 28.06 539 GLU A O 1
ATOM 4369 N N . ALA A 1 540 ? 56.546 7.810 -10.660 1.00 29.08 540 ALA A N 1
ATOM 4370 C CA . ALA A 1 540 ? 56.496 8.476 -9.355 1.00 29.08 540 ALA A CA 1
ATOM 4371 C C . ALA A 1 540 ? 56.939 9.949 -9.596 1.00 29.08 540 ALA A C 1
ATOM 4373 O O . ALA A 1 540 ? 57.591 10.228 -10.598 1.00 29.08 540 ALA A O 1
ATOM 4374 N N . ASP A 1 541 ? 56.560 10.835 -8.674 1.00 30.14 541 ASP A N 1
ATOM 4375 C CA . ASP A 1 541 ? 57.247 12.041 -8.180 1.00 30.14 541 ASP A CA 1
ATOM 4376 C C . ASP A 1 541 ? 57.858 13.128 -9.106 1.00 30.14 541 ASP A C 1
ATOM 4378 O O . ASP A 1 541 ? 58.763 12.917 -9.906 1.00 30.14 541 ASP A O 1
ATOM 4382 N N . ASP A 1 542 ? 57.416 14.348 -8.773 1.00 31.11 542 ASP A N 1
ATOM 4383 C CA . ASP A 1 542 ? 58.209 15.526 -8.385 1.00 31.11 542 ASP A CA 1
ATOM 4384 C C . ASP A 1 542 ? 58.463 16.725 -9.322 1.00 31.11 542 ASP A C 1
ATOM 4386 O O . ASP A 1 542 ? 58.744 16.630 -10.513 1.00 31.11 542 ASP A O 1
ATOM 4390 N N . GLU A 1 543 ? 58.423 17.863 -8.620 1.00 33.03 543 GLU A N 1
ATOM 4391 C CA . GLU A 1 543 ? 58.944 19.211 -8.873 1.00 33.03 543 GLU A CA 1
ATOM 4392 C C . GLU A 1 543 ? 58.098 20.318 -9.554 1.00 33.03 543 GLU A C 1
ATOM 4394 O O . GLU A 1 543 ? 57.752 20.324 -10.733 1.00 33.03 543 GLU A O 1
ATOM 4399 N N . HIS A 1 544 ? 57.834 21.309 -8.687 1.00 36.50 544 HIS A N 1
ATOM 4400 C CA . HIS A 1 544 ? 57.591 22.748 -8.845 1.00 36.50 544 HIS A CA 1
ATOM 4401 C C . HIS A 1 544 ? 58.091 23.437 -10.132 1.00 36.50 544 HIS A C 1
ATOM 4403 O O . HIS A 1 544 ? 59.176 23.147 -10.618 1.00 36.50 544 HIS A O 1
ATOM 4409 N N . VAL A 1 545 ? 57.383 24.501 -10.553 1.00 34.56 545 VAL A N 1
ATOM 4410 C CA . VAL A 1 545 ? 57.796 25.919 -10.377 1.00 34.56 545 VAL A CA 1
ATOM 4411 C C . VAL A 1 545 ? 56.660 26.876 -10.808 1.00 34.56 545 VAL A C 1
ATOM 4413 O O . VAL A 1 545 ? 55.974 26.651 -11.800 1.00 34.56 545 VAL A O 1
ATOM 4416 N N . ASP A 1 546 ? 56.503 27.906 -9.974 1.00 38.41 546 ASP A N 1
ATOM 4417 C CA . ASP A 1 546 ? 55.845 29.225 -10.035 1.00 38.41 546 ASP A CA 1
ATOM 4418 C C . ASP A 1 546 ? 55.171 29.758 -11.316 1.00 38.41 546 ASP A C 1
ATOM 4420 O O . ASP A 1 546 ? 55.665 29.607 -12.431 1.00 38.41 546 ASP A O 1
ATOM 4424 N N . GLY A 1 547 ? 54.128 30.581 -11.109 1.00 33.53 547 GLY A N 1
ATOM 4425 C CA . GLY A 1 547 ? 53.753 31.611 -12.087 1.00 33.53 547 GLY A CA 1
ATOM 4426 C C . GLY A 1 547 ? 52.336 32.190 -12.010 1.00 33.53 547 GLY A C 1
ATOM 4427 O O . GLY A 1 547 ? 51.521 31.890 -12.869 1.00 33.53 547 GLY A O 1
ATOM 4428 N N . ASP A 1 548 ? 52.095 33.023 -10.997 1.00 36.69 548 ASP A N 1
ATOM 4429 C CA . ASP A 1 548 ? 51.567 34.402 -11.083 1.00 36.69 548 ASP A CA 1
ATOM 4430 C C . ASP A 1 548 ? 50.218 34.785 -11.763 1.00 36.69 548 ASP A C 1
ATOM 4432 O O . ASP A 1 548 ? 49.884 34.398 -12.878 1.00 36.69 548 ASP A O 1
ATOM 4436 N N . ASP A 1 549 ? 49.524 35.678 -11.041 1.00 38.06 549 ASP A N 1
ATOM 4437 C CA . ASP A 1 549 ? 48.588 36.755 -11.409 1.00 38.06 549 ASP A CA 1
ATOM 4438 C C . ASP A 1 549 ? 47.378 36.563 -12.354 1.00 38.06 549 ASP A C 1
ATOM 4440 O O . ASP A 1 549 ? 47.481 36.287 -13.546 1.00 38.06 549 ASP A O 1
ATOM 4444 N N . GLY A 1 550 ? 46.182 36.941 -11.860 1.00 36.12 550 GLY A N 1
ATOM 4445 C CA . GLY A 1 550 ? 45.024 37.139 -12.745 1.00 36.12 550 GLY A CA 1
ATOM 4446 C C . GLY A 1 550 ? 43.665 37.462 -12.114 1.00 36.12 550 GLY A C 1
ATOM 4447 O O . GLY A 1 550 ? 42.746 36.659 -12.195 1.00 36.12 550 GLY A O 1
ATOM 4448 N N . ARG A 1 551 ? 43.538 38.659 -11.525 1.00 38.16 551 ARG A N 1
ATOM 4449 C CA . ARG A 1 551 ? 42.326 39.502 -11.341 1.00 38.16 551 ARG A CA 1
ATOM 4450 C C . ARG A 1 551 ? 40.939 38.877 -11.609 1.00 38.16 551 ARG A C 1
ATOM 4452 O O . ARG A 1 551 ? 40.541 38.656 -12.750 1.00 38.16 551 ARG A O 1
ATOM 4459 N N . GLY A 1 552 ? 40.139 38.788 -10.543 1.00 38.34 552 GLY A N 1
ATOM 4460 C CA . GLY A 1 552 ? 38.698 38.538 -10.596 1.00 38.34 552 GLY A CA 1
ATOM 4461 C C . GLY A 1 552 ? 37.902 39.728 -11.145 1.00 38.34 552 GLY A C 1
ATOM 4462 O O . GLY A 1 552 ? 38.088 40.871 -10.731 1.00 38.34 552 GLY A O 1
ATOM 4463 N N . SER A 1 553 ? 37.021 39.417 -12.094 1.00 40.81 553 SER A N 1
ATOM 4464 C CA . SER A 1 553 ? 36.081 40.311 -12.765 1.00 40.81 553 SER A CA 1
ATOM 4465 C C . SER A 1 553 ? 34.817 40.503 -11.925 1.00 40.81 553 SER A C 1
ATOM 4467 O O . SER A 1 553 ? 34.095 39.550 -11.648 1.00 40.81 553 SER A O 1
ATOM 4469 N N . GLU A 1 554 ? 34.526 41.752 -11.586 1.00 44.06 554 GLU A N 1
ATOM 4470 C CA . GLU A 1 554 ? 33.274 42.224 -11.001 1.00 44.06 554 GLU A CA 1
ATOM 4471 C C . GLU A 1 554 ? 32.443 42.842 -12.136 1.00 44.06 554 GLU A C 1
ATOM 4473 O O . GLU A 1 554 ? 32.941 43.748 -12.805 1.00 44.06 554 GLU A O 1
ATOM 4478 N N . ARG A 1 555 ? 31.231 42.330 -12.412 1.00 37.94 555 ARG A N 1
ATOM 4479 C CA . ARG A 1 555 ? 30.177 43.058 -13.147 1.00 37.94 555 ARG A CA 1
ATOM 4480 C C . ARG A 1 555 ? 28.786 42.402 -13.056 1.00 37.94 555 ARG A C 1
ATOM 4482 O O . ARG A 1 555 ? 28.605 41.241 -13.403 1.00 37.94 555 ARG A O 1
ATOM 4489 N N . ASP A 1 556 ? 27.848 43.255 -12.643 1.00 39.25 556 ASP A N 1
ATOM 4490 C CA . ASP A 1 556 ? 26.492 43.492 -13.156 1.00 39.25 556 ASP A CA 1
ATOM 4491 C C . ASP A 1 556 ? 25.372 42.442 -13.026 1.00 39.25 556 ASP A C 1
ATOM 4493 O O . ASP A 1 556 ? 25.273 41.485 -13.787 1.00 39.25 556 ASP A O 1
ATOM 4497 N N . TYR A 1 557 ? 24.384 42.788 -12.186 1.00 41.94 557 TYR A N 1
ATOM 4498 C CA . TYR A 1 557 ? 22.963 42.517 -12.436 1.00 41.94 557 TYR A CA 1
ATOM 4499 C C . TYR A 1 557 ? 22.150 43.826 -12.337 1.00 41.94 557 TYR A C 1
ATOM 4501 O O . TYR A 1 557 ? 22.363 44.601 -11.400 1.00 41.94 557 TYR A O 1
ATOM 4509 N N . PRO A 1 558 ? 21.216 44.099 -13.273 1.00 55.00 558 PRO A N 1
ATOM 4510 C CA . PRO A 1 558 ? 20.491 45.364 -13.338 1.00 55.00 558 PRO A CA 1
ATOM 4511 C C . PRO A 1 558 ? 19.232 45.398 -12.458 1.00 55.00 558 PRO A C 1
ATOM 4513 O O . PRO A 1 558 ? 18.511 44.414 -12.294 1.00 55.00 558 PRO A O 1
ATOM 4516 N N . ARG A 1 559 ? 18.953 46.600 -11.944 1.00 39.41 559 ARG A N 1
ATOM 4517 C CA . ARG A 1 559 ? 17.791 46.990 -11.136 1.00 39.41 559 ARG A CA 1
ATOM 4518 C C . ARG A 1 559 ? 16.758 47.656 -12.056 1.00 39.41 559 ARG A C 1
ATOM 4520 O O . ARG A 1 559 ? 17.075 48.669 -12.674 1.00 39.41 559 ARG A O 1
ATOM 4527 N N . ALA A 1 560 ? 15.546 47.107 -12.147 1.00 46.28 560 ALA A N 1
ATOM 4528 C CA . ALA A 1 560 ? 14.414 47.738 -12.834 1.00 46.28 560 ALA A CA 1
ATOM 4529 C C . ALA A 1 560 ? 13.529 48.532 -11.851 1.00 46.28 560 ALA A C 1
ATOM 4531 O O . ALA A 1 560 ? 13.470 48.233 -10.660 1.00 46.28 560 ALA A O 1
ATOM 4532 N N . ALA A 1 561 ? 12.922 49.582 -12.400 1.00 48.59 561 ALA A N 1
ATOM 4533 C CA . ALA A 1 561 ? 12.448 50.823 -11.793 1.00 48.59 561 ALA A CA 1
ATOM 4534 C C . ALA A 1 561 ? 11.085 50.759 -11.055 1.00 48.59 561 ALA A C 1
ATOM 4536 O O . ALA A 1 561 ? 10.354 49.779 -11.199 1.00 48.59 561 ALA A O 1
ATOM 4537 N N . PRO A 1 562 ? 10.726 51.819 -10.294 1.00 55.78 562 PRO A N 1
ATOM 4538 C CA . PRO A 1 562 ? 9.467 51.927 -9.564 1.00 55.78 562 PRO A CA 1
ATOM 4539 C C . PRO A 1 562 ? 8.336 52.577 -10.380 1.00 55.78 562 PRO A C 1
ATOM 4541 O O . PRO A 1 562 ? 8.558 53.356 -11.306 1.00 55.78 562 PRO A O 1
ATOM 4544 N N . SER A 1 563 ? 7.112 52.265 -9.960 1.00 50.38 563 SER A N 1
ATOM 4545 C CA . SER A 1 563 ? 5.840 52.874 -10.347 1.00 50.38 563 SER A CA 1
ATOM 4546 C C . SER A 1 563 ? 5.780 54.360 -9.981 1.00 50.38 563 SER A C 1
ATOM 4548 O O . SER A 1 563 ? 5.909 54.715 -8.808 1.00 50.38 563 SER A O 1
ATOM 4550 N N . GLY A 1 564 ? 5.558 55.208 -10.986 1.00 47.19 564 GLY A N 1
ATOM 4551 C CA . GLY A 1 564 ? 5.160 56.603 -10.829 1.00 47.19 564 GLY A CA 1
ATOM 4552 C C . GLY A 1 564 ? 3.646 56.737 -10.955 1.00 47.19 564 GLY A C 1
ATOM 4553 O O . GLY A 1 564 ? 3.052 56.199 -11.886 1.00 47.19 564 GLY A O 1
ATOM 4554 N N . ASP A 1 565 ? 3.065 57.455 -10.003 1.00 51.62 565 ASP A N 1
ATOM 4555 C CA . ASP A 1 565 ? 1.663 57.842 -9.918 1.00 51.62 565 ASP A CA 1
ATOM 4556 C C . ASP A 1 565 ? 1.633 59.378 -9.930 1.00 51.62 565 ASP A C 1
ATOM 4558 O O . ASP A 1 565 ? 2.338 59.988 -9.122 1.00 51.62 565 ASP A O 1
ATOM 4562 N N . GLN A 1 566 ? 0.916 59.976 -10.890 1.00 47.59 566 GLN A N 1
ATOM 4563 C CA . GLN A 1 566 ? 0.289 61.311 -10.863 1.00 47.59 566 GLN A CA 1
ATOM 4564 C C . GLN A 1 566 ? -0.184 61.709 -12.272 1.00 47.59 566 GLN A C 1
ATOM 4566 O O . GLN A 1 566 ? 0.623 61.863 -13.193 1.00 47.59 566 GLN A O 1
ATOM 4571 N N . GLY A 1 567 ? -1.498 61.907 -12.396 1.00 48.66 567 GLY A N 1
ATOM 4572 C CA . GLY A 1 567 ? -2.213 62.379 -13.582 1.00 48.66 567 GLY A CA 1
ATOM 4573 C C . GLY A 1 567 ? -3.700 62.112 -13.456 1.00 48.66 567 GLY A C 1
ATOM 4574 O O . GLY A 1 567 ? -4.127 61.073 -14.000 1.00 48.66 567 GLY A O 1
#